Protein 4UAS (pdb70)

GO terms:
  GO:0000287 magnesium ion binding (F, IDA)
  GO:0005998 xylulose catabolic process (P, IDA)

Nearest PDB structures (foldseek):
  4uas-assembly2_B  TM=1.004E+00  e=1.289E-45  Cereibacter sphaeroides
  4uau-assembly2_B  TM=1.002E+00  e=6.628E-44  Cereibacter sphaeroides
  4uav-assembly1_A  TM=7.515E-01  e=1.542E-20  Arabidopsis thaliana
  6h8y-assembly1_A  TM=8.295E-01  e=5.981E-14  Lactococcus lactis subsp. lactis Il1403
  6h90-assembly1_A  TM=8.097E-01  e=6.728E-14  Lactococcus lactis subsp. lactis Il1403

Foldseek 3Di:
DFQEEEEEDDQFFWPCVVLLLVLLQVLCVVQVWPDHADLVNVLVLVVQFAQLRSVVVCQVDDDTDHDPDRSVVSVVSSLVSSLVVLVVQPIETFPQNVVQLVLCVVVNHAYEYQYQYDPSNQQSNCCRYVVDGNVVRHVYYQYHVNDPDHFVALVSVVVRCVSVVDQQVSYAYEEAAQSVLNSSVNSVHAYEYAHDDSHPPDDRPPRPHYDVGSNPCPYPVSRDD/DFQEEEEEDDQTFWPCVVLLLVLLQVLCVVVVWPDHADLVNVLVLVVQFAQLRSVVVCQVDDDTDHDPDPSVVSVVSSLVSSLVCLQVHDIETFPQNVVQLVLCVVVNHAYEYQYQYDPSNQQSNCCNYVVDGNVVRHVYYQYHVNDPDHFVALVSVLVRCVSSVDQQVRYAYEEAAQSVLNNQVNSVHAYEYAHDDSHPPDDRPPHPYYDVGSNPCPYPVSRVD

Organism: Cereibacter sphaeroides (NCBI:txid1063)

InterPro domains:
  IPR006439 HAD hydrolase, subfamily IA [PR00413] (2-13)
  IPR006439 HAD hydrolase, subfamily IA [PR00413] (104-117)
  IPR006439 HAD hydrolase, subfamily IA [PR00413] (138-154)
  IPR006439 HAD hydrolase, subfamily IA [PR00413] (156-176)
  IPR006439 HAD hydrolase, subfamily IA [TIGR01509] (72-193)
  IPR023198 Phosphoglycolate phosphatase-like, domain 2 [G3DSA:1.10.150.240] (15-91)
  IPR023214 HAD superfamily [G3DSA:3.40.50.1000] (3-213)
  IPR036412 HAD-like superfamily [SSF56784] (1-218)
  IPR044999 Protein CbbY-like [PTHR42896] (3-215)

Sequence (450 aa):
MIEAILFDVDGTLAETEELHRRAFNETFAALGVDWFWDREEEYRELLTTTGGKERIARFLRHQKGDPAPLPIADIHRRAKTERRFVALMAEGEIALRPGIADLIAEAKRAGIRRLAVATTTSSSLPNVEALCRACFGHPAREIFDVIAAGDMVAEKKPSPDIYRLALRELDVPPEERRAVALEDSLNGLRAAKGAGLRCIIVSPGFYTRHEEFAGADRLLDSFAELGGLAGLDLMIEAILFDVDGTLAETEELHRRAFNETFAALGVDWFWDREEEYRELLTTTGGKKERIARFLRHQKGDPAPLPIADIHRRAKTERFVALMAEGEIALRPGIADLIAEAKRAGIRRLAVVATTTSSSLPNVEALLCRACFGHPAREIFDVIAAGDMMVAEKKPSPDIYRRLALRELDVPPEERRAVALEDSLNGLRAAKGAGLRCIIVSPGFYTRHEEFAGADRLLDSFAELGGLAGLDL

Solvent-accessible surface area: 19878 Å² total; per-residue (Å²): 189,12,76,0,0,0,0,10,2,24,3,0,0,0,78,1,21,59,25,6,41,102,0,0,16,61,1,0,75,66,52,62,17,92,12,130,0,75,116,144,67,0,57,101,9,29,71,34,22,4,14,55,63,16,0,28,58,18,43,163,129,39,191,34,51,111,44,72,70,90,51,47,48,0,21,126,28,6,12,108,92,2,37,63,15,0,80,73,42,143,31,74,34,26,88,18,0,52,107,6,7,43,52,0,93,185,62,62,18,92,0,0,0,0,2,21,11,21,57,66,6,0,36,4,2,0,104,20,16,30,12,29,62,0,146,87,12,3,76,12,8,0,1,7,92,89,22,100,105,27,9,48,25,23,50,2,0,113,26,0,14,169,93,5,128,15,65,35,131,99,0,0,0,0,1,13,23,62,22,1,3,130,0,0,80,39,10,47,2,57,0,1,0,0,12,4,86,11,15,143,113,38,146,19,95,55,23,60,77,102,16,119,24,3,63,90,8,68,24,28,81,16,0,43,214,180,13,71,0,0,0,0,10,2,23,4,0,0,0,77,0,22,60,23,6,41,113,0,0,16,55,3,0,74,74,50,64,16,94,13,129,0,74,118,144,65,0,56,101,9,29,66,33,21,4,14,56,62,16,0,30,58,19,41,141,111,39,190,36,51,111,45,73,70,89,52,48,53,0,20,131,31,6,13,110,83,2,36,58,10,2,85,130,41,167,41,71,35,26,89,18,0,54,108,6,7,43,52,0,94,186,60,63,18,92,0,0,0,0,1,22,12,21,68,66,6,0,35,4,2,0,125,49,25,36,56,78,62,0,150,105,15,2,82,10,5,0,2,6,93,98,22,95,85,27,9,41,9,2,42,2,0,101,20,0,15,168,85,1,126,15,60,42,138,87,1,0,0,0,1,13,24,61,23,1,4,93,0,0,78,39,13,52,1,60,0,0,0,0,13,4,85,10,15,141,110,38,146,19,96,56,23,51,57,102,16,118,24,2,64,88,8,65,24,30,76,14,0,74,144

Radius of gyration: 24.63 Å; Cα contacts (8 Å, |Δi|>4): 843; chains: 2; bounding box: 54×68×37 Å

CATH classification: 3.40.50.1000 (+1 more: 1.10.150.240)

B-factor: mean 18.82, std 12.89, range [6.19, 125.32]

Secondary structure (DSSP, 8-state):
---EEEE--BTTTB--HHHHHHHHHHHHHHHT------HHHHHHHTTS-SHHHHHHHHHHH--SPPPSS-HHHHHHHHHHHHHHHHHTS---BPTTHHHHHHHHHHHT-EEEEE-SS-HHHHHHHHHHHTSS-GGGT-SEEE-GGGSSS-TTSTHHHHHHHHHHT--GGGEEEEESSHHHHHHHHHTT-EEEE---TTTTTS--TT-SEE-S-GGGS-SGGGG--/--SEEEE--BTTTB--HHHHHHHHHHHHHHTT------HHHHHHHTTS-SHHHHHHHHHHH--SPPPSS-HHHHHHHHHHHHHHHHHHS---BPTTHHHHHHHHHHTT-EEEEE-SS-HHHHHHHHHHHTSS-GGGT-SEEE-GGGSSS-TTSTHHHHHHHHHHT--GGGEEEEESSHHHHHHHHHTT-EEEE---TTTTTS--TT-SEE-S-GGGS-SGGGG--

Structure (mmCIF, N/CA/C/O backbone):
data_4UAS
#
_entry.id   4UAS
#
_cell.length_a   51.805
_cell.length_b   70.885
_cell.length_c   125.433
_cell.angle_alpha   90.000
_cell.angle_beta   90.000
_cell.angle_gamma   90.000
#
_symmetry.space_group_name_H-M   'P 21 21 21'
#
loop_
_entity.id
_entity.type
_entity.pdbx_description
1 polymer 'Protein CbbY'
2 non-polymer 'PHOSPHATE ION'
3 non-polymer 'MAGNESIUM ION'
4 non-polymer 'CHLORIDE ION'
5 non-polymer '2-(N-MORPHOLINO)-ETHANESULFONIC ACID'
6 water water
#
loop_
_atom_site.group_PDB
_atom_site.id
_atom_site.type_symbol
_atom_site.label_atom_id
_atom_site.label_alt_id
_atom_site.label_comp_id
_atom_site.label_asym_id
_atom_site.label_entity_id
_atom_site.label_seq_id
_atom_site.pdbx_PDB_ins_code
_atom_site.Cartn_x
_atom_site.Cartn_y
_atom_site.Cartn_z
_atom_site.occupancy
_atom_site.B_iso_or_equiv
_atom_site.auth_seq_id
_atom_site.auth_comp_id
_atom_site.auth_asym_id
_atom_site.auth_atom_id
_atom_site.pdbx_PDB_model_num
ATOM 1 N N . MET A 1 1 ? 25.813 15.999 35.665 1.00 43.61 1 MET A N 1
ATOM 2 C CA . MET A 1 1 ? 25.700 14.640 35.125 1.00 39.98 1 MET A CA 1
ATOM 3 C C . MET A 1 1 ? 24.234 14.073 35.228 1.00 28.94 1 MET A C 1
ATOM 4 O O . MET A 1 1 ? 23.919 13.142 34.547 1.00 34.19 1 MET A O 1
ATOM 9 N N . ILE A 1 2 ? 23.359 14.623 36.098 1.00 28.84 2 ILE A N 1
ATOM 10 C CA . ILE A 1 2 ? 21.893 14.421 36.034 1.00 23.41 2 ILE A CA 1
ATOM 11 C C . ILE A 1 2 ? 21.335 15.174 34.900 1.00 18.87 2 ILE A C 1
ATOM 12 O O . ILE A 1 2 ? 21.701 16.299 34.687 1.00 25.39 2 ILE A O 1
ATOM 17 N N . GLU A 1 3 ? 20.398 14.555 34.190 1.00 15.91 3 GLU A N 1
ATOM 18 C CA . GLU A 1 3 ? 19.696 15.227 33.082 1.00 16.72 3 GLU A CA 1
ATOM 19 C C . GLU A 1 3 ? 18.291 15.688 33.420 1.00 15.83 3 GLU A C 1
ATOM 20 O O . GLU A 1 3 ? 17.765 16.557 32.788 1.00 18.12 3 GLU A O 1
ATOM 26 N N . ALA A 1 4 ? 17.713 15.170 34.508 1.00 13.39 4 ALA A N 1
ATOM 27 C CA . ALA A 1 4 ? 16.368 15.590 34.929 1.00 12.22 4 ALA A CA 1
ATOM 28 C C . ALA A 1 4 ? 16.250 15.366 36.434 1.00 10.92 4 ALA A C 1
ATOM 29 O O . ALA A 1 4 ? 16.767 14.414 36.956 1.00 11.69 4 ALA A O 1
ATOM 31 N N . ILE A 1 5 ? 15.439 16.234 37.061 1.00 9.94 5 ILE A N 1
ATOM 32 C CA . ILE A 1 5 ? 15.005 16.068 38.442 1.00 8.72 5 ILE A CA 1
ATOM 33 C C . ILE A 1 5 ? 13.512 16.048 38.459 1.00 9.31 5 ILE A C 1
ATOM 34 O O . ILE A 1 5 ? 12.857 16.928 37.887 1.00 10.02 5 ILE A O 1
ATOM 39 N N . LEU A 1 6 ? 13.002 15.053 39.183 1.00 7.72 6 LEU A N 1
ATOM 40 C CA . LEU A 1 6 ? 11.552 14.832 39.326 1.00 8.30 6 LEU A CA 1
ATOM 41 C C . LEU A 1 6 ? 11.175 15.108 40.783 1.00 8.31 6 LEU A C 1
ATOM 42 O O . LEU A 1 6 ? 11.722 14.483 41.691 1.00 9.83 6 LEU A O 1
ATOM 47 N N . PHE A 1 7 ? 10.288 16.039 40.995 1.00 8.19 7 PHE A N 1
ATOM 48 C CA . PHE A 1 7 ? 9.841 16.462 42.313 1.00 7.39 7 PHE A CA 1
ATOM 49 C C . PHE A 1 7 ? 8.459 15.977 42.663 1.00 7.34 7 PHE A C 1
ATOM 50 O O . PHE A 1 7 ? 7.502 16.212 41.961 1.00 8.34 7 PHE A O 1
ATOM 58 N N . ASP A 1 8 ? 8.351 15.314 43.834 1.00 7.28 8 ASP A N 1
ATOM 59 C CA . ASP A 1 8 ? 7.125 15.209 44.536 1.00 7.37 8 ASP A CA 1
ATOM 60 C C . ASP A 1 8 ? 6.632 16.622 44.903 1.00 7.23 8 ASP A C 1
ATOM 61 O O . ASP A 1 8 ? 7.423 17.547 44.962 1.00 8.06 8 ASP A O 1
ATOM 66 N N . VAL A 1 9 ? 5.350 16.750 45.213 1.00 7.03 9 VAL A N 1
ATOM 67 C CA . VAL A 1 9 ? 4.792 18.028 45.627 1.00 7.19 9 VAL A CA 1
ATOM 68 C C . VAL A 1 9 ? 4.547 18.124 47.135 1.00 7.42 9 VAL A C 1
ATOM 69 O O . VAL A 1 9 ? 5.245 18.829 47.851 1.00 8.06 9 VAL A O 1
ATOM 73 N N . ASP A 1 10 ? 3.556 17.388 47.617 1.00 7.24 10 ASP A N 1
ATOM 74 C CA . ASP A 1 10 ? 3.138 17.509 49.016 1.00 7.37 10 ASP A CA 1
ATOM 75 C C . ASP A 1 10 ? 4.201 16.973 49.958 1.00 7.58 10 ASP A C 1
ATOM 76 O O . ASP A 1 10 ? 4.533 15.807 49.943 1.00 8.49 10 ASP A O 1
ATOM 81 N N . GLY A 1 11 ? 4.680 17.869 50.832 1.00 7.55 11 GLY A N 1
ATOM 82 C CA . GLY A 1 11 ? 5.717 17.524 51.774 1.00 7.88 11 GLY A CA 1
ATOM 83 C C . GLY A 1 11 ? 7.110 17.602 51.215 1.00 7.06 11 GLY A C 1
ATOM 84 O O . GLY A 1 11 ? 8.045 17.426 51.985 1.00 8.48 11 GLY A O 1
ATOM 85 N N . THR A 1 12 ? 7.274 17.904 49.932 1.00 7.41 12 THR A N 1
ATOM 86 C CA . THR A 1 12 ? 8.556 17.967 49.245 1.00 7.59 12 THR A CA 1
ATOM 87 C C . THR A 1 12 ? 8.826 19.394 48.809 1.00 7.24 12 THR A C 1
ATOM 88 O O . THR A 1 12 ? 9.805 20.031 49.284 1.00 8.39 12 THR A O 1
ATOM 92 N N . LEU A 1 13 ? 8.047 19.898 47.871 1.00 7.31 13 LEU A N 1
ATOM 93 C CA . LEU A 1 13 ? 8.190 21.303 47.523 1.00 7.59 13 LEU A CA 1
ATOM 94 C C . LEU A 1 13 ? 7.846 22.208 48.709 1.00 7.82 13 LEU A C 1
ATOM 95 O O . LEU A 1 13 ? 8.445 23.261 48.855 1.00 8.96 13 LEU A O 1
ATOM 100 N N . ALA A 1 14 ? 6.817 21.858 49.489 1.00 8.12 14 ALA A N 1
ATOM 101 C CA . ALA A 1 14 ? 6.274 22.666 50.544 1.00 8.58 14 ALA A CA 1
ATOM 102 C C . ALA A 1 14 ? 5.578 21.753 51.507 1.00 8.95 14 ALA A C 1
ATOM 103 O O . ALA A 1 14 ? 5.078 20.713 51.115 1.00 8.53 14 ALA A O 1
ATOM 105 N N . GLU A 1 15 ? 5.464 22.173 52.762 1.00 9.03 15 GLU A N 1
ATOM 106 C CA . GLU A 1 15 ? 4.627 21.500 53.764 1.00 9.63 15 GLU A CA 1
ATOM 107 C C . GLU A 1 15 ? 3.178 21.953 53.530 1.00 9.18 15 GLU A C 1
ATOM 108 O O . GLU A 1 15 ? 2.768 23.055 53.927 1.00 11.23 15 GLU A O 1
ATOM 114 N N . THR A 1 16 ? 2.401 21.102 52.876 1.00 8.72 16 THR A N 1
ATOM 115 C CA . THR A 1 16 ? 1.027 21.410 52.465 1.00 9.27 16 THR A CA 1
ATOM 116 C C . THR A 1 16 ? -0.011 20.648 53.218 1.00 9.30 16 THR A C 1
ATOM 117 O O . 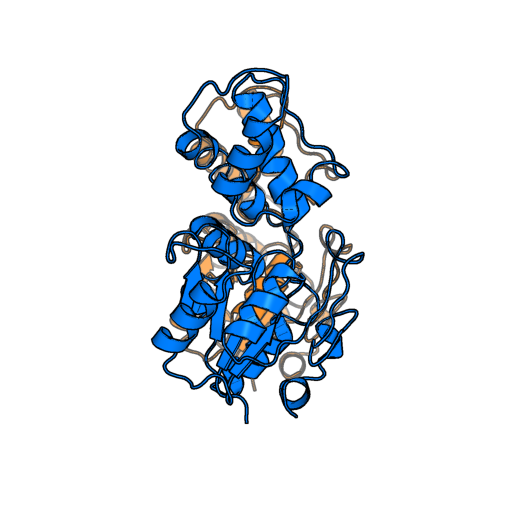THR A 1 16 ? -1.204 20.974 53.132 1.00 9.29 16 THR A O 1
ATOM 121 N N . GLU A 1 17 ? 0.324 19.525 53.902 1.00 9.06 17 GLU A N 1
ATOM 122 C CA . GLU A 1 17 ? -0.725 18.613 54.363 1.00 9.53 17 GLU A CA 1
ATOM 123 C C . GLU A 1 17 ? -1.563 19.188 55.437 1.00 8.95 17 GLU A C 1
ATOM 124 O O . GLU A 1 17 ? -2.779 18.845 55.478 1.00 9.57 17 GLU A O 1
ATOM 130 N N . GLU A 1 18 ? -1.086 20.063 56.334 1.00 9.23 18 GLU A N 1
ATOM 131 C CA . GLU A 1 18 ? -2.000 20.651 57.291 1.00 10.48 18 GLU A CA 1
ATOM 132 C C . GLU A 1 18 ? -2.978 21.548 56.584 1.00 9.48 18 GLU A C 1
ATOM 133 O O . GLU A 1 18 ? -4.122 21.685 57.027 1.00 11.01 18 GLU A O 1
ATOM 139 N N . LEU A 1 19 ? -2.577 22.228 55.503 1.00 9.51 19 LEU A N 1
ATOM 140 C CA . LEU A 1 19 ? -3.507 23.020 54.748 1.00 10.17 19 LEU A CA 1
ATOM 141 C C . LEU A 1 19 ? -4.536 22.143 54.038 1.00 8.14 19 LEU A C 1
ATOM 142 O O . LEU A 1 19 ? -5.720 22.521 53.952 1.00 9.44 19 LEU A O 1
ATOM 147 N N . HIS A 1 20 ? -4.119 21.029 53.458 1.00 7.69 20 HIS A N 1
ATOM 148 C CA . HIS A 1 20 ? -5.067 20.081 52.930 1.00 7.99 20 HIS A CA 1
ATOM 149 C C . HIS A 1 20 ? -6.051 19.638 53.989 1.00 8.04 20 HIS A C 1
ATOM 150 O O . HIS A 1 20 ? -7.251 19.566 53.728 1.00 8.34 20 HIS A O 1
ATOM 157 N N . ARG A 1 21 ? -5.588 19.292 55.195 1.00 7.78 21 ARG A N 1
ATOM 158 C CA . ARG A 1 21 ? -6.470 18.851 56.276 1.00 7.76 21 ARG A CA 1
ATOM 159 C C . ARG A 1 21 ? -7.487 19.906 56.615 1.00 7.63 21 ARG A C 1
ATOM 160 O O . ARG A 1 21 ? -8.698 19.611 56.747 1.00 9.10 21 ARG A O 1
ATOM 168 N N . ARG A 1 22 ? -7.071 21.162 56.686 1.00 8.25 22 ARG A N 1
ATOM 169 C CA . ARG A 1 22 ? -7.972 22.276 56.925 1.00 8.74 22 ARG A CA 1
ATOM 170 C C . ARG A 1 22 ? -9.002 22.335 55.802 1.00 8.88 22 ARG A C 1
ATOM 171 O O . ARG A 1 22 ? -10.194 22.541 56.052 1.00 9.37 22 ARG A O 1
ATOM 179 N N . ALA A 1 23 ? -8.569 22.265 54.542 1.00 8.85 23 ALA A N 1
ATOM 180 C CA . ALA A 1 23 ? -9.493 22.348 53.428 1.00 9.05 23 ALA A CA 1
ATOM 181 C C . ALA A 1 23 ? -10.523 21.215 53.503 1.00 8.13 23 ALA A C 1
ATOM 182 O O . ALA A 1 23 ? -11.710 21.411 53.223 1.00 9.58 23 ALA A O 1
ATOM 184 N N . PHE A 1 24 ? -10.092 19.971 53.834 1.00 8.06 24 PHE A N 1
ATOM 185 C CA . PHE A 1 24 ? -11.038 18.893 54.010 1.00 7.73 24 PHE A CA 1
ATOM 186 C C . PHE A 1 24 ? -12.055 19.234 55.090 1.00 8.17 24 PHE A C 1
ATOM 187 O O . PHE A 1 24 ? -13.268 19.144 54.892 1.00 9.05 24 PHE A O 1
ATOM 195 N N . ASN A 1 25 ? -11.570 19.596 56.292 1.00 8.63 25 ASN A N 1
ATOM 196 C CA . ASN A 1 25 ? -12.494 19.795 57.407 1.00 9.28 25 ASN A CA 1
ATOM 197 C C . ASN A 1 25 ? -13.442 20.940 57.170 1.00 9.09 25 ASN A C 1
ATOM 198 O O . ASN A 1 25 ? -14.634 20.863 57.510 1.00 10.28 25 ASN A O 1
ATOM 203 N N . GLU A 1 26 ? -12.957 22.050 56.586 1.00 10.13 26 GLU A N 1
ATOM 204 C CA . GLU A 1 26 ? -13.844 23.160 56.263 1.00 10.94 26 GLU A CA 1
ATOM 205 C C . GLU A 1 26 ? -14.892 22.784 55.235 1.00 10.84 26 GLU A C 1
ATOM 206 O O . GLU A 1 26 ? -16.004 23.276 55.269 1.00 12.84 26 GLU A O 1
ATOM 212 N N . THR A 1 27 ? -14.500 21.947 54.283 1.00 10.40 27 THR A N 1
ATOM 213 C CA . THR A 1 27 ? -15.433 21.465 53.260 1.00 11.51 27 THR A CA 1
ATOM 214 C C . THR A 1 27 ? -16.531 20.613 53.915 1.00 10.29 27 THR A C 1
ATOM 215 O O . THR A 1 27 ? -17.713 20.753 53.649 1.00 11.89 27 THR A O 1
ATOM 219 N N . PHE A 1 28 ? -16.117 19.749 54.793 1.00 9.74 28 PHE A N 1
ATOM 220 C CA . PHE A 1 28 ? -17.064 18.881 55.489 1.00 10.12 28 PHE A CA 1
ATOM 221 C C . PHE A 1 28 ? -18.068 19.750 56.277 1.00 10.91 28 PHE A C 1
ATOM 222 O O . PHE A 1 28 ? -19.266 19.509 56.236 1.00 12.23 28 PHE A O 1
ATOM 230 N N . ALA A 1 29 ? -17.571 20.771 56.993 1.00 11.01 29 ALA A N 1
ATOM 231 C CA . ALA A 1 29 ? -18.482 21.607 57.752 1.00 12.68 29 ALA A CA 1
ATOM 232 C C . ALA A 1 29 ? -19.446 22.315 56.813 1.00 12.73 29 ALA A C 1
ATOM 233 O O . ALA A 1 29 ? -20.650 22.409 57.127 1.00 14.40 29 ALA A O 1
ATOM 235 N N . ALA A 1 30 ? -18.952 22.843 55.694 1.00 12.77 30 ALA A N 1
ATOM 236 C CA . ALA A 1 30 ? -19.804 23.535 54.758 1.00 13.72 30 ALA A CA 1
ATOM 237 C C . ALA A 1 30 ? -20.855 22.663 54.134 1.00 13.63 30 ALA A C 1
ATOM 238 O O . ALA A 1 30 ? -21.966 23.131 53.805 1.00 15.97 30 ALA A O 1
ATOM 240 N N . LEU A 1 31 ? -20.556 21.389 53.967 1.00 14.57 31 LEU A N 1
ATOM 241 C CA . LEU A 1 31 ? -21.450 20.381 53.462 1.00 15.94 31 LEU A CA 1
ATOM 242 C C . LEU A 1 31 ? -22.497 19.881 54.468 1.00 15.96 31 LEU A C 1
ATOM 243 O O . LEU A 1 31 ? -23.431 19.186 54.089 1.00 19.58 31 LEU A O 1
ATOM 248 N N . GLY A 1 32 ? -22.341 20.304 55.716 1.00 14.35 32 GLY A N 1
ATOM 249 C CA . GLY A 1 32 ? -23.275 19.915 56.752 1.00 16.16 32 GLY A CA 1
ATOM 250 C C . GLY A 1 32 ? -23.124 18.552 57.316 1.00 16.80 32 GLY A C 1
ATOM 251 O O . GLY A 1 32 ? -24.054 18.060 57.971 1.00 17.86 32 GLY A O 1
ATOM 252 N N . VAL A 1 33 ? -21.994 17.914 57.078 1.00 14.57 33 VAL A N 1
ATOM 253 C CA . VAL A 1 33 ? -21.724 16.587 57.617 1.00 13.74 33 VAL A CA 1
ATOM 254 C C . VAL A 1 33 ? -20.938 16.716 58.902 1.00 12.96 33 VAL A C 1
ATOM 255 O O . VAL A 1 33 ? -20.281 17.748 59.145 1.00 15.75 33 VAL A O 1
ATOM 259 N N . ASP A 1 34 ? -20.965 15.688 59.739 1.00 12.20 34 ASP A N 1
ATOM 260 C CA . ASP A 1 34 ? -20.289 15.649 61.009 1.00 11.70 34 ASP A CA 1
ATOM 261 C C . ASP A 1 34 ? -18.840 15.193 60.943 1.00 12.80 34 ASP A C 1
ATOM 262 O O . ASP A 1 34 ? -18.127 15.193 61.974 1.00 14.32 34 ASP A O 1
ATOM 267 N N . TRP A 1 35 ? -18.335 14.912 59.774 1.00 10.99 35 TRP A N 1
ATOM 268 C CA . TRP A 1 35 ? -16.982 14.373 59.621 1.00 10.66 35 TRP A CA 1
ATOM 269 C C . TRP A 1 35 ? -15.952 15.414 60.014 1.00 9.40 35 TRP A C 1
ATOM 270 O O . TRP A 1 35 ? -16.074 16.599 59.717 1.00 11.25 35 TRP A O 1
ATOM 281 N N . PHE A 1 36 ? -14.880 14.947 60.684 1.00 9.38 36 PHE A N 1
ATOM 282 C CA . PHE A 1 36 ? -13.804 15.848 61.089 1.00 9.73 36 PHE A CA 1
ATOM 283 C C . PHE A 1 36 ? -12.549 14.984 61.260 1.00 10.06 36 PHE A C 1
ATOM 284 O O . PHE A 1 36 ? -12.594 13.976 61.969 1.00 11.05 36 PHE A O 1
ATOM 292 N N . TRP A 1 37 ? -11.493 15.353 60.561 1.00 8.88 37 TRP A N 1
ATOM 293 C CA . TRP A 1 37 ? -10.245 14.642 60.610 1.00 8.35 37 TRP A CA 1
ATOM 294 C C . TRP A 1 37 ? -9.193 15.357 61.461 1.00 8.41 37 TRP A C 1
ATOM 295 O O . TRP A 1 37 ? -8.697 16.422 61.108 1.00 9.58 37 TRP A O 1
ATOM 306 N N . ASP A 1 38 ? -8.940 14.787 62.643 1.00 8.45 38 ASP A N 1
ATOM 307 C CA . ASP A 1 38 ? -7.876 15.276 63.498 1.00 8.82 38 ASP A CA 1
ATOM 308 C C . ASP A 1 38 ? -6.525 14.800 62.976 1.00 9.07 38 ASP A C 1
ATOM 309 O O . ASP A 1 38 ? -6.454 13.983 62.061 1.00 9.66 38 ASP A O 1
ATOM 314 N N . ARG A 1 39 ? -5.439 15.303 63.543 1.00 9.06 39 ARG A N 1
ATOM 315 C CA . ARG A 1 39 ? -4.120 14.900 63.076 1.00 9.15 39 ARG A CA 1
ATOM 316 C C . ARG A 1 39 ? -3.827 13.418 63.170 1.00 9.30 39 ARG A C 1
ATOM 317 O O . ARG A 1 39 ? -3.198 12.828 62.310 1.00 10.12 39 ARG A O 1
ATOM 325 N N . GLU A 1 40 ? -4.300 12.805 64.266 1.00 10.67 40 GLU A N 1
ATOM 326 C CA . GLU A 1 40 ? -4.067 11.388 64.446 1.00 12.47 40 GLU A CA 1
ATOM 327 C C . GLU A 1 40 ? -4.724 10.593 63.306 1.00 11.31 40 GLU A C 1
ATOM 328 O O . GLU A 1 40 ? -4.109 9.688 62.710 1.00 12.98 40 GLU A O 1
ATOM 334 N N A GLU A 1 41 ? -5.989 10.912 63.011 0.50 10.82 41 GLU A N 1
ATOM 335 N N B GLU A 1 41 ? -5.998 10.930 63.027 0.50 11.94 41 GLU A N 1
ATOM 336 C CA A GLU A 1 41 ? -6.669 10.175 61.940 0.50 9.10 41 GLU A CA 1
ATOM 337 C CA B GLU A 1 41 ? -6.747 10.292 61.937 0.50 11.78 41 GLU A CA 1
ATOM 338 C C A GLU A 1 41 ? -6.057 10.559 60.576 0.50 8.92 41 GLU A C 1
ATOM 339 C C B GLU A 1 41 ? -6.054 10.570 60.611 0.50 10.05 41 GLU A C 1
ATOM 340 O O A GLU A 1 41 ? -5.908 9.703 59.696 0.50 10.00 41 GLU A O 1
ATOM 341 O O B GLU A 1 41 ? -5.871 9.666 59.784 0.50 11.14 41 GLU A O 1
ATOM 352 N N . TYR A 1 42 ? -5.721 11.821 60.372 1.00 9.02 42 TYR A N 1
ATOM 353 C CA . TYR A 1 42 ? -5.178 12.211 59.083 1.00 9.00 42 TYR A CA 1
ATOM 354 C C . TYR A 1 42 ? -3.855 11.541 58.803 1.00 9.09 42 TYR A C 1
ATOM 355 O O . TYR A 1 42 ? -3.564 11.133 57.642 1.00 9.30 42 TYR A O 1
ATOM 364 N N . ARG A 1 43 ? -3.011 11.349 59.790 1.00 9.55 43 ARG A N 1
ATOM 365 C CA . ARG A 1 43 ? -1.732 10.628 59.578 1.00 9.69 43 ARG A CA 1
ATOM 366 C C . ARG A 1 43 ? -1.939 9.248 59.035 1.00 10.87 43 ARG A C 1
ATOM 367 O O . ARG A 1 43 ? -1.190 8.816 58.177 1.00 12.23 43 ARG A O 1
ATOM 375 N N . GLU A 1 44 ? -3.022 8.566 59.475 1.00 10.13 44 GLU A N 1
ATOM 376 C CA . GLU A 1 44 ? -3.368 7.233 58.921 1.00 11.03 44 GLU A CA 1
ATOM 377 C C . GLU A 1 44 ? -3.921 7.341 57.513 1.00 9.93 44 GLU A C 1
ATOM 378 O O . GLU A 1 44 ? -3.483 6.616 56.599 1.00 10.87 44 GLU A O 1
ATOM 384 N N . LEU A 1 45 ? -4.851 8.248 57.319 1.00 9.29 45 LEU A N 1
ATOM 385 C CA . LEU A 1 45 ? -5.448 8.413 56.005 1.00 8.98 45 LEU A CA 1
ATOM 386 C C . LEU A 1 45 ? -4.466 8.824 54.914 1.00 8.91 45 LEU A C 1
ATOM 387 O O . LEU A 1 45 ? -4.715 8.547 53.716 1.00 8.84 45 LEU A O 1
ATOM 392 N N . LEU A 1 46 ? -3.380 9.479 55.292 1.00 9.09 46 LEU A N 1
ATOM 393 C CA . LEU A 1 46 ? -2.353 9.894 54.368 1.00 9.55 46 LEU A CA 1
ATOM 394 C C . LEU A 1 46 ? -1.643 8.749 53.708 1.00 9.17 46 LEU A C 1
ATOM 395 O O . LEU A 1 46 ? -0.982 8.976 52.674 1.00 10.74 46 LEU A O 1
ATOM 400 N N . THR A 1 47 ? -1.737 7.532 54.195 1.00 8.78 47 THR A N 1
ATOM 401 C CA . THR A 1 47 ? -1.122 6.377 53.541 1.00 9.76 47 THR A CA 1
ATOM 402 C C . THR A 1 47 ? -1.854 6.002 52.260 1.00 9.48 47 THR A C 1
ATOM 403 O O . THR A 1 47 ? -1.308 5.249 51.452 1.00 11.79 47 THR A O 1
ATOM 407 N N . THR A 1 48 ? -3.080 6.516 52.075 1.00 8.99 48 THR A N 1
ATOM 408 C CA . THR A 1 48 ? -3.808 6.455 50.782 1.00 8.47 48 THR A CA 1
ATOM 409 C C . THR A 1 48 ? -3.631 7.776 50.061 1.00 8.45 48 THR A C 1
ATOM 410 O O . THR A 1 48 ? -4.045 8.821 50.552 1.00 9.23 48 THR A O 1
ATOM 414 N N . THR A 1 49 ? -2.978 7.720 48.881 1.00 8.77 49 THR A N 1
ATOM 415 C CA . THR A 1 49 ? -2.703 8.931 48.162 1.00 8.33 49 THR A CA 1
ATOM 416 C C . THR A 1 49 ? -3.894 9.262 47.247 1.00 9.06 49 THR A C 1
ATOM 417 O O . THR A 1 49 ? -4.638 8.378 46.791 1.00 10.08 49 THR A O 1
ATOM 421 N N . GLY A 1 50 ? -4.055 10.548 46.989 1.00 10.41 50 GLY A N 1
ATOM 422 C CA . GLY A 1 50 ? -5.138 11.078 46.194 1.00 10.37 50 GLY A CA 1
ATOM 423 C C . GLY A 1 50 ? -6.317 11.449 47.073 1.00 10.03 50 GLY A C 1
ATOM 424 O O . GLY A 1 50 ? -6.752 10.637 47.888 1.00 10.39 50 GLY A O 1
ATOM 425 N N . GLY A 1 51 ? -6.824 12.655 46.906 1.00 10.75 51 GLY A N 1
ATOM 426 C CA . GLY A 1 51 ? -7.891 13.088 47.794 1.00 10.60 51 GLY A CA 1
ATOM 427 C C . GLY A 1 51 ? -9.177 12.281 47.648 1.00 10.86 51 GLY A C 1
ATOM 428 O O . GLY A 1 51 ? -9.878 12.015 48.618 1.00 10.78 51 GLY A O 1
ATOM 429 N N . LYS A 1 52 ? -9.536 11.932 46.425 1.00 11.33 52 LYS A N 1
ATOM 430 C CA . LYS A 1 52 ? -10.782 11.196 46.209 1.00 10.99 52 LYS A CA 1
ATOM 431 C C . LYS A 1 52 ? -10.653 9.809 46.840 1.00 9.86 52 LYS A C 1
ATOM 432 O O . LYS A 1 52 ? -11.610 9.308 47.495 1.00 11.64 52 LYS A O 1
ATOM 438 N N . GLU A 1 53 ? -9.490 9.171 46.634 1.00 10.32 53 GLU A N 1
ATOM 439 C CA . GLU A 1 53 ? -9.220 7.862 47.179 1.00 10.53 53 GLU A CA 1
ATOM 440 C C . GLU A 1 53 ? -9.253 7.881 48.703 1.00 9.58 53 GLU A C 1
ATOM 441 O O . GLU A 1 53 ? -9.695 6.941 49.360 1.00 10.73 53 GLU A O 1
ATOM 447 N N . ARG A 1 54 ? -8.726 8.943 49.292 1.00 9.73 54 ARG A N 1
ATOM 448 C CA . ARG A 1 54 ? -8.672 9.084 50.742 1.00 9.74 54 ARG A CA 1
ATOM 449 C C . ARG A 1 54 ? -10.110 9.258 51.289 1.00 10.00 54 ARG A C 1
ATOM 450 O O . ARG A 1 54 ? -10.452 8.647 52.288 1.00 10.25 54 ARG A O 1
ATOM 458 N N . ILE A 1 55 ? -10.940 10.069 50.632 1.00 10.64 55 ILE A N 1
ATOM 459 C CA . ILE A 1 55 ? -12.346 10.169 51.063 1.00 10.36 55 ILE A CA 1
ATOM 460 C C . ILE A 1 55 ? -13.009 8.820 50.995 1.00 10.51 55 ILE A C 1
ATOM 461 O O . ILE A 1 55 ? -13.732 8.416 51.906 1.00 11.44 55 ILE A O 1
ATOM 466 N N . ALA A 1 56 ? -12.815 8.087 49.877 1.00 11.49 56 ALA A N 1
ATOM 467 C CA . ALA A 1 56 ? -13.438 6.801 49.707 1.00 11.62 56 ALA A CA 1
ATOM 468 C C . ALA A 1 56 ? -13.045 5.840 50.810 1.00 12.22 56 ALA A C 1
ATOM 469 O O . ALA A 1 56 ? -13.891 5.096 51.362 1.00 12.74 56 ALA A O 1
ATOM 471 N N . ARG A 1 57 ? -11.767 5.841 51.179 1.00 11.60 57 ARG A N 1
ATOM 472 C CA . ARG A 1 57 ? -11.293 4.973 52.252 1.00 11.74 57 ARG A CA 1
ATOM 473 C C . ARG A 1 57 ? -11.981 5.311 53.584 1.00 12.56 57 ARG A C 1
ATOM 474 O O . ARG A 1 57 ? -12.480 4.445 54.314 1.00 14.04 57 ARG A O 1
ATOM 482 N N . PHE A 1 58 ? -12.021 6.595 53.897 1.00 11.62 58 PHE A N 1
ATOM 483 C CA . PHE A 1 58 ? -12.694 7.056 55.119 1.00 11.06 58 PHE A CA 1
ATOM 484 C C . PHE A 1 58 ? -14.147 6.604 55.108 1.00 12.27 58 PHE A C 1
ATOM 485 O O . PHE A 1 58 ? -14.651 6.112 56.137 1.00 14.00 58 PHE A O 1
ATOM 493 N N . LEU A 1 59 ? -14.850 6.755 53.990 1.00 12.73 59 LEU A N 1
ATOM 494 C CA . LEU A 1 59 ? -16.271 6.404 53.913 1.00 13.64 59 LEU A CA 1
ATOM 495 C C . LEU A 1 59 ? -16.558 4.923 54.055 1.00 14.53 59 LEU A C 1
ATOM 496 O O . LEU A 1 59 ? -17.659 4.529 54.426 1.00 16.19 59 LEU A O 1
ATOM 501 N N . ARG A 1 60 ? -15.567 4.080 53.805 1.00 15.66 60 ARG A N 1
ATOM 502 C CA . ARG A 1 60 ? -15.775 2.633 53.925 1.00 18.51 60 ARG A CA 1
ATOM 503 C C . ARG A 1 60 ? -16.025 2.167 55.321 1.00 20.12 60 ARG A C 1
ATOM 504 O O . ARG A 1 60 ? -16.699 1.167 55.508 1.00 26.74 60 ARG A O 1
ATOM 512 N N . HIS A 1 61 ? -15.500 2.878 56.312 1.00 20.86 61 HIS A N 1
ATOM 513 C CA . HIS A 1 61 ? -15.519 2.447 57.708 1.00 25.81 61 HIS A CA 1
ATOM 514 C C . HIS A 1 61 ? -16.173 3.419 58.669 1.00 20.88 61 HIS A C 1
ATOM 515 O O . HIS A 1 61 ? -16.612 3.005 59.738 1.00 24.76 61 HIS A O 1
ATOM 522 N N . GLN A 1 62 ? -16.308 4.691 58.342 1.00 16.24 62 GLN A N 1
ATOM 523 C CA . GLN A 1 62 ? -16.771 5.650 59.279 1.00 14.86 62 GLN A CA 1
ATOM 524 C C . GLN A 1 62 ? -18.259 5.467 59.621 1.00 15.31 62 GLN A C 1
ATOM 525 O O . GLN A 1 62 ? -19.029 5.090 58.801 1.00 17.77 62 GLN A O 1
ATOM 531 N N . LYS A 1 63 ? -18.655 5.876 60.827 1.00 15.82 63 LYS A N 1
ATOM 532 C CA . LYS A 1 63 ? -20.001 5.667 61.369 1.00 15.62 63 LYS A CA 1
ATOM 533 C C . LYS A 1 63 ? -20.798 6.942 61.550 1.00 15.00 63 LYS A C 1
ATOM 534 O O . LYS A 1 63 ? -21.853 6.942 62.189 1.00 18.47 63 LYS A O 1
ATOM 540 N N . GLY A 1 64 ? -20.344 8.034 60.984 1.00 13.54 64 GLY A N 1
ATOM 541 C CA . GLY A 1 64 ? -21.055 9.283 61.011 1.00 12.39 64 GLY A CA 1
ATOM 542 C C . GLY A 1 64 ? -21.986 9.427 59.800 1.00 12.73 64 GLY A C 1
ATOM 543 O O . GLY A 1 64 ? -22.479 8.416 59.303 1.00 13.45 64 GLY A O 1
ATOM 544 N N . ASP A 1 65 ? -22.233 10.655 59.375 1.00 12.37 65 ASP A N 1
ATOM 545 C CA . ASP A 1 65 ? -23.226 10.904 58.379 1.00 11.90 65 ASP A CA 1
ATOM 546 C C . ASP A 1 65 ? -22.885 10.207 57.068 1.00 12.29 65 ASP A C 1
ATOM 547 O O . ASP A 1 65 ? -21.711 10.124 56.705 1.00 12.44 65 ASP A O 1
ATOM 552 N N . PRO A 1 66 ? -23.904 9.757 56.330 1.00 13.98 66 PRO A N 1
ATOM 553 C CA . PRO A 1 66 ? -23.618 9.247 54.958 1.00 14.80 66 PRO A CA 1
ATOM 554 C C . PRO A 1 66 ? -23.198 10.391 54.058 1.00 14.47 66 PRO A C 1
ATOM 555 O O . PRO A 1 66 ? -23.536 11.537 54.284 1.00 15.54 66 PRO A O 1
ATOM 559 N N . ALA A 1 67 ? -22.442 10.089 53.012 1.00 14.91 67 ALA A N 1
ATOM 560 C CA . ALA A 1 67 ? -22.062 11.142 52.072 1.00 14.03 67 ALA A CA 1
ATOM 561 C C . ALA A 1 67 ? -23.296 11.770 51.419 1.00 15.35 67 ALA A C 1
ATOM 562 O O . ALA A 1 67 ? -24.133 11.047 50.888 1.00 18.32 67 ALA A O 1
ATOM 564 N N . PRO A 1 68 ? -23.390 13.100 51.421 1.00 16.19 68 PRO A N 1
ATOM 565 C CA . PRO A 1 68 ? -24.570 13.740 50.814 1.00 18.77 68 PRO A CA 1
ATOM 566 C C . PRO A 1 68 ? -24.375 14.155 49.347 1.00 19.56 68 PRO A C 1
ATOM 567 O O . PRO A 1 68 ? -25.324 14.516 48.704 1.00 24.91 68 PRO A O 1
ATOM 571 N N . LEU A 1 69 ? -23.178 13.945 48.782 1.00 16.26 69 LEU A N 1
ATOM 572 C CA . LEU A 1 69 ? -22.839 14.208 47.412 1.00 16.36 69 LEU A CA 1
ATOM 573 C C . LEU A 1 69 ? -21.919 13.090 46.950 1.00 13.92 69 LEU A C 1
ATOM 574 O O . LEU A 1 69 ? -21.239 12.437 47.759 1.00 14.40 69 LEU A O 1
ATOM 579 N N . PRO A 1 70 ? -21.761 12.926 45.613 1.00 13.56 70 PRO A N 1
ATOM 580 C CA . PRO A 1 70 ? -20.740 12.011 45.121 1.00 14.04 70 PRO A CA 1
ATOM 581 C C . PRO A 1 70 ? -19.356 12.461 45.589 1.00 12.50 70 PRO A C 1
ATOM 582 O O . PRO A 1 70 ? -19.107 13.644 45.749 1.00 12.43 70 PRO A O 1
ATOM 586 N N . ILE A 1 71 ? -18.450 11.486 45.769 1.00 12.65 71 ILE A N 1
ATOM 587 C CA . ILE A 1 71 ? -17.085 11.785 46.200 1.00 13.71 71 ILE A CA 1
ATOM 588 C C . ILE A 1 71 ? -16.437 12.787 45.300 1.00 12.68 71 ILE A C 1
ATOM 589 O O . ILE A 1 71 ? -15.719 13.672 45.734 1.00 13.09 71 ILE A O 1
ATOM 594 N N . ALA A 1 72 ? -16.607 12.655 44.011 1.00 14.28 72 ALA A N 1
ATOM 595 C CA . ALA A 1 72 ? -15.944 13.580 43.125 1.00 15.72 72 ALA A CA 1
ATOM 596 C C . ALA A 1 72 ? -16.345 15.061 43.373 1.00 14.07 72 ALA A C 1
ATOM 597 O O . ALA A 1 72 ? -15.512 15.970 43.269 1.00 14.71 72 ALA A O 1
ATOM 599 N N . ASP A 1 73 ? -17.630 15.289 43.750 1.00 14.87 73 ASP A N 1
ATOM 600 C CA . ASP A 1 73 ? -18.117 16.607 44.039 1.00 13.95 73 ASP A CA 1
ATOM 601 C C . ASP A 1 73 ? -17.588 17.123 45.398 1.00 12.24 73 ASP A C 1
ATOM 602 O O . ASP A 1 73 ? -17.300 18.312 45.534 1.00 13.71 73 ASP A O 1
ATOM 607 N N . ILE A 1 74 ? -17.502 16.231 46.352 1.00 11.66 74 ILE A N 1
ATOM 608 C CA . ILE A 1 74 ? -16.865 16.583 47.651 1.00 11.54 74 ILE A CA 1
ATOM 609 C C . ILE A 1 74 ? -15.414 17.030 47.421 1.00 11.08 74 ILE A C 1
ATOM 610 O O . ILE A 1 74 ? -14.938 18.054 47.931 1.00 11.81 74 ILE A O 1
ATOM 615 N N . HIS A 1 75 ? -14.707 16.221 46.632 1.00 11.40 75 HIS A N 1
ATOM 616 C CA . HIS A 1 75 ? -13.310 16.504 46.301 1.00 11.25 75 HIS A CA 1
ATOM 617 C C . HIS A 1 75 ? -13.148 17.792 45.535 1.00 11.31 75 HIS A C 1
ATOM 618 O O . HIS A 1 75 ? -12.201 18.566 45.817 1.00 12.42 75 HIS A O 1
ATOM 625 N N A ARG A 1 76 ? -14.036 18.059 44.570 0.50 12.75 76 ARG A N 1
ATOM 626 N N B ARG A 1 76 ? -14.035 18.066 44.574 0.50 12.39 76 ARG A N 1
ATOM 627 C CA A ARG A 1 76 ? -13.965 19.332 43.840 0.50 14.52 76 ARG A CA 1
ATOM 628 C CA B ARG A 1 76 ? -13.945 19.338 43.853 0.50 13.87 76 ARG A CA 1
ATOM 629 C C A ARG A 1 76 ? -14.107 20.517 44.787 0.50 13.85 76 ARG A C 1
ATOM 630 C C B ARG A 1 76 ? -14.093 20.522 44.799 0.50 13.26 76 ARG A C 1
ATOM 631 O O A ARG A 1 76 ? -13.363 21.495 44.701 0.50 14.62 76 ARG A O 1
ATOM 632 O O B ARG A 1 76 ? -13.350 21.503 44.718 0.50 13.47 76 ARG A O 1
ATOM 647 N N . ALA A 1 77 ? -15.078 20.448 45.700 1.00 12.84 77 ALA A N 1
ATOM 648 C CA . ALA A 1 77 ? -15.281 21.526 46.643 1.00 13.10 77 ALA A CA 1
ATOM 649 C C . ALA A 1 77 ? -14.030 21.722 47.547 1.00 11.68 77 ALA A C 1
ATOM 650 O O . ALA A 1 77 ? -13.614 22.831 47.819 1.00 13.21 77 ALA A O 1
ATOM 652 N N . LYS A 1 78 ? -13.461 20.618 47.969 1.00 11.95 78 LYS A N 1
ATOM 653 C CA . LYS A 1 78 ? -12.271 20.688 48.816 1.00 10.36 78 LYS A CA 1
ATOM 654 C C . LYS A 1 78 ? -11.071 21.238 48.044 1.00 11.18 78 LYS A C 1
ATOM 655 O O . LYS A 1 78 ? -10.288 22.008 48.611 1.00 11.46 78 LYS A O 1
ATOM 661 N N . THR A 1 79 ? -10.955 20.908 46.744 1.00 11.16 79 THR A N 1
ATOM 662 C CA . THR A 1 79 ? -9.903 21.452 45.919 1.00 12.31 79 THR A CA 1
ATOM 663 C C . THR A 1 79 ? -10.020 22.935 45.775 1.00 12.39 79 THR A C 1
ATOM 664 O O . THR A 1 79 ? -9.041 23.663 45.923 1.00 12.81 79 THR A O 1
ATOM 668 N N . GLU A 1 80 ? -11.235 23.402 45.484 1.00 12.63 80 GLU A N 1
ATOM 669 C CA . GLU A 1 80 ? -11.483 24.837 45.395 1.00 14.62 80 GLU A CA 1
ATOM 670 C C . GLU A 1 80 ? -11.068 25.531 46.693 1.00 14.02 80 GLU A C 1
ATOM 671 O O . GLU A 1 80 ? -10.454 26.613 46.680 1.00 14.42 80 GLU A O 1
ATOM 677 N N A ARG A 1 81 ? -11.394 24.930 47.847 0.50 13.92 81 ARG A N 1
ATOM 678 N N B ARG A 1 81 ? -11.383 24.924 47.834 0.50 13.47 81 ARG A N 1
ATOM 679 C CA A ARG A 1 81 ? -11.028 25.534 49.129 0.50 14.40 81 ARG A CA 1
ATOM 680 C CA B ARG A 1 81 ? -11.021 25.528 49.092 0.50 13.16 81 ARG A CA 1
ATOM 681 C C A ARG A 1 81 ? -9.508 25.556 49.315 0.50 11.91 81 ARG A C 1
ATOM 682 C C B ARG A 1 81 ? -9.507 25.560 49.293 0.50 11.33 81 ARG A C 1
ATOM 683 O O A ARG A 1 81 ? -8.979 26.570 49.770 0.50 13.45 81 ARG A O 1
ATOM 684 O O B ARG A 1 81 ? -8.980 26.582 49.733 0.50 12.71 81 ARG A O 1
ATOM 699 N N . PHE A 1 82 ? -8.839 24.462 48.984 1.00 11.23 82 PHE A N 1
ATOM 700 C CA . PHE A 1 82 ? -7.378 24.443 49.079 1.00 10.58 82 PHE A CA 1
ATOM 701 C C . PHE A 1 82 ? -6.733 25.515 48.198 1.00 10.45 82 PHE A C 1
ATOM 702 O O . PHE A 1 82 ? -5.806 26.200 48.624 1.00 10.72 82 PHE A O 1
ATOM 710 N N . VAL A 1 83 ? -7.206 25.628 46.953 1.00 10.91 83 VAL A N 1
ATOM 711 C CA . VAL A 1 83 ? -6.678 26.630 46.057 1.00 11.04 83 VAL A CA 1
ATOM 712 C C . VAL A 1 83 ? -6.807 28.046 46.659 1.00 11.07 83 VAL A C 1
ATOM 713 O O . VAL A 1 83 ? -5.899 28.860 46.582 1.00 11.49 83 VAL A O 1
ATOM 717 N N . ALA A 1 84 ? -7.974 28.336 47.253 1.00 12.17 84 ALA A N 1
ATOM 718 C CA . ALA A 1 84 ? -8.199 29.642 47.867 1.00 13.77 84 ALA A CA 1
ATOM 719 C C . ALA A 1 84 ? -7.271 29.839 49.072 1.00 13.28 84 ALA A C 1
ATOM 720 O O . ALA A 1 84 ? -6.660 30.904 49.242 1.00 15.00 84 ALA A O 1
ATOM 722 N N . LEU A 1 85 ? -7.116 28.789 49.889 1.00 12.83 85 LEU A N 1
ATOM 723 C CA . LEU A 1 85 ? -6.239 28.898 51.064 1.00 13.08 85 LEU A CA 1
ATOM 724 C C . LEU A 1 85 ? -4.791 29.113 50.667 1.00 11.73 85 LEU A C 1
ATOM 725 O O . LEU A 1 85 ? -4.082 29.905 51.296 1.00 14.74 85 LEU A O 1
ATOM 730 N N . MET A 1 86 ? -4.348 28.425 49.617 1.00 11.24 86 MET A N 1
ATOM 731 C CA . MET A 1 86 ? -3.032 28.598 49.107 1.00 10.85 86 MET A CA 1
ATOM 732 C C . MET A 1 86 ? -2.766 30.026 48.680 1.00 12.06 86 MET A C 1
ATOM 733 O O . MET A 1 86 ? -1.652 30.540 48.909 1.00 13.76 86 MET A O 1
ATOM 738 N N . ALA A 1 87 ? -3.740 30.692 48.044 1.00 13.02 87 ALA A N 1
ATOM 739 C CA . ALA A 1 87 ? -3.567 32.062 47.574 1.00 13.63 87 ALA A CA 1
ATOM 740 C C . ALA A 1 87 ? -3.430 33.037 48.690 1.00 14.37 87 ALA A C 1
ATOM 741 O O . ALA A 1 87 ? -3.003 34.174 48.466 1.00 16.35 87 ALA A O 1
ATOM 743 N N . GLU A 1 88 ? -3.787 32.702 49.904 1.00 15.91 88 GLU A N 1
ATOM 744 C CA . GLU A 1 88 ? -3.496 33.618 51.034 1.00 18.33 88 GLU A CA 1
ATOM 745 C C . GLU A 1 88 ? -1.938 33.893 51.238 1.00 18.33 88 GLU A C 1
ATOM 746 O O . GLU A 1 88 ? -1.562 34.811 51.933 1.00 21.66 88 GLU A O 1
ATOM 752 N N . GLY A 1 89 ? -1.076 33.031 50.690 1.00 18.08 89 GLY A N 1
ATOM 753 C CA . GLY A 1 89 ? 0.368 33.348 50.675 1.00 19.68 89 GLY A CA 1
ATOM 754 C C . GLY A 1 89 ? 1.171 32.888 51.865 1.00 19.71 89 GLY A C 1
ATOM 755 O O . GLY A 1 89 ? 2.325 33.298 52.070 1.00 21.99 89 GLY A O 1
ATOM 756 N N . GLU A 1 90 ? 0.557 32.103 52.753 1.00 19.08 90 GLU A N 1
ATOM 757 C CA . GLU A 1 90 ? 1.221 31.675 53.991 1.00 16.59 90 GLU A CA 1
ATOM 758 C C . GLU A 1 90 ? 2.143 30.480 53.866 1.00 16.51 90 GLU A C 1
ATOM 759 O O . GLU A 1 90 ? 2.958 30.192 54.720 1.00 22.20 90 GLU A O 1
ATOM 765 N N . ILE A 1 91 ? 2.007 29.712 52.807 1.00 13.26 91 ILE A N 1
ATOM 766 C CA . ILE A 1 91 ? 2.866 28.545 52.556 1.00 12.20 91 ILE A CA 1
ATOM 767 C C . ILE A 1 91 ? 4.163 28.988 51.868 1.00 12.29 91 ILE A C 1
ATOM 768 O O . ILE A 1 91 ? 4.181 29.763 50.919 1.00 16.71 91 ILE A O 1
ATOM 773 N N . ALA A 1 92 ? 5.281 28.455 52.351 1.00 12.65 92 ALA A N 1
ATOM 774 C CA . ALA A 1 92 ? 6.630 28.686 51.773 1.00 14.23 92 ALA A CA 1
ATOM 775 C C . ALA A 1 92 ? 7.173 27.406 51.200 1.00 11.38 92 ALA A C 1
ATOM 776 O O . ALA A 1 92 ? 6.831 26.310 51.636 1.00 12.23 92 ALA A O 1
ATOM 778 N N . LEU A 1 93 ? 8.104 27.537 50.254 1.00 11.19 93 LEU A N 1
ATOM 779 C CA . LEU A 1 93 ? 8.870 26.339 49.850 1.00 10.42 93 LEU A CA 1
ATOM 780 C C . LEU A 1 93 ? 9.703 25.791 50.978 1.00 9.88 93 LEU A C 1
ATOM 781 O O . LEU A 1 93 ? 10.204 26.539 51.835 1.00 11.53 93 LEU A O 1
ATOM 786 N N . ARG A 1 94 ? 9.922 24.479 51.015 1.00 8.94 94 ARG A N 1
ATOM 787 C CA . ARG A 1 94 ? 10.835 23.885 51.960 1.00 8.93 94 ARG A CA 1
ATOM 788 C C . ARG A 1 94 ? 12.260 24.420 51.724 1.00 9.02 94 ARG A C 1
ATOM 789 O O . ARG A 1 94 ? 12.656 24.710 50.589 1.00 9.83 94 ARG A O 1
ATOM 797 N N . PRO A 1 95 ? 13.056 24.501 52.786 1.00 9.51 95 PRO A N 1
ATOM 798 C CA . PRO A 1 95 ? 14.432 24.908 52.619 1.00 11.19 95 PRO A CA 1
ATOM 799 C C . PRO A 1 95 ? 15.172 24.100 51.567 1.00 10.88 95 PRO A C 1
ATOM 800 O O . PRO A 1 95 ? 15.047 22.866 51.490 1.00 10.62 95 PRO A O 1
ATOM 804 N N . GLY A 1 96 ? 15.963 24.792 50.749 1.00 11.38 96 GLY A N 1
ATOM 805 C CA . GLY A 1 96 ? 16.780 24.171 49.742 1.00 11.33 96 GLY A CA 1
ATOM 806 C C . GLY A 1 96 ? 16.133 24.013 48.355 1.00 10.90 96 GLY A C 1
ATOM 807 O O . GLY A 1 96 ? 16.811 23.765 47.381 1.00 11.97 96 GLY A O 1
ATOM 808 N N . ILE A 1 97 ? 14.804 24.023 48.307 1.00 10.22 97 ILE A N 1
ATOM 809 C CA . ILE A 1 97 ? 14.105 23.713 47.069 1.00 10.15 97 ILE A CA 1
ATOM 810 C C . ILE A 1 97 ? 14.263 24.805 45.990 1.00 10.61 97 ILE A C 1
ATOM 811 O O . ILE A 1 97 ? 14.648 24.518 44.844 1.00 11.14 97 ILE A O 1
ATOM 816 N N . ALA A 1 98 ? 14.061 26.036 46.377 1.00 11.64 98 ALA A N 1
ATOM 817 C CA . ALA A 1 98 ? 14.261 27.132 45.445 1.00 13.74 98 ALA A CA 1
ATOM 818 C C . ALA A 1 98 ? 15.700 27.176 44.924 1.00 14.26 98 ALA A C 1
ATOM 819 O O . ALA A 1 98 ? 15.924 27.367 43.707 1.00 14.87 98 ALA A O 1
ATOM 821 N N . ASP A 1 99 ? 16.686 27.006 45.802 1.00 13.79 99 ASP A N 1
ATOM 822 C CA . ASP A 1 99 ? 18.118 27.028 45.373 1.00 14.74 99 ASP A CA 1
ATOM 823 C C . ASP A 1 99 ? 18.416 25.894 44.394 1.00 14.28 99 ASP A C 1
ATOM 824 O O . ASP A 1 99 ? 19.135 26.111 43.417 1.00 15.44 99 ASP A O 1
ATOM 829 N N . LEU A 1 100 ? 17.927 24.681 44.641 1.00 12.34 100 LEU A N 1
ATOM 830 C CA . LEU A 1 100 ? 18.176 23.565 43.753 1.00 12.45 100 LEU A CA 1
ATOM 831 C C . LEU A 1 100 ? 17.552 23.849 42.361 1.00 11.41 100 LEU A C 1
ATOM 832 O O . LEU A 1 100 ? 18.185 23.572 41.341 1.00 13.63 100 LEU A O 1
ATOM 837 N N . ILE A 1 101 ? 16.315 24.356 42.348 1.00 12.13 101 ILE A N 1
ATOM 838 C CA . ILE A 1 101 ? 15.661 24.577 41.065 1.00 13.10 101 ILE A CA 1
ATOM 839 C C . ILE A 1 101 ? 16.410 25.631 40.290 1.00 13.95 101 ILE A C 1
ATOM 840 O O . ILE A 1 101 ? 16.590 25.510 39.072 1.00 14.78 101 ILE A O 1
ATOM 845 N N . ALA A 1 102 ? 16.879 26.661 40.960 1.00 14.99 102 ALA A N 1
ATOM 846 C CA . ALA A 1 102 ? 17.625 27.722 40.228 1.00 17.51 102 ALA A CA 1
ATOM 847 C C . ALA A 1 102 ? 18.910 27.201 39.697 1.00 17.15 102 ALA A C 1
ATOM 848 O O . ALA A 1 102 ? 19.266 27.533 38.555 1.00 19.07 102 ALA A O 1
ATOM 850 N N . GLU A 1 103 ? 19.652 26.409 40.453 1.00 16.28 103 GLU A N 1
ATOM 851 C CA . GLU A 1 103 ? 20.878 25.808 40.001 1.00 15.56 103 GLU A CA 1
ATOM 852 C C . GLU A 1 103 ? 20.631 24.874 38.808 1.00 15.30 103 GLU A C 1
ATOM 853 O O . GLU A 1 103 ? 21.408 24.861 37.852 1.00 17.16 103 GLU A O 1
ATOM 859 N N . ALA A 1 104 ? 19.574 24.080 38.888 1.00 14.20 104 ALA A N 1
ATOM 860 C CA . ALA A 1 104 ? 19.213 23.183 37.818 1.00 15.14 104 ALA A CA 1
ATOM 861 C C . ALA A 1 104 ? 18.913 23.933 36.525 1.00 16.85 104 ALA A C 1
ATOM 862 O O . ALA A 1 104 ? 19.389 23.558 35.447 1.00 16.71 104 ALA A O 1
ATOM 864 N N . LYS A 1 105 ? 18.189 25.020 36.628 1.00 16.06 105 LYS A N 1
ATOM 865 C CA . LYS A 1 105 ? 17.873 25.793 35.454 1.00 19.35 105 LYS A CA 1
ATOM 866 C C . LYS A 1 105 ? 19.141 26.406 34.851 1.00 18.14 105 LYS A C 1
ATOM 867 O O . LYS A 1 105 ? 19.339 26.388 33.625 1.00 19.97 105 LYS A O 1
ATOM 873 N N . ARG A 1 106 ? 20.055 26.860 35.683 1.00 18.62 106 ARG A N 1
ATOM 874 C CA . ARG A 1 106 ? 21.338 27.373 35.138 1.00 20.52 106 ARG A CA 1
ATOM 875 C C . ARG A 1 106 ? 22.138 26.290 34.400 1.00 21.62 106 ARG A C 1
ATOM 876 O O . ARG A 1 106 ? 22.844 26.618 33.399 1.00 23.39 106 ARG A O 1
ATOM 884 N N . ALA A 1 107 ? 22.039 25.054 34.841 1.00 19.16 107 ALA A N 1
ATOM 885 C CA . ALA A 1 107 ? 22.698 23.926 34.230 1.00 18.91 107 ALA A CA 1
ATOM 886 C C . ALA A 1 107 ? 21.952 23.298 33.078 1.00 18.55 107 ALA A C 1
ATOM 887 O O . ALA A 1 107 ? 22.480 22.367 32.461 1.00 22.05 107 ALA A O 1
ATOM 889 N N . GLY A 1 108 ? 20.772 23.795 32.764 1.00 19.69 108 GLY A N 1
ATOM 890 C CA . GLY A 1 108 ? 20.004 23.232 31.658 1.00 19.48 108 GLY A CA 1
ATOM 891 C C . GLY A 1 108 ? 19.360 21.904 31.948 1.00 21.00 108 GLY A C 1
ATOM 892 O O . GLY A 1 108 ? 18.958 21.176 31.037 1.00 24.46 108 GLY A O 1
ATOM 893 N N . ILE A 1 109 ? 19.158 21.587 33.223 1.00 18.31 109 ILE A N 1
ATOM 894 C CA . ILE A 1 109 ? 18.576 20.335 33.641 1.00 17.67 109 ILE A CA 1
ATOM 895 C C . ILE A 1 109 ? 17.035 20.448 33.566 1.00 17.10 109 ILE A C 1
ATOM 896 O O . ILE A 1 109 ? 16.435 21.400 34.032 1.00 20.54 109 ILE A O 1
ATOM 901 N N A ARG A 1 110 ? 16.387 19.471 32.959 0.50 15.79 110 ARG A N 1
ATOM 902 N N B ARG A 1 110 ? 16.417 19.433 32.956 0.50 16.18 110 ARG A N 1
ATOM 903 C CA A ARG A 1 110 ? 14.934 19.557 32.842 0.50 14.98 110 ARG A CA 1
ATOM 904 C CA B ARG A 1 110 ? 14.962 19.369 32.827 0.50 15.64 110 ARG A CA 1
ATOM 905 C C A ARG A 1 110 ? 14.293 19.071 34.154 0.50 12.59 110 ARG A C 1
ATOM 906 C C B ARG A 1 110 ? 14.354 19.129 34.217 0.50 13.21 110 ARG A C 1
ATOM 907 O O A ARG A 1 110 ? 14.767 18.181 34.833 0.50 13.81 110 ARG A O 1
ATOM 908 O O B ARG A 1 110 ? 14.948 18.470 35.057 0.50 15.06 110 ARG A O 1
ATOM 923 N N . LEU A 1 111 ? 13.140 19.639 34.443 1.00 12.95 111 LEU A N 1
ATOM 924 C CA . LEU A 1 111 ? 12.429 19.472 35.721 1.00 10.72 111 LEU A CA 1
ATOM 925 C C . LEU A 1 111 ? 11.009 18.966 35.490 1.00 10.59 111 LEU A C 1
ATOM 926 O O . LEU A 1 111 ? 10.295 19.447 34.621 1.00 11.75 111 LEU A O 1
ATOM 931 N N . ALA A 1 112 ? 10.581 18.046 36.358 1.00 9.30 112 ALA A N 1
ATOM 932 C CA . ALA A 1 112 ? 9.232 17.526 36.342 1.00 8.97 112 ALA A CA 1
ATOM 933 C C . ALA A 1 112 ? 8.624 17.578 37.745 1.00 7.77 112 ALA A C 1
ATOM 934 O O . ALA A 1 112 ? 9.362 17.415 38.751 1.00 9.54 112 ALA A O 1
ATOM 936 N N . VAL A 1 113 ? 7.327 17.652 37.812 1.00 8.35 113 VAL A N 1
ATOM 937 C CA . VAL A 1 113 ? 6.533 17.259 38.965 1.00 8.79 113 VAL A CA 1
ATOM 938 C C . VAL A 1 113 ? 5.952 15.878 38.692 1.00 7.94 113 VAL A C 1
ATOM 939 O O . VAL A 1 113 ? 5.507 15.599 37.596 1.00 8.70 113 VAL A O 1
ATOM 943 N N . ALA A 1 114 ? 5.975 15.034 39.729 1.00 7.88 114 ALA A N 1
ATOM 944 C CA . ALA A 1 114 ? 5.358 13.722 39.706 1.00 7.85 114 ALA A CA 1
ATOM 945 C C . ALA A 1 114 ? 4.594 13.578 41.023 1.00 7.60 114 ALA A C 1
ATOM 946 O O . ALA A 1 114 ? 5.237 13.389 42.067 1.00 8.22 114 ALA A O 1
ATOM 948 N N . THR A 1 115 ? 3.270 13.743 40.990 1.00 7.03 115 THR A N 1
ATOM 949 C CA . THR A 1 115 ? 2.455 13.916 42.172 1.00 7.30 115 THR A CA 1
ATOM 950 C C . THR A 1 115 ? 1.147 13.189 42.072 1.00 7.62 115 THR A C 1
ATOM 951 O O . THR A 1 115 ? 0.587 13.045 40.993 1.00 8.04 115 THR A O 1
ATOM 955 N N . THR A 1 116 ? 0.621 12.831 43.234 1.00 7.72 116 THR A N 1
ATOM 956 C CA . THR A 1 116 ? -0.731 12.338 43.400 1.00 8.49 116 THR A CA 1
ATOM 957 C C . THR A 1 116 ? -1.751 13.415 43.580 1.00 8.46 116 THR A C 1
ATOM 958 O O . THR A 1 116 ? -2.970 13.088 43.510 1.00 10.84 116 THR A O 1
ATOM 962 N N . THR A 1 117 ? -1.349 14.657 43.767 1.00 9.17 117 THR A N 1
ATOM 963 C CA . THR A 1 117 ? -2.300 15.737 43.986 1.00 9.48 117 THR A CA 1
ATOM 964 C C . THR A 1 117 ? -2.906 16.177 42.707 1.00 11.69 117 THR A C 1
ATOM 965 O O . THR A 1 117 ? -2.379 15.971 41.624 1.00 11.24 117 THR A O 1
ATOM 969 N N A SER A 1 118 ? -4.078 16.818 42.794 0.35 11.51 118 SER A N 1
ATOM 970 N N B SER A 1 118 ? -4.083 16.822 42.834 0.35 11.16 118 SER A N 1
ATOM 971 N N C SER A 1 118 ? -4.083 16.825 42.829 0.30 11.38 118 SER A N 1
ATOM 972 C CA A SER A 1 118 ? -4.758 17.246 41.592 0.35 13.05 118 SER A CA 1
ATOM 973 C CA B SER A 1 118 ? -4.818 17.324 41.694 0.35 12.71 118 SER A CA 1
ATOM 974 C CA C SER A 1 118 ? -4.853 17.325 41.702 0.30 12.82 118 SER A CA 1
ATOM 975 C C A SER A 1 118 ? -4.005 18.440 41.023 0.35 12.05 118 SER A C 1
ATOM 976 C C B SER A 1 118 ? -4.038 18.479 41.047 0.35 12.21 118 SER A C 1
ATOM 977 C C C SER A 1 118 ? -4.070 18.490 41.052 0.30 12.96 118 SER A C 1
ATOM 978 O O A SER A 1 118 ? -3.472 19.296 41.739 0.35 14.21 118 SER A O 1
ATOM 979 O O B SER A 1 118 ? -3.442 19.310 41.730 0.35 13.76 118 SER A O 1
ATOM 980 O O C SER A 1 118 ? -3.470 19.315 41.738 0.30 14.34 118 SER A O 1
ATOM 987 N N . LEU A 1 119 ? -4.153 18.598 39.726 1.00 12.57 119 LEU A N 1
ATOM 988 C CA . LEU A 1 119 ? -3.517 19.602 38.973 1.00 11.97 119 LEU A CA 1
ATOM 989 C C . LEU A 1 119 ? -3.737 21.101 39.468 1.00 11.75 119 LEU A C 1
ATOM 990 O O . LEU A 1 119 ? -2.790 21.880 39.572 1.00 12.61 119 LEU A O 1
ATOM 995 N N . PRO A 1 120 ? -4.991 21.482 39.797 1.00 11.96 120 PRO A N 1
ATOM 996 C CA . PRO A 1 120 ? -5.178 22.823 40.301 1.00 10.97 120 PRO A CA 1
ATOM 997 C C . PRO A 1 120 ? -4.345 23.129 41.548 1.00 11.43 120 PRO A C 1
ATOM 998 O O . PRO A 1 120 ? -4.001 24.286 41.808 1.00 11.23 120 PRO A O 1
ATOM 1002 N N . ASN A 1 121 ? -4.077 22.122 42.344 1.00 10.09 121 ASN A N 1
ATOM 1003 C CA . ASN A 1 121 ? -3.257 22.319 43.515 1.00 9.85 121 ASN A CA 1
ATOM 1004 C C . ASN A 1 121 ? -1.801 22.635 43.198 1.00 9.37 121 ASN A C 1
ATOM 1005 O O . ASN A 1 121 ? -1.181 23.452 43.828 1.00 9.86 121 ASN A O 1
ATOM 1010 N N . VAL A 1 122 ? -1.271 21.974 42.156 1.00 9.87 122 VAL A N 1
ATOM 1011 C CA . VAL A 1 122 ? 0.068 22.265 41.693 1.00 9.43 122 VAL A CA 1
ATOM 1012 C C . VAL A 1 122 ? 0.153 23.733 41.245 1.00 9.76 122 VAL A C 1
ATOM 1013 O O . VAL A 1 122 ? 1.100 24.441 41.505 1.00 10.20 122 VAL A O 1
ATOM 1017 N N . GLU A 1 123 ? -0.842 24.113 40.411 1.00 9.99 123 GLU A N 1
ATOM 1018 C CA . GLU A 1 123 ? -0.862 25.473 39.890 1.00 11.19 123 GLU A CA 1
ATOM 1019 C C . GLU A 1 123 ? -0.945 26.495 41.007 1.00 9.21 123 GLU A C 1
ATOM 1020 O O . GLU A 1 123 ? -0.230 27.481 41.000 1.00 11.34 123 GLU A O 1
ATOM 1026 N N . ALA A 1 124 ? -1.785 26.228 41.999 1.00 10.32 124 ALA A N 1
ATOM 1027 C CA . ALA A 1 124 ? -1.929 27.174 43.117 1.00 9.82 124 ALA A CA 1
ATOM 1028 C C . ALA A 1 124 ? -0.622 27.300 43.893 1.00 9.45 124 ALA A C 1
ATOM 1029 O O . ALA A 1 124 ? -0.196 28.393 44.268 1.00 9.83 124 ALA A O 1
ATOM 1031 N N . LEU A 1 125 ? 0.055 26.172 44.150 1.00 10.01 125 LEU A N 1
ATOM 1032 C CA . LEU A 1 125 ? 1.322 26.211 44.814 1.00 10.13 125 LEU A CA 1
ATOM 1033 C C . LEU A 1 125 ? 2.394 26.964 44.063 1.00 10.18 125 LEU A C 1
ATOM 1034 O O . LEU A 1 125 ? 3.119 27.760 44.626 1.00 11.33 125 LEU A O 1
ATOM 1039 N N . CYS A 1 126 ? 2.471 26.768 42.767 1.00 9.81 126 CYS A N 1
ATOM 1040 C CA . CYS A 1 126 ? 3.456 27.475 41.983 1.00 10.07 126 CYS A CA 1
ATOM 1041 C C . CYS A 1 126 ? 3.186 28.973 41.910 1.00 11.01 126 CYS A C 1
ATOM 1042 O O . CYS A 1 126 ? 4.118 29.765 42.100 1.00 12.47 126 CYS A O 1
ATOM 1045 N N . ARG A 1 127 ? 1.892 29.387 41.795 1.00 11.04 127 ARG A N 1
ATOM 1046 C CA . ARG A 1 127 ? 1.588 30.806 41.801 1.00 12.38 127 ARG A CA 1
ATOM 1047 C C . ARG A 1 127 ? 2.063 31.418 43.132 1.00 13.34 127 ARG A C 1
ATOM 1048 O O . ARG A 1 127 ? 2.660 32.518 43.144 1.00 16.46 127 ARG A O 1
ATOM 1056 N N . ALA A 1 128 ? 1.738 30.791 44.249 1.00 12.47 128 ALA A N 1
ATOM 1057 C CA . ALA A 1 128 ? 1.985 31.360 45.581 1.00 12.58 128 ALA A CA 1
ATOM 1058 C C . ALA A 1 128 ? 3.459 31.312 45.937 1.00 12.11 128 ALA A C 1
ATOM 1059 O O . ALA A 1 128 ? 3.999 32.267 46.526 1.00 16.45 128 ALA A O 1
ATOM 1061 N N . CYS A 1 129 ? 4.116 30.211 45.611 1.00 12.52 129 CYS A N 1
ATOM 1062 C CA . CYS A 1 129 ? 5.452 29.925 46.171 1.00 16.21 129 CYS A CA 1
ATOM 1063 C C . CYS A 1 129 ? 6.580 30.232 45.216 1.00 16.00 129 CYS A C 1
ATOM 1064 O O . CYS A 1 129 ? 7.688 30.543 45.709 1.00 18.09 129 CYS A O 1
ATOM 1067 N N . PHE A 1 130 ? 6.361 30.097 43.914 1.00 14.90 130 PHE A N 1
ATOM 1068 C CA . PHE A 1 130 ? 7.351 30.366 42.922 1.00 16.97 130 PHE A CA 1
ATOM 1069 C C . PHE A 1 130 ? 7.090 31.707 42.231 1.00 16.11 130 PHE A C 1
ATOM 1070 O O . PHE A 1 130 ? 7.997 32.235 41.590 1.00 19.61 130 PHE A O 1
ATOM 1078 N N . GLY A 1 131 ? 5.845 32.235 42.270 1.00 15.94 131 GLY A N 1
ATOM 1079 C CA . GLY A 1 131 ? 5.401 33.432 41.620 1.00 17.14 131 GLY A CA 1
ATOM 1080 C C . GLY A 1 131 ? 5.238 33.308 40.111 1.00 16.02 131 GLY A C 1
ATOM 1081 O O . GLY A 1 131 ? 5.384 34.280 39.386 1.00 20.75 131 GLY A O 1
ATOM 1082 N N . HIS A 1 132 ? 5.032 32.064 39.650 1.00 15.86 132 HIS A N 1
ATOM 1083 C CA . HIS A 1 132 ? 4.816 31.759 38.203 1.00 16.74 132 HIS A CA 1
ATOM 1084 C C . HIS A 1 132 ? 3.774 30.676 38.038 1.00 16.48 132 HIS A C 1
ATOM 1085 O O . HIS A 1 132 ? 3.592 29.838 38.922 1.00 16.14 132 HIS A O 1
ATOM 1092 N N . PRO A 1 133 ? 3.110 30.602 36.854 1.00 18.65 133 PRO A N 1
ATOM 1093 C CA . PRO A 1 133 ? 2.362 29.376 36.522 1.00 17.83 133 PRO A CA 1
ATOM 1094 C C . PRO A 1 133 ? 3.275 28.151 36.524 1.00 15.65 133 PRO A C 1
ATOM 1095 O O . PRO A 1 133 ? 4.494 28.321 36.299 1.00 15.22 133 PRO A O 1
ATOM 1099 N N . ALA A 1 134 ? 2.730 27.007 36.835 1.00 14.63 134 ALA A N 1
ATOM 1100 C CA . ALA A 1 134 ? 3.560 25.835 37.007 1.00 13.86 134 ALA A CA 1
ATOM 1101 C C . ALA A 1 134 ? 4.413 25.516 35.810 1.00 13.20 134 ALA A C 1
ATOM 1102 O O . ALA A 1 134 ? 5.548 25.001 35.936 1.00 13.73 134 ALA A O 1
ATOM 1104 N N . ARG A 1 135 ? 3.863 25.769 34.609 1.00 14.36 135 ARG A N 1
ATOM 1105 C CA . ARG A 1 135 ? 4.510 25.379 33.377 1.00 17.50 135 ARG A CA 1
ATOM 1106 C C . ARG A 1 135 ? 5.702 26.292 33.052 1.00 18.36 135 ARG A C 1
ATOM 1107 O O . ARG A 1 135 ? 6.480 25.954 32.164 1.00 23.06 135 ARG A O 1
ATOM 1115 N N . GLU A 1 136 ? 5.878 27.411 33.773 1.00 18.14 136 GLU A N 1
ATOM 1116 C CA . GLU A 1 136 ? 7.108 28.134 33.688 1.00 17.68 136 GLU A CA 1
ATOM 1117 C C . GLU A 1 136 ? 8.246 27.680 34.585 1.00 20.83 136 GLU A C 1
ATOM 1118 O O . GLU A 1 136 ? 9.374 28.170 34.480 1.00 25.97 136 GLU A O 1
ATOM 1124 N N . ILE A 1 137 ? 7.912 26.818 35.552 1.00 16.40 137 ILE A N 1
ATOM 1125 C CA . ILE A 1 137 ? 8.895 26.225 36.462 1.00 15.71 137 ILE A CA 1
ATOM 1126 C C . ILE A 1 137 ? 9.279 24.837 36.004 1.00 13.97 137 ILE A C 1
ATOM 1127 O O . ILE A 1 137 ? 10.455 24.532 35.934 1.00 16.47 137 ILE A O 1
ATOM 1132 N N . PHE A 1 138 ? 8.251 24.006 35.705 1.00 12.49 138 PHE A N 1
ATOM 1133 C CA . PHE A 1 138 ? 8.461 22.580 35.398 1.00 11.57 138 PHE A CA 1
ATOM 1134 C C . PHE A 1 138 ? 8.218 22.352 33.908 1.00 12.07 138 PHE A C 1
ATOM 1135 O O . PHE A 1 138 ? 7.189 22.766 33.346 1.00 14.61 138 PHE A O 1
ATOM 1143 N N . ASP A 1 139 ? 9.118 21.604 33.314 1.00 11.01 139 ASP A N 1
ATOM 1144 C CA . ASP A 1 139 ? 9.018 21.223 31.894 1.00 12.00 139 ASP A CA 1
ATOM 1145 C C . ASP A 1 139 ? 7.905 20.192 31.688 1.00 11.33 139 ASP A C 1
ATOM 1146 O O . ASP A 1 139 ? 7.286 20.148 30.611 1.00 12.71 139 ASP A O 1
ATOM 1151 N N . VAL A 1 140 ? 7.655 19.365 32.694 1.00 10.15 140 VAL A N 1
ATOM 1152 C CA . VAL A 1 140 ? 6.698 18.275 32.645 1.00 10.48 140 VAL A CA 1
ATOM 1153 C C . VAL A 1 140 ? 5.933 18.258 33.946 1.00 9.62 140 VAL A C 1
ATOM 1154 O O . VAL A 1 140 ? 6.533 18.375 35.027 1.00 10.25 140 VAL A O 1
ATOM 1158 N N . ILE A 1 141 ? 4.601 18.130 33.883 1.00 10.54 141 ILE A N 1
ATOM 1159 C CA . ILE A 1 141 ? 3.765 18.019 35.059 1.00 10.22 141 ILE A CA 1
ATOM 1160 C C . ILE A 1 141 ? 2.960 16.751 34.939 1.00 10.51 141 ILE A C 1
ATOM 1161 O O . ILE A 1 141 ? 2.080 16.620 34.077 1.00 12.16 141 ILE A O 1
ATOM 1166 N N . ALA A 1 142 ? 3.220 15.774 35.791 1.00 9.29 142 ALA A N 1
ATOM 1167 C CA . ALA A 1 142 ? 2.524 14.523 35.882 1.00 9.19 142 ALA A CA 1
ATOM 1168 C C . ALA A 1 142 ? 1.767 14.547 37.233 1.00 8.86 142 ALA A C 1
ATOM 1169 O O . ALA A 1 142 ? 2.419 14.491 38.290 1.00 9.67 142 ALA A O 1
ATOM 1171 N N . ALA A 1 143 ? 0.440 14.613 37.183 1.00 8.83 143 ALA A N 1
ATOM 1172 C CA . ALA A 1 143 ? -0.373 14.872 38.386 1.00 9.00 143 ALA A CA 1
ATOM 1173 C C . ALA A 1 143 ? -1.671 14.083 38.368 1.00 9.21 143 ALA A C 1
ATOM 1174 O O . ALA A 1 143 ? -2.154 13.680 37.311 1.00 10.59 143 ALA A O 1
ATOM 1176 N N . GLY A 1 144 ? -2.258 13.897 39.533 1.00 10.50 144 GLY A N 1
ATOM 1177 C CA . GLY A 1 144 ? -3.680 13.589 39.662 1.00 11.04 144 GLY A CA 1
ATOM 1178 C C . GLY A 1 144 ? -4.044 12.272 38.975 1.00 9.55 144 GLY A C 1
ATOM 1179 O O . GLY A 1 144 ? -3.424 11.265 39.137 1.00 11.47 144 GLY A O 1
ATOM 1180 N N . ASP A 1 145 ? -5.102 12.355 38.177 1.00 9.85 145 ASP A N 1
ATOM 1181 C CA . ASP A 1 145 ? -5.671 11.216 37.509 1.00 8.96 145 ASP A CA 1
ATOM 1182 C C . ASP A 1 145 ? -5.077 10.986 36.142 1.00 9.44 145 ASP A C 1
ATOM 1183 O O . ASP A 1 145 ? -5.641 10.272 35.300 1.00 10.08 145 ASP A O 1
ATOM 1188 N N . MET A 1 146 ? -3.887 11.482 35.888 1.00 8.72 146 MET A N 1
ATOM 1189 C CA . MET A 1 146 ? -3.158 11.198 34.653 1.00 8.19 146 MET A CA 1
ATOM 1190 C C . MET A 1 146 ? -2.742 9.742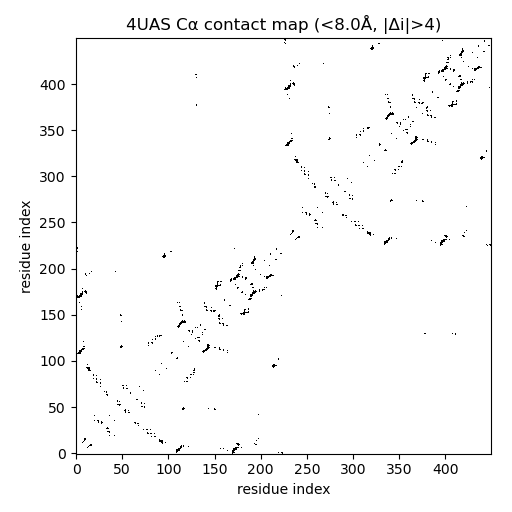 34.519 1.00 8.54 146 MET A C 1
ATOM 1191 O O . MET A 1 146 ? -2.422 9.305 33.426 1.00 10.56 146 MET A O 1
ATOM 1196 N N . VAL A 1 147 ? -2.691 9.040 35.638 1.00 8.47 147 VAL A N 1
ATOM 1197 C CA . VAL A 1 147 ? -2.519 7.615 35.633 1.00 8.32 147 VAL A CA 1
ATOM 1198 C C . VAL A 1 147 ? -3.646 6.985 36.439 1.00 9.21 147 VAL A C 1
ATOM 1199 O O . VAL A 1 147 ? -4.224 7.606 37.316 1.00 10.63 147 VAL A O 1
ATOM 1203 N N . ALA A 1 148 ? -3.932 5.703 36.220 1.00 10.09 148 ALA A N 1
ATOM 1204 C CA . ALA A 1 148 ? -4.986 4.978 36.926 1.00 11.61 148 ALA A CA 1
ATOM 1205 C C . ALA A 1 148 ? -4.604 4.583 38.358 1.00 11.79 148 ALA A C 1
ATOM 1206 O O . ALA A 1 148 ? -5.465 4.520 39.229 1.00 14.32 148 ALA A O 1
ATOM 1208 N N . GLU A 1 149 ? -3.325 4.278 38.567 1.00 10.14 149 GLU A N 1
ATOM 1209 C CA . GLU A 1 149 ? -2.851 3.796 39.867 1.00 10.21 149 GLU A CA 1
ATOM 1210 C C . GLU A 1 149 ? -1.860 4.805 40.447 1.00 8.59 149 GLU A C 1
ATOM 1211 O O . GLU A 1 149 ? -0.848 5.085 39.826 1.00 8.85 149 GLU A O 1
ATOM 1217 N N . LYS A 1 150 ? -2.196 5.332 41.615 1.00 9.37 150 LYS A N 1
ATOM 1218 C CA . LYS A 1 150 ? -1.401 6.357 42.266 1.00 8.75 150 LYS A CA 1
ATOM 1219 C C . LYS A 1 150 ? -0.294 5.724 43.132 1.00 7.42 150 LYS A C 1
ATOM 1220 O O . LYS A 1 150 ? -0.250 4.512 43.382 1.00 8.40 150 LYS A O 1
ATOM 1226 N N . LYS A 1 151 ? 0.654 6.569 43.521 1.00 7.78 151 LYS A N 1
ATOM 1227 C CA . LYS A 1 151 ? 1.749 6.146 44.412 1.00 7.36 151 LYS A CA 1
ATOM 1228 C C . LYS A 1 151 ? 1.145 5.321 45.553 1.00 7.54 151 LYS A C 1
ATOM 1229 O O . LYS A 1 151 ? 0.124 5.709 46.127 1.00 8.29 151 LYS A O 1
ATOM 1235 N N . PRO A 1 152 ? 1.702 4.162 45.894 1.00 7.68 152 PRO A N 1
ATOM 1236 C CA . PRO A 1 152 ? 3.059 3.696 45.598 1.00 7.73 152 PRO A CA 1
ATOM 1237 C C . PRO A 1 152 ? 3.294 3.088 44.223 1.00 7.37 152 PRO A C 1
ATOM 1238 O O . PRO A 1 152 ? 4.423 2.732 43.901 1.00 8.23 152 PRO A O 1
ATOM 1242 N N . SER A 1 153 ? 2.275 3.003 43.369 1.00 7.72 153 SER A N 1
ATOM 1243 C CA . SER A 1 153 ? 2.545 2.602 41.985 1.00 8.12 153 SER A CA 1
ATOM 1244 C C . SER A 1 153 ? 3.520 3.572 41.367 1.00 7.28 153 SER A C 1
ATOM 1245 O O . SER A 1 153 ? 3.370 4.788 41.489 1.00 7.30 153 SER A O 1
ATOM 1248 N N . PRO A 1 154 ? 4.515 3.059 40.592 1.00 7.28 154 PRO A N 1
ATOM 1249 C CA . PRO A 1 154 ? 5.455 3.945 39.853 1.00 7.56 154 PRO A CA 1
ATOM 1250 C C . PRO A 1 154 ? 4.844 4.646 38.640 1.00 7.52 154 PRO A C 1
ATOM 1251 O O . PRO A 1 154 ? 5.576 5.405 38.005 1.00 8.04 154 PRO A O 1
ATOM 1255 N N . ASP A 1 155 ? 3.590 4.354 38.293 1.00 7.84 155 ASP A N 1
ATOM 1256 C CA . ASP A 1 155 ? 3.093 4.826 37.001 1.00 8.19 155 ASP A CA 1
ATOM 1257 C C . ASP A 1 155 ? 3.231 6.331 36.786 1.00 7.02 155 ASP A C 1
ATOM 1258 O O . ASP A 1 155 ? 3.511 6.732 35.661 1.00 7.82 155 ASP A O 1
ATOM 1263 N N . ILE A 1 156 ? 3.031 7.174 37.791 1.00 7.24 156 ILE A N 1
ATOM 1264 C CA . ILE A 1 156 ? 3.121 8.596 37.582 1.00 7.27 156 ILE A CA 1
ATOM 1265 C C . ILE A 1 156 ? 4.573 8.998 37.229 1.00 7.23 156 ILE A C 1
ATOM 1266 O O . ILE A 1 156 ? 4.797 9.924 36.438 1.00 7.73 156 ILE A O 1
ATOM 1271 N N . TYR A 1 157 ? 5.572 8.345 37.830 1.00 7.38 157 TYR A N 1
ATOM 1272 C CA . TYR A 1 157 ? 6.955 8.565 37.474 1.00 6.94 157 TYR A CA 1
ATOM 1273 C C . TYR A 1 157 ? 7.290 8.075 36.095 1.00 7.38 157 TYR A C 1
ATOM 1274 O O . TYR A 1 157 ? 8.036 8.705 35.347 1.00 8.31 157 TYR A O 1
ATOM 1283 N N . ARG A 1 158 ? 6.752 6.907 35.720 1.00 7.81 158 ARG A N 1
ATOM 1284 C CA . ARG A 1 158 ? 6.921 6.414 34.342 1.00 7.90 158 ARG A CA 1
ATOM 1285 C C . ARG A 1 158 ? 6.346 7.370 33.323 1.00 7.52 158 ARG A C 1
ATOM 1286 O O . ARG A 1 158 ? 6.966 7.588 32.266 1.00 9.01 158 ARG A O 1
ATOM 1294 N N . LEU A 1 159 ? 5.205 7.960 33.623 1.00 7.84 159 LEU A N 1
ATOM 1295 C CA . LEU A 1 159 ? 4.609 8.974 32.728 1.00 8.39 159 LEU A CA 1
ATOM 1296 C C . LEU A 1 159 ? 5.557 10.151 32.594 1.00 8.14 159 LEU A C 1
ATOM 1297 O O . LEU A 1 159 ? 5.879 10.603 31.494 1.00 9.65 159 LEU A O 1
ATOM 1302 N N . ALA A 1 160 ? 6.018 10.705 33.735 1.00 8.33 160 ALA A N 1
ATOM 1303 C CA . ALA A 1 160 ? 6.877 11.853 33.710 1.00 9.09 160 ALA A CA 1
ATOM 1304 C C . ALA A 1 160 ? 8.139 11.575 32.918 1.00 9.11 160 ALA A C 1
ATOM 1305 O O . ALA A 1 160 ? 8.609 12.441 32.149 1.00 10.19 160 ALA A O 1
ATOM 1307 N N . LEU A 1 161 ? 8.741 10.432 33.154 1.00 8.84 161 LEU A N 1
ATOM 1308 C CA . LEU A 1 161 ? 9.983 10.077 32.429 1.00 9.04 161 LEU A CA 1
ATOM 1309 C C . LEU A 1 161 ? 9.752 9.936 30.927 1.00 10.50 161 LEU A C 1
ATOM 1310 O O . LEU A 1 161 ? 10.630 10.321 30.122 1.00 11.55 161 LEU A O 1
ATOM 1315 N N . ARG A 1 162 ? 8.632 9.375 30.496 1.00 10.07 162 ARG A N 1
ATOM 1316 C CA . ARG A 1 162 ? 8.317 9.278 29.089 1.00 10.63 162 ARG A CA 1
ATOM 1317 C C . ARG A 1 162 ? 8.219 10.670 28.484 1.00 11.03 162 ARG A C 1
ATOM 1318 O O . ARG A 1 162 ? 8.715 10.949 27.379 1.00 13.12 162 ARG A O 1
ATOM 1326 N N . GLU A 1 163 ? 7.529 11.576 29.156 1.00 10.74 163 GLU A N 1
ATOM 1327 C CA . GLU A 1 163 ? 7.370 12.941 28.665 1.00 11.20 163 GLU A CA 1
ATOM 1328 C C . GLU A 1 163 ? 8.678 13.697 28.657 1.00 12.11 163 GLU A C 1
ATOM 1329 O O . GLU A 1 163 ? 8.926 14.466 27.737 1.00 16.18 163 GLU A O 1
ATOM 1335 N N . LEU A 1 164 ? 9.535 13.491 29.658 1.00 12.63 164 LEU A N 1
ATOM 1336 C CA . LEU A 1 164 ? 10.847 14.098 29.691 1.00 13.23 164 LEU A CA 1
ATOM 1337 C C . LEU A 1 164 ? 11.755 13.561 28.628 1.00 15.40 164 LEU A C 1
ATOM 1338 O O . LEU A 1 164 ? 12.677 14.296 28.183 1.00 16.35 164 LEU A O 1
ATOM 1343 N N . ASP A 1 165 ? 11.538 12.300 28.259 1.00 14.57 165 ASP A N 1
ATOM 1344 C CA . ASP A 1 165 ? 12.384 11.563 27.360 1.00 15.94 165 ASP A CA 1
ATOM 1345 C C . ASP A 1 165 ? 13.801 11.512 27.934 1.00 16.44 165 ASP A C 1
ATOM 1346 O O . ASP A 1 165 ? 14.795 11.769 27.208 1.00 17.66 165 ASP A O 1
ATOM 1351 N N . VAL A 1 166 ? 13.926 11.122 29.200 1.00 14.85 166 VAL A N 1
ATOM 1352 C CA . VAL A 1 166 ? 15.240 10.951 29.895 1.00 15.73 166 VAL A CA 1
ATOM 1353 C C . VAL A 1 166 ? 15.147 9.553 30.480 1.00 14.65 166 VAL A C 1
ATOM 1354 O O . VAL A 1 166 ? 14.135 9.220 31.128 1.00 16.63 166 VAL A O 1
ATOM 1358 N N . PRO A 1 167 ? 16.221 8.740 30.319 1.00 16.67 167 PRO A N 1
ATOM 1359 C CA . PRO A 1 167 ? 16.216 7.389 30.922 1.00 18.08 167 PRO A CA 1
ATOM 1360 C C . PRO A 1 167 ? 16.307 7.578 32.450 1.00 16.22 167 PRO A C 1
ATOM 1361 O O . PRO A 1 167 ? 16.993 8.487 32.940 1.00 14.14 167 PRO A O 1
ATOM 1365 N N . PRO A 1 168 ? 15.760 6.630 33.215 1.00 15.51 168 PRO A N 1
ATOM 1366 C CA . PRO A 1 168 ? 15.781 6.809 34.664 1.00 14.04 168 PRO A CA 1
ATOM 1367 C C . PRO A 1 168 ? 17.175 6.854 35.276 1.00 14.35 168 PRO A C 1
ATOM 1368 O O . PRO A 1 168 ? 17.369 7.494 36.269 1.00 14.07 168 PRO A O 1
ATOM 1372 N N A GLU A 1 169 ? 18.131 6.139 34.683 0.50 15.33 169 GLU A N 1
ATOM 1373 N N B GLU A 1 169 ? 18.155 6.201 34.654 0.50 15.22 169 GLU A N 1
ATOM 1374 C CA A GLU A 1 169 ? 19.474 6.083 35.213 0.50 17.60 169 GLU A CA 1
ATOM 1375 C CA B GLU A 1 169 ? 19.528 6.243 35.137 0.50 16.68 169 GLU A CA 1
ATOM 1376 C C A GLU A 1 169 ? 20.157 7.448 35.219 0.50 14.69 169 GLU A C 1
ATOM 1377 C C B GLU A 1 169 ? 20.193 7.616 35.050 0.50 16.45 169 GLU A C 1
ATOM 1378 O O A GLU A 1 169 ? 21.122 7.651 35.946 0.50 22.01 169 GLU A O 1
ATOM 1379 O O B GLU A 1 169 ? 21.208 7.838 35.686 0.50 22.03 169 GLU A O 1
ATOM 1390 N N A ARG A 1 170 ? 19.638 8.391 34.436 0.50 14.49 170 ARG A N 1
ATOM 1391 N N B ARG A 1 170 ? 19.627 8.548 34.290 0.50 15.30 170 ARG A N 1
ATOM 1392 C CA A ARG A 1 170 ? 20.126 9.746 34.292 0.50 16.38 170 ARG A CA 1
ATOM 1393 C CA B ARG A 1 170 ? 20.089 9.922 34.198 0.50 17.40 170 ARG A CA 1
ATOM 1394 C C A ARG A 1 170 ? 19.248 10.824 34.973 0.50 14.16 170 ARG A C 1
ATOM 1395 C C B ARG A 1 170 ? 19.204 10.903 34.968 0.50 14.62 170 ARG A C 1
ATOM 1396 O O A ARG A 1 170 ? 19.385 12.014 34.686 0.50 17.34 170 ARG A O 1
ATOM 1397 O O B ARG A 1 170 ? 19.290 12.112 34.743 0.50 17.03 170 ARG A O 1
ATOM 1412 N N . ALA A 1 171 ? 18.352 10.378 35.846 1.00 12.28 171 ALA A N 1
ATOM 1413 C CA . ALA A 1 171 ? 17.418 11.249 36.559 1.00 11.14 171 ALA A CA 1
ATOM 1414 C C . ALA A 1 171 ? 17.453 10.919 38.024 1.00 11.67 171 ALA A C 1
ATOM 1415 O O . ALA A 1 171 ? 18.082 9.961 38.456 1.00 14.39 171 ALA A O 1
ATOM 1417 N N . VAL A 1 172 ? 16.739 11.726 38.810 1.00 10.27 172 VAL A N 1
ATOM 1418 C CA . VAL A 1 172 ? 16.692 11.543 40.265 1.00 9.15 172 VAL A CA 1
ATOM 1419 C C . VAL A 1 172 ? 15.338 12.123 40.687 1.00 8.82 172 VAL A C 1
ATOM 1420 O O . VAL A 1 172 ? 14.858 13.086 40.127 1.00 9.54 172 VAL A O 1
ATOM 1424 N N . ALA A 1 173 ? 14.767 11.535 41.763 1.00 8.47 173 ALA A N 1
ATOM 1425 C CA . ALA A 1 173 ? 13.546 11.995 42.390 1.00 8.28 173 ALA A CA 1
ATOM 1426 C C . ALA A 1 173 ? 13.803 12.523 43.791 1.00 7.43 173 ALA A C 1
ATOM 1427 O O . ALA A 1 173 ? 14.641 11.980 44.516 1.00 9.04 173 ALA A O 1
ATOM 1429 N N . LEU A 1 174 ? 13.045 13.550 44.156 1.00 7.42 174 LEU A N 1
ATOM 1430 C CA . LEU A 1 174 ? 12.984 14.066 45.548 1.00 6.71 174 LEU A CA 1
ATOM 1431 C C . LEU A 1 174 ? 11.608 13.773 46.092 1.00 7.12 174 LEU A C 1
ATOM 1432 O O . LEU A 1 174 ? 10.577 14.054 45.474 1.00 7.39 174 LEU A O 1
ATOM 1437 N N . GLU A 1 175 ? 11.580 13.143 47.276 1.00 6.68 175 GLU A N 1
ATOM 1438 C CA . GLU A 1 175 ? 10.363 12.641 47.915 1.00 6.19 175 GLU A CA 1
ATOM 1439 C C . GLU A 1 175 ? 10.415 12.884 49.414 1.00 6.62 175 GLU A C 1
ATOM 1440 O O . GLU A 1 175 ? 11.443 13.175 50.003 1.00 7.18 175 GLU A O 1
ATOM 1446 N N . ASP A 1 176 ? 9.230 12.731 50.073 1.00 6.91 176 ASP A N 1
ATOM 1447 C CA . ASP A 1 176 ? 9.085 12.885 51.478 1.00 6.59 176 ASP A CA 1
ATOM 1448 C C . ASP A 1 176 ? 8.446 11.709 52.169 1.00 6.92 176 ASP A C 1
ATOM 1449 O O . ASP A 1 176 ? 8.369 11.720 53.410 1.00 8.22 176 ASP A O 1
ATOM 1454 N N . SER A 1 177 ? 7.909 10.717 51.466 1.00 7.21 177 SER A N 1
ATOM 1455 C CA . SER A 1 177 ? 7.111 9.666 52.029 1.00 7.17 177 SER A CA 1
ATOM 1456 C C . SER A 1 177 ? 7.509 8.338 51.500 1.00 7.10 177 SER A C 1
ATOM 1457 O O . SER A 1 177 ? 8.120 8.213 50.415 1.00 8.19 177 SER A O 1
ATOM 1460 N N . LEU A 1 178 ? 7.142 7.278 52.203 1.00 7.55 178 LEU A N 1
ATOM 1461 C CA . LEU A 1 178 ? 7.426 5.917 51.801 1.00 7.47 178 LEU A CA 1
ATOM 1462 C C . LEU A 1 178 ? 6.679 5.542 50.520 1.00 7.17 178 LEU A C 1
ATOM 1463 O O . LEU A 1 178 ? 7.276 4.928 49.639 1.00 7.73 178 LEU A O 1
ATOM 1468 N N . ASN A 1 179 ? 5.429 5.911 50.397 1.00 7.54 179 ASN A N 1
ATOM 1469 C CA . ASN A 1 179 ? 4.737 5.656 49.160 1.00 7.71 179 ASN A CA 1
ATOM 1470 C C . ASN A 1 179 ? 5.459 6.288 47.979 1.00 7.67 179 ASN A C 1
ATOM 1471 O O . ASN A 1 179 ? 5.515 5.716 46.878 1.00 8.03 179 ASN A O 1
ATOM 1476 N N . GLY A 1 180 ? 5.962 7.485 48.197 1.00 7.47 180 GLY A N 1
ATOM 1477 C CA . GLY A 1 180 ? 6.699 8.196 47.142 1.00 7.86 180 GLY A CA 1
ATOM 1478 C C . GLY A 1 180 ? 8.035 7.532 46.771 1.00 6.41 180 GLY A C 1
ATOM 1479 O O . GLY A 1 180 ? 8.352 7.367 45.603 1.00 7.52 180 GLY A O 1
ATOM 1480 N N . LEU A 1 181 ? 8.780 7.148 47.805 1.00 7.11 181 LEU A N 1
ATOM 1481 C CA . LEU A 1 181 ? 10.030 6.423 47.612 1.00 7.21 181 LEU A CA 1
ATOM 1482 C C . LEU A 1 181 ? 9.801 5.185 46.810 1.00 6.47 181 LEU A C 1
ATOM 1483 O O . LEU A 1 181 ? 10.521 4.849 45.869 1.00 8.20 181 LEU A O 1
ATOM 1488 N N . ARG A 1 182 ? 8.788 4.390 47.203 1.00 7.51 182 ARG A N 1
ATOM 1489 C CA . ARG A 1 182 ? 8.496 3.145 46.488 1.00 7.70 182 ARG A CA 1
ATOM 1490 C C . ARG A 1 182 ? 8.166 3.393 45.021 1.00 7.49 182 ARG A C 1
ATOM 1491 O O . ARG A 1 182 ? 8.592 2.637 44.129 1.00 7.74 182 ARG A O 1
ATOM 1499 N N . ALA A 1 183 ? 7.381 4.426 44.751 1.00 7.25 183 ALA A N 1
ATOM 1500 C CA . ALA A 1 183 ? 6.985 4.774 43.395 1.00 6.71 183 ALA A CA 1
ATOM 1501 C C . ALA A 1 183 ? 8.207 5.153 42.599 1.00 7.17 183 ALA A C 1
ATOM 1502 O O . ALA A 1 183 ? 8.345 4.702 41.437 1.00 7.83 183 ALA A O 1
ATOM 1504 N N . ALA A 1 184 ? 9.096 5.999 43.144 1.00 7.20 184 ALA A N 1
ATOM 1505 C CA . ALA A 1 184 ? 10.286 6.378 42.423 1.00 7.76 184 ALA A CA 1
ATOM 1506 C C . ALA A 1 184 ? 11.177 5.204 42.128 1.00 8.19 184 ALA A C 1
ATOM 1507 O O . ALA A 1 184 ? 11.681 5.034 41.010 1.00 8.45 184 ALA A O 1
ATOM 1509 N N . LYS A 1 185 ? 11.412 4.391 43.138 1.00 7.70 185 LYS A N 1
ATOM 1510 C CA . LYS A 1 185 ? 12.292 3.235 42.961 1.00 8.26 185 LYS A CA 1
ATOM 1511 C C . LYS A 1 185 ? 11.763 2.252 41.937 1.00 9.11 185 LYS A C 1
ATOM 1512 O O . LYS A 1 185 ? 12.519 1.674 41.139 1.00 10.18 185 LYS A O 1
ATOM 1518 N N . GLY A 1 186 ? 10.444 2.053 41.907 1.00 8.85 186 GLY A N 1
ATOM 1519 C CA . GLY A 1 186 ? 9.802 1.187 40.896 1.00 8.89 186 GLY A CA 1
ATOM 1520 C C . GLY A 1 186 ? 9.961 1.687 39.487 1.00 10.44 186 GLY A C 1
ATOM 1521 O O . GLY A 1 186 ? 9.885 0.917 38.549 1.00 13.13 186 GLY A O 1
ATOM 1522 N N . ALA A 1 187 ? 10.160 3.001 39.321 1.00 9.37 187 ALA A N 1
ATOM 1523 C CA . ALA A 1 187 ? 10.416 3.616 38.031 1.00 9.20 187 ALA A CA 1
ATOM 1524 C C . ALA A 1 187 ? 11.903 3.642 37.687 1.00 9.78 187 ALA A C 1
ATO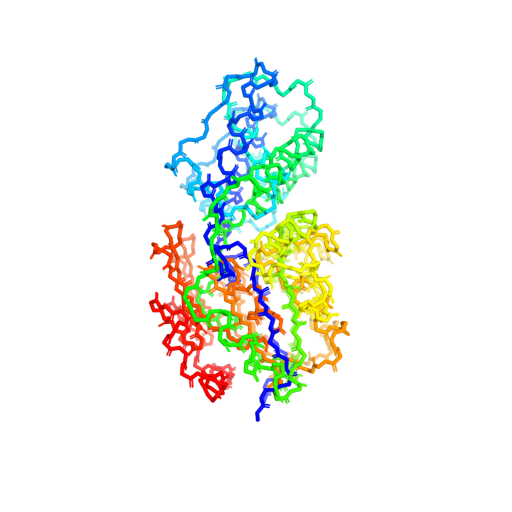M 1525 O O . ALA A 1 187 ? 12.292 4.193 36.689 1.00 11.44 187 ALA A O 1
ATOM 1527 N N . GLY A 1 188 ? 12.735 3.013 38.518 1.00 10.00 188 GLY A N 1
ATOM 1528 C CA . GLY A 1 188 ? 14.166 2.916 38.266 1.00 10.68 188 GLY A CA 1
ATOM 1529 C C . GLY A 1 188 ? 14.965 4.122 38.693 1.00 11.10 188 GLY A C 1
ATOM 1530 O O . GLY A 1 188 ? 16.119 4.282 38.275 1.00 12.28 188 GLY A O 1
ATOM 1531 N N . LEU A 1 189 ? 14.382 4.995 39.518 1.00 9.99 189 LEU A N 1
ATOM 1532 C CA . LEU A 1 189 ? 15.027 6.254 39.886 1.00 9.45 189 LEU A CA 1
ATOM 1533 C C . LEU A 1 189 ? 15.728 6.148 41.224 1.00 11.22 189 LEU A C 1
ATOM 1534 O O . LEU A 1 189 ? 15.195 5.633 42.201 1.00 12.55 189 LEU A O 1
ATOM 1539 N N . ARG A 1 190 ? 16.896 6.737 41.261 1.00 10.24 190 ARG A N 1
ATOM 1540 C CA . ARG A 1 190 ? 17.466 7.137 42.532 1.00 9.89 190 ARG A CA 1
ATOM 1541 C C . ARG A 1 190 ? 16.570 8.165 43.195 1.00 8.99 190 ARG A C 1
ATOM 1542 O O . ARG A 1 190 ? 15.925 8.980 42.533 1.00 9.67 190 ARG A O 1
ATOM 1550 N N . CYS A 1 191 ? 16.523 8.126 44.521 1.00 8.74 191 CYS A N 1
ATOM 1551 C CA . CYS A 1 191 ? 15.534 8.931 45.236 1.00 8.45 191 CYS A CA 1
ATOM 1552 C C . CYS A 1 191 ? 16.161 9.463 46.551 1.00 8.84 191 CYS A C 1
ATOM 1553 O O . CYS A 1 191 ? 16.720 8.712 47.329 1.00 10.65 191 CYS A O 1
ATOM 1556 N N A ILE A 1 192 ? 16.092 10.785 46.664 0.50 7.97 192 ILE A N 1
ATOM 1557 N N B ILE A 1 192 ? 16.092 10.772 46.675 0.50 8.00 192 ILE A N 1
ATOM 1558 C CA A ILE A 1 192 ? 16.499 11.534 47.872 0.50 8.95 192 ILE A CA 1
ATOM 1559 C CA B ILE A 1 192 ? 16.526 11.457 47.905 0.50 9.03 192 ILE A CA 1
ATOM 1560 C C A ILE A 1 192 ? 15.249 11.831 48.677 0.50 8.31 192 ILE A C 1
ATOM 1561 C C B ILE A 1 192 ? 15.274 11.847 48.685 0.50 8.29 192 ILE A C 1
ATOM 1562 O O A ILE A 1 192 ? 14.341 12.459 48.155 0.50 8.77 192 ILE A O 1
ATOM 1563 O O B ILE A 1 192 ? 14.380 12.482 48.150 0.50 8.86 192 ILE A O 1
ATOM 1572 N N . VAL A 1 193 ? 15.231 11.385 49.941 1.00 7.50 193 VAL A N 1
ATOM 1573 C CA . VAL A 1 193 ? 14.115 11.583 50.813 1.00 6.90 193 VAL A CA 1
ATOM 1574 C C . VAL A 1 193 ? 14.453 12.615 51.890 1.00 7.19 193 VAL A C 1
ATOM 1575 O O . VAL A 1 193 ? 15.481 12.479 52.557 1.00 8.05 193 VAL A O 1
ATOM 1579 N N . SER A 1 194 ? 13.532 13.532 52.152 1.00 7.33 194 SER A N 1
ATOM 1580 C CA . SER A 1 194 ? 13.559 14.353 53.381 1.00 7.33 194 SER A CA 1
ATOM 1581 C C . SER A 1 194 ? 12.167 14.348 53.952 1.00 7.34 194 SER A C 1
ATOM 1582 O O . SER A 1 194 ? 11.245 14.894 53.346 1.00 7.55 194 SER A O 1
ATOM 1585 N N . PRO A 1 195 ? 11.940 13.667 55.101 1.00 7.83 195 PRO A N 1
ATOM 1586 C CA . PRO A 1 195 ? 10.572 13.582 55.643 1.00 8.21 195 PRO A CA 1
ATOM 1587 C C . PRO A 1 195 ? 10.093 14.849 56.263 1.00 8.35 195 PRO A C 1
ATOM 1588 O O . PRO A 1 195 ? 10.837 15.806 56.437 1.00 9.80 195 PRO A O 1
ATOM 1592 N N . GLY A 1 196 ? 8.849 14.849 56.618 1.00 11.97 196 GLY A N 1
ATOM 1593 C CA . GLY A 1 196 ? 8.253 15.966 57.309 1.00 14.98 196 GLY A CA 1
ATOM 1594 C C . GLY A 1 196 ? 7.342 15.460 58.349 1.00 13.48 196 GLY A C 1
ATOM 1595 O O . GLY A 1 196 ? 7.394 14.292 58.740 1.00 12.56 196 GLY A O 1
ATOM 1596 N N . PHE A 1 197 ? 6.498 16.365 58.842 1.00 16.02 197 PHE A N 1
ATOM 1597 C CA . PHE A 1 197 ? 5.725 16.091 59.992 1.00 17.11 197 PHE A CA 1
ATOM 1598 C C . PHE A 1 197 ? 4.968 14.736 59.959 1.00 16.06 197 PHE A C 1
ATOM 1599 O O . PHE A 1 197 ? 4.979 13.938 60.909 1.00 15.85 197 PHE A O 1
ATOM 1607 N N . TYR A 1 198 ? 4.251 14.534 58.868 1.00 13.64 198 TYR A N 1
ATOM 1608 C CA . TYR A 1 198 ? 3.370 13.396 58.778 1.00 12.34 198 TYR A CA 1
ATOM 1609 C C . TYR A 1 198 ? 4.070 12.119 58.335 1.00 12.04 198 TYR A C 1
ATOM 1610 O O . TYR A 1 198 ? 3.456 11.069 58.314 1.00 13.95 198 TYR A O 1
ATOM 1619 N N . THR A 1 199 ? 5.355 12.169 57.979 1.00 9.82 199 THR A N 1
ATOM 1620 C CA . THR A 1 199 ? 6.099 11.014 57.474 1.00 9.83 199 THR A CA 1
ATOM 1621 C C . THR A 1 199 ? 7.336 10.644 58.260 1.00 10.57 199 THR A C 1
ATOM 1622 O O . THR A 1 199 ? 7.982 9.679 57.927 1.00 12.18 199 THR A O 1
ATOM 1626 N N . ARG A 1 200 ? 7.648 11.414 59.276 1.00 13.53 200 ARG A N 1
ATOM 1627 C CA . ARG A 1 200 ? 8.872 11.197 60.000 1.00 17.42 200 ARG A CA 1
ATOM 1628 C C . ARG A 1 200 ? 8.997 9.818 60.672 1.00 14.62 200 ARG A C 1
ATOM 1629 O O . ARG A 1 200 ? 10.112 9.309 60.859 1.00 17.96 200 ARG A O 1
ATOM 1637 N N . HIS A 1 201 ? 7.838 9.226 60.983 1.00 14.39 201 HIS A N 1
ATOM 1638 C CA . HIS A 1 201 ? 7.766 7.920 61.626 1.00 15.59 201 HIS A CA 1
ATOM 1639 C C . HIS A 1 201 ? 8.082 6.797 60.638 1.00 14.23 201 HIS A C 1
ATOM 1640 O O . HIS A 1 201 ? 8.197 5.612 61.053 1.00 17.55 201 HIS A O 1
ATOM 1647 N N . GLU A 1 202 ? 8.057 7.072 59.334 1.00 11.90 202 GLU A N 1
ATOM 1648 C CA . GLU A 1 202 ? 8.227 6.030 58.325 1.00 12.00 202 GLU A CA 1
ATOM 1649 C C . GLU A 1 202 ? 9.675 5.576 58.224 1.00 14.08 202 GLU A C 1
ATOM 1650 O O . GLU A 1 202 ? 10.605 6.246 58.669 1.00 16.57 202 GLU A O 1
ATOM 1656 N N . GLU A 1 203 ? 9.868 4.383 57.664 1.00 15.88 203 GLU A N 1
ATOM 1657 C CA . GLU A 1 203 ? 11.199 3.874 57.376 1.00 16.40 203 GLU A CA 1
ATOM 1658 C C . GLU A 1 203 ? 11.463 3.976 55.895 1.00 13.32 203 GLU A C 1
ATOM 1659 O O . GLU A 1 203 ? 10.576 3.787 55.101 1.00 17.71 203 GLU A O 1
ATOM 1665 N N . PHE A 1 204 ? 12.661 4.375 55.560 1.00 12.69 204 PHE A N 1
ATOM 1666 C CA . PHE A 1 204 ? 13.010 4.699 54.199 1.00 12.35 204 PHE A CA 1
ATOM 1667 C C . PHE A 1 204 ? 14.135 3.858 53.626 1.00 15.65 204 PHE A C 1
ATOM 1668 O O . PHE A 1 204 ? 15.088 4.337 53.064 1.00 15.59 204 PHE A O 1
ATOM 1676 N N . ALA A 1 205 ? 13.984 2.551 53.759 1.00 19.27 205 ALA A N 1
ATOM 1677 C CA . ALA A 1 205 ? 14.944 1.624 53.235 1.00 21.50 205 ALA A CA 1
ATOM 1678 C C . ALA A 1 205 ? 15.130 1.807 51.743 1.00 19.21 205 ALA A C 1
ATOM 1679 O O . ALA A 1 205 ? 14.174 1.880 50.969 1.00 22.87 205 ALA A O 1
ATOM 1681 N N . GLY A 1 206 ? 16.390 1.849 51.372 1.00 20.18 206 GLY A N 1
ATOM 1682 C CA . GLY A 1 206 ? 16.748 2.032 49.967 1.00 20.87 206 GLY A CA 1
ATOM 1683 C C . GLY A 1 206 ? 16.735 3.458 49.455 1.00 18.00 206 GLY A C 1
ATOM 1684 O O . GLY A 1 206 ? 17.098 3.633 48.299 1.00 19.43 206 GLY A O 1
ATOM 1685 N N . ALA A 1 207 ? 16.381 4.456 50.268 1.00 12.84 207 ALA A N 1
ATOM 1686 C CA . ALA A 1 207 ? 16.596 5.789 49.822 1.00 11.96 207 ALA A CA 1
ATOM 1687 C C . ALA A 1 207 ? 18.065 5.971 49.549 1.00 11.59 207 ALA A C 1
ATOM 1688 O O . ALA A 1 207 ? 18.936 5.501 50.288 1.00 14.15 207 ALA A O 1
ATOM 1690 N N . ASP A 1 208 ? 18.387 6.674 48.490 1.00 11.22 208 ASP A N 1
ATOM 1691 C CA . ASP A 1 208 ? 19.821 6.907 48.140 1.00 12.46 208 ASP A CA 1
ATOM 1692 C C . ASP A 1 208 ? 20.474 7.900 49.126 1.00 11.13 208 ASP A C 1
ATOM 1693 O O . ASP A 1 208 ? 21.634 7.756 49.439 1.00 12.81 208 ASP A O 1
ATOM 1698 N N . ARG A 1 209 ? 19.710 8.916 49.556 1.00 10.32 209 ARG A N 1
ATOM 1699 C CA . ARG A 1 209 ? 20.089 9.758 50.694 1.00 9.94 209 ARG A CA 1
ATOM 1700 C C . ARG A 1 209 ? 18.800 9.990 51.485 1.00 9.05 209 ARG A C 1
ATOM 1701 O O . ARG A 1 209 ? 17.726 10.087 50.946 1.00 10.06 209 ARG A O 1
ATOM 1709 N N . LEU A 1 210 ? 18.992 10.153 52.812 1.00 9.76 210 LEU A N 1
ATOM 1710 C CA . LEU A 1 210 ? 17.909 10.462 53.741 1.00 9.20 210 LEU A CA 1
ATOM 1711 C C . LEU A 1 210 ? 18.372 11.694 54.496 1.00 9.50 210 LEU A C 1
ATOM 1712 O O . LEU A 1 210 ? 19.354 11.612 55.255 1.00 10.57 210 LEU A O 1
ATOM 1717 N N . LEU A 1 211 ? 17.704 12.821 54.309 1.00 8.33 211 LEU A N 1
ATOM 1718 C CA . LEU A 1 211 ? 18.165 14.118 54.781 1.00 9.09 211 LEU A CA 1
ATOM 1719 C C . LEU A 1 211 ? 17.165 14.739 55.722 1.00 8.23 211 LEU A C 1
ATOM 1720 O O . LEU A 1 211 ? 15.941 14.671 55.487 1.00 8.91 211 LEU A O 1
ATOM 1725 N N . ASP A 1 212 ? 17.656 15.445 56.730 1.00 8.54 212 ASP A N 1
ATOM 1726 C CA . ASP A 1 212 ? 16.782 16.238 57.539 1.00 8.39 212 ASP A CA 1
ATOM 1727 C C . ASP A 1 212 ? 16.200 17.440 56.845 1.00 8.86 212 ASP A C 1
ATOM 1728 O O . ASP A 1 212 ? 15.126 17.939 57.207 1.00 10.38 212 ASP A O 1
ATOM 1733 N N . SER A 1 213 ? 16.895 17.944 55.820 1.00 8.93 213 SER A N 1
ATOM 1734 C CA . SER A 1 213 ? 16.465 19.079 55.050 1.00 9.02 213 SER A CA 1
ATOM 1735 C C . SER A 1 213 ? 17.022 18.979 53.644 1.00 8.68 213 SER A C 1
ATOM 1736 O O . SER A 1 213 ? 18.164 18.582 53.488 1.00 9.92 213 SER A O 1
ATOM 1739 N N . PHE A 1 214 ? 16.235 19.378 52.632 1.00 9.49 214 PHE A N 1
ATOM 1740 C CA . PHE A 1 214 ? 16.781 19.497 51.280 1.00 9.70 214 PHE A CA 1
ATOM 1741 C C . PHE A 1 214 ? 17.904 20.560 51.167 1.00 10.94 214 PHE A C 1
ATOM 1742 O O . PHE A 1 214 ? 18.658 20.539 50.203 1.00 12.40 214 PHE A O 1
ATOM 1750 N N . ALA A 1 215 ? 18.032 21.450 52.144 1.00 11.79 215 ALA A N 1
ATOM 1751 C CA . ALA A 1 215 ? 19.136 22.436 52.171 1.00 13.27 215 ALA A CA 1
ATOM 1752 C C . ALA A 1 215 ? 20.422 21.696 52.404 1.00 14.57 215 ALA A C 1
ATOM 1753 O O . ALA A 1 215 ? 21.453 22.335 52.180 1.00 19.35 215 ALA A O 1
ATOM 1755 N N . GLU A 1 216 ? 20.422 20.421 52.816 1.00 12.08 216 GLU A N 1
ATOM 1756 C CA . GLU A 1 216 ? 21.633 19.629 53.031 1.00 12.64 216 GLU A CA 1
ATOM 1757 C C . GLU A 1 216 ? 22.082 18.945 51.768 1.00 13.38 216 GLU A C 1
ATOM 1758 O O . GLU A 1 216 ? 23.051 18.192 51.779 1.00 15.99 216 GLU A O 1
ATOM 1764 N N . LEU A 1 217 ? 21.368 19.127 50.655 1.00 12.94 217 LEU A N 1
ATOM 1765 C CA . LEU A 1 217 ? 21.764 18.448 49.410 1.00 14.63 217 LEU A CA 1
ATOM 1766 C C . LEU A 1 217 ? 23.172 18.803 48.986 1.00 14.98 217 LEU A C 1
ATOM 1767 O O . LEU A 1 217 ? 23.871 17.932 48.480 1.00 18.55 217 LEU A O 1
ATOM 1772 N N . GLY A 1 218 ? 23.515 20.108 49.130 1.00 15.46 218 GLY A N 1
ATOM 1773 C CA . GLY A 1 218 ? 24.836 20.531 48.716 1.00 22.44 218 GLY A CA 1
ATOM 1774 C C . GLY A 1 218 ? 24.969 20.716 47.217 1.00 21.47 218 GLY A C 1
ATOM 1775 O O . GLY A 1 218 ? 26.070 20.576 46.626 1.00 29.76 218 GLY A O 1
ATOM 1776 N N . GLY A 1 219 ? 23.871 21.094 46.602 1.00 21.64 219 GLY A N 1
ATOM 1777 C CA . GLY A 1 219 ? 23.929 21.414 45.166 1.00 24.47 219 GLY A CA 1
ATOM 1778 C C . GLY A 1 219 ? 23.689 20.202 44.280 1.00 23.48 219 GLY A C 1
ATOM 1779 O O . GLY A 1 219 ? 23.385 19.060 44.717 1.00 20.95 219 GLY A O 1
ATOM 1780 N N . LEU A 1 220 ? 23.839 20.428 42.975 1.00 22.32 220 LEU A N 1
ATOM 1781 C CA . LEU A 1 220 ? 23.559 19.375 42.007 1.00 18.31 220 LEU A CA 1
ATOM 1782 C C . LEU A 1 220 ? 24.447 18.173 42.214 1.00 16.7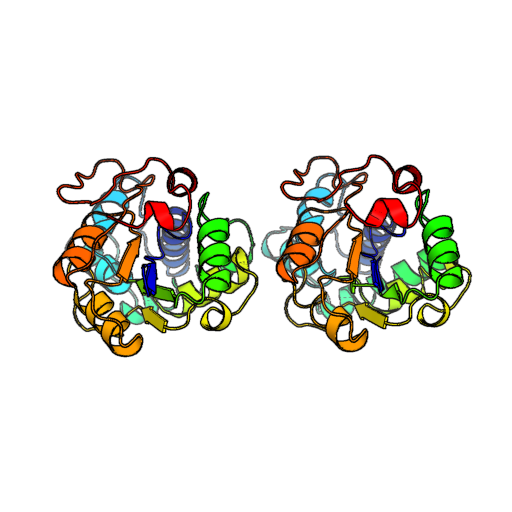1 220 LEU A C 1
ATOM 1783 O O . LEU A 1 220 ? 24.027 17.049 42.002 1.00 18.22 220 LEU A O 1
ATOM 1788 N N . ALA A 1 221 ? 25.719 18.387 42.668 1.00 19.78 221 ALA A N 1
ATOM 1789 C CA . ALA A 1 221 ? 26.602 17.225 42.900 1.00 20.03 221 ALA A CA 1
ATOM 1790 C C . ALA A 1 221 ? 26.069 16.299 43.959 1.00 15.39 221 ALA A C 1
ATOM 1791 O O . ALA A 1 221 ? 26.355 15.106 43.966 1.00 18.35 221 ALA A O 1
ATOM 1793 N N . GLY A 1 222 ? 25.251 16.868 44.882 1.00 15.72 222 GLY A N 1
ATOM 1794 C CA . GLY A 1 222 ? 24.586 16.073 45.900 1.00 14.89 222 GLY A CA 1
ATOM 1795 C C . GLY A 1 222 ? 23.552 15.131 45.382 1.00 14.23 222 GLY A C 1
ATOM 1796 O O . GLY A 1 222 ? 23.099 14.252 46.115 1.00 15.78 222 GLY A O 1
ATOM 1797 N N . LEU A 1 223 ? 23.171 15.289 44.121 1.00 13.97 223 LEU A N 1
ATOM 1798 C CA . LEU A 1 223 ? 22.269 14.383 43.426 1.00 13.80 223 LEU A CA 1
ATOM 1799 C C . LEU A 1 223 ? 22.942 13.249 42.723 1.00 17.56 223 LEU A C 1
ATOM 1800 O O . LEU A 1 223 ? 22.253 12.355 42.220 1.00 20.91 223 LEU A O 1
ATOM 1805 N N . ASP A 1 224 ? 24.258 13.264 42.665 1.00 19.20 224 ASP A N 1
ATOM 1806 C CA . ASP A 1 224 ? 25.036 12.250 41.885 1.00 21.03 224 ASP A CA 1
ATOM 1807 C C . ASP A 1 224 ? 25.410 11.013 42.741 1.00 24.04 224 ASP A C 1
ATOM 1808 O O . ASP A 1 224 ? 25.203 11.001 43.922 1.00 28.82 224 ASP A O 1
ATOM 1813 N N . LEU A 1 225 ? 25.981 9.988 42.126 1.00 38.55 225 LEU A N 1
ATOM 1814 C CA . LEU A 1 225 ? 26.606 8.832 42.841 1.00 46.08 225 LEU A CA 1
ATOM 1815 C C . LEU A 1 225 ? 25.788 7.558 42.670 1.00 61.61 225 LEU A C 1
ATOM 1816 O O . LEU A 1 225 ? 25.579 7.091 41.538 1.00 67.09 225 LEU A O 1
ATOM 1821 N N . MET B 1 1 ? 28.877 48.607 35.456 1.00 40.09 1 MET B N 1
ATOM 1822 C CA . MET B 1 1 ? 27.963 49.637 35.974 1.00 31.91 1 MET B CA 1
ATOM 1823 C C . MET B 1 1 ? 26.528 49.344 35.569 1.00 31.92 1 MET B C 1
ATOM 1824 O O . MET B 1 1 ? 26.261 48.631 34.658 1.00 26.85 1 MET B O 1
ATOM 1829 N N . ILE B 1 2 ? 25.618 49.955 36.312 1.00 28.83 2 ILE B N 1
ATOM 1830 C CA . ILE B 1 2 ? 24.218 49.800 36.171 1.00 24.48 2 ILE B CA 1
ATOM 1831 C C . ILE B 1 2 ? 23.698 50.571 35.025 1.00 21.00 2 ILE B C 1
ATOM 1832 O O . ILE B 1 2 ? 24.036 51.721 34.819 1.00 24.44 2 ILE B O 1
ATOM 1837 N N . GLU B 1 3 ? 22.747 49.963 34.318 1.00 16.26 3 GLU B N 1
ATOM 1838 C CA . GLU B 1 3 ? 22.029 50.660 33.232 1.00 16.42 3 GLU B CA 1
ATOM 1839 C C . GLU B 1 3 ? 20.625 51.135 33.570 1.00 14.80 3 GLU B C 1
ATOM 1840 O O . GLU B 1 3 ? 20.085 51.962 32.891 1.00 17.96 3 GLU B O 1
ATOM 1846 N N . ALA B 1 4 ? 20.033 50.580 34.633 1.00 13.92 4 ALA B N 1
ATOM 1847 C CA . ALA B 1 4 ? 18.694 50.963 35.037 1.00 11.41 4 ALA B CA 1
ATOM 1848 C C . ALA B 1 4 ? 18.559 50.727 36.525 1.00 11.10 4 ALA B C 1
ATOM 1849 O O . ALA B 1 4 ? 19.086 49.803 37.069 1.00 11.82 4 ALA B O 1
ATOM 1851 N N . ILE B 1 5 ? 17.752 51.594 37.149 1.00 10.01 5 ILE B N 1
ATOM 1852 C CA . ILE B 1 5 ? 17.349 51.462 38.540 1.00 8.91 5 ILE B CA 1
ATOM 1853 C C . ILE B 1 5 ? 15.818 51.399 38.582 1.00 8.37 5 ILE B C 1
ATOM 1854 O O . ILE B 1 5 ? 15.166 52.240 37.975 1.00 9.39 5 ILE B O 1
ATOM 1859 N N . LEU B 1 6 ? 15.299 50.404 39.289 1.00 8.66 6 LEU B N 1
ATOM 1860 C CA . LEU B 1 6 ? 13.884 50.207 39.455 1.00 8.74 6 LEU B CA 1
ATOM 1861 C C . LEU B 1 6 ? 13.493 50.462 40.897 1.00 7.42 6 LEU B C 1
ATOM 1862 O O . LEU B 1 6 ? 14.039 49.830 41.786 1.00 10.49 6 LEU B O 1
ATOM 1867 N N . PHE B 1 7 ? 12.593 51.401 41.115 1.00 8.14 7 PHE B N 1
ATOM 1868 C CA . PHE B 1 7 ? 12.160 51.827 42.430 1.00 8.01 7 PHE B CA 1
ATOM 1869 C C . PHE B 1 7 ? 10.764 51.317 42.753 1.00 6.90 7 PHE B C 1
ATOM 1870 O O . PHE B 1 7 ? 9.815 51.563 42.045 1.00 7.88 7 PHE B O 1
ATOM 1878 N N . ASP B 1 8 ? 10.658 50.667 43.903 1.00 7.68 8 ASP B N 1
ATOM 1879 C CA . ASP B 1 8 ? 9.419 50.538 44.586 1.00 7.10 8 ASP B CA 1
ATOM 1880 C C . ASP B 1 8 ? 8.914 51.950 44.961 1.00 7.18 8 ASP B C 1
ATOM 1881 O O . ASP B 1 8 ? 9.699 52.887 45.034 1.00 8.00 8 ASP B O 1
ATOM 1886 N N . VAL B 1 9 ? 7.625 52.074 45.260 1.00 7.41 9 VAL B N 1
ATOM 1887 C CA . VAL B 1 9 ? 7.054 53.352 45.659 1.00 8.01 9 VAL B CA 1
ATOM 1888 C C . VAL B 1 9 ? 6.810 53.446 47.176 1.00 7.37 9 VAL B C 1
ATOM 1889 O O . VAL B 1 9 ? 7.513 54.157 47.884 1.00 7.90 9 VAL B O 1
ATOM 1893 N N . ASP B 1 10 ? 5.820 52.712 47.689 1.00 8.07 10 ASP B N 1
ATOM 1894 C CA . ASP B 1 10 ? 5.404 52.867 49.065 1.00 8.29 10 ASP B CA 1
ATOM 1895 C C . ASP B 1 10 ? 6.451 52.329 50.000 1.00 8.12 10 ASP B C 1
ATOM 1896 O O . ASP B 1 10 ? 6.819 51.174 49.991 1.00 9.84 10 ASP B O 1
ATOM 1901 N N . GLY B 1 11 ? 6.936 53.221 50.878 1.00 8.08 11 GLY B N 1
ATOM 1902 C CA . GLY B 1 11 ? 7.970 52.868 51.820 1.00 8.12 11 GLY B CA 1
ATOM 1903 C C . GLY B 1 11 ? 9.361 53.024 51.294 1.00 8.02 11 GLY B C 1
ATOM 1904 O O . GLY B 1 11 ? 10.297 52.823 52.045 1.00 8.51 11 GLY B O 1
ATOM 1905 N N . THR B 1 12 ? 9.533 53.265 49.992 1.00 7.68 12 THR B N 1
ATOM 1906 C CA . THR B 1 12 ? 10.823 53.322 49.321 1.00 7.51 12 THR B CA 1
ATOM 1907 C C . THR B 1 12 ? 11.128 54.733 48.844 1.00 7.68 12 THR B C 1
ATOM 1908 O O . THR B 1 12 ? 12.054 55.398 49.328 1.00 8.54 12 THR B O 1
ATOM 1912 N N . LEU B 1 13 ? 10.321 55.266 47.913 1.00 7.55 13 LEU B N 1
ATOM 1913 C CA . LEU B 1 13 ? 10.453 56.658 47.541 1.00 7.75 13 LEU B CA 1
ATOM 1914 C C . LEU B 1 13 ? 10.109 57.588 48.706 1.00 8.22 13 LEU B C 1
ATOM 1915 O O . LEU B 1 13 ? 10.714 58.637 48.897 1.00 9.24 13 LEU B O 1
ATOM 1920 N N . ALA B 1 14 ? 9.077 57.221 49.489 1.00 8.86 14 ALA B N 1
ATOM 1921 C CA . ALA B 1 14 ? 8.566 58.032 50.589 1.00 9.36 14 ALA B CA 1
ATOM 1922 C C . ALA B 1 14 ? 7.800 57.115 51.522 1.00 9.36 14 ALA B C 1
ATOM 1923 O O . ALA B 1 14 ? 7.322 56.054 51.125 1.00 9.52 14 ALA B O 1
ATOM 1925 N N . GLU B 1 15 ? 7.684 57.543 52.774 1.00 9.38 15 GLU B N 1
ATOM 1926 C CA . GLU B 1 15 ? 6.803 56.912 53.757 1.00 9.95 15 GLU B CA 1
ATOM 1927 C C . GLU B 1 15 ? 5.380 57.326 53.555 1.00 10.16 15 GLU B C 1
ATOM 1928 O O . GLU B 1 15 ? 5.006 58.430 53.920 1.00 12.98 15 GLU B O 1
ATOM 1934 N N . THR B 1 16 ? 4.612 56.484 52.873 1.00 9.50 16 THR B N 1
ATOM 1935 C CA . THR B 1 16 ? 3.243 56.790 52.462 1.00 9.90 16 THR B CA 1
ATOM 1936 C C . THR B 1 16 ? 2.153 56.030 53.207 1.00 9.78 16 THR B C 1
ATOM 1937 O O . THR B 1 16 ? 0.998 56.387 53.115 1.00 10.70 16 THR B O 1
ATOM 1941 N N . GLU B 1 17 ? 2.531 54.959 53.916 1.00 9.44 17 GLU B N 1
ATOM 1942 C CA . GLU B 1 17 ? 1.477 54.010 54.365 1.00 10.75 17 GLU B CA 1
ATOM 1943 C C . GLU B 1 17 ? 0.583 54.571 55.459 1.00 10.17 17 GLU B C 1
ATOM 1944 O O . GLU B 1 17 ? -0.584 54.210 55.508 1.00 10.74 17 GLU B O 1
ATOM 1950 N N . GLU B 1 18 ? 1.083 55.462 56.331 1.00 10.36 18 GLU B N 1
ATOM 1951 C CA . GLU B 1 18 ? 0.157 56.085 57.255 1.00 10.79 18 GLU B CA 1
ATOM 1952 C C . GLU B 1 18 ? -0.821 56.996 56.543 1.00 10.83 18 GLU B C 1
ATOM 1953 O O . GLU B 1 18 ? -1.958 57.080 56.981 1.00 11.47 18 GLU B O 1
ATOM 1959 N N . LEU B 1 19 ? -0.450 57.629 55.461 1.00 10.56 19 LEU B N 1
ATOM 1960 C CA . LEU B 1 19 ? -1.361 58.427 54.698 1.00 11.26 19 LEU B CA 1
ATOM 1961 C C . LEU B 1 19 ? -2.379 57.486 53.996 1.00 10.45 19 LEU B C 1
ATOM 1962 O O . LEU B 1 19 ? -3.568 57.847 53.926 1.00 11.32 19 LEU B O 1
ATOM 1967 N N . HIS B 1 20 ? -1.918 56.361 53.432 1.00 8.75 20 HIS B N 1
ATOM 1968 C CA . HIS B 1 20 ? -2.845 55.397 52.913 1.00 9.49 20 HIS B CA 1
ATOM 1969 C C . HIS B 1 20 ? -3.840 54.930 53.989 1.00 9.48 20 HIS B C 1
ATOM 1970 O O . HIS B 1 20 ? -5.042 54.864 53.724 1.00 9.22 20 HIS B O 1
ATOM 1977 N N . ARG B 1 21 ? -3.383 54.624 55.192 1.00 8.73 21 ARG B N 1
ATOM 1978 C CA . ARG B 1 21 ? -4.264 54.188 56.248 1.00 8.90 21 ARG B CA 1
ATOM 1979 C C . ARG B 1 21 ? -5.327 55.273 56.557 1.00 9.44 21 ARG B C 1
ATOM 1980 O O . ARG B 1 21 ? -6.506 54.956 56.730 1.00 10.05 21 ARG B O 1
ATOM 1988 N N . ARG B 1 22 ? -4.860 56.511 56.666 1.00 9.80 22 ARG B N 1
ATOM 1989 C CA . ARG B 1 22 ? -5.802 57.601 56.865 1.00 11.14 22 ARG B CA 1
ATOM 1990 C C . ARG B 1 22 ? -6.838 57.676 55.724 1.00 11.37 22 ARG B C 1
ATOM 1991 O O . ARG B 1 22 ? -8.030 57.846 55.979 1.00 11.19 22 ARG B O 1
ATOM 1999 N N . ALA B 1 23 ? -6.398 57.556 54.476 1.00 10.11 23 ALA B N 1
ATOM 2000 C CA . ALA B 1 23 ? -7.326 57.591 53.385 1.00 10.97 23 ALA B CA 1
ATOM 2001 C C . ALA B 1 23 ? -8.347 56.451 53.468 1.00 10.63 23 ALA B C 1
ATOM 2002 O O . ALA B 1 23 ? -9.520 56.681 53.186 1.00 11.69 23 ALA B O 1
ATOM 2004 N N . PHE B 1 24 ? -7.891 55.226 53.816 1.00 9.61 24 PHE B N 1
ATOM 2005 C CA . PHE B 1 24 ? -8.821 54.159 54.012 1.00 10.39 24 PHE B CA 1
ATOM 2006 C C . PHE B 1 24 ? -9.839 54.493 55.083 1.00 10.40 24 PHE B C 1
ATOM 2007 O O . PHE B 1 24 ? -11.050 54.406 54.864 1.00 10.80 24 PHE B O 1
ATOM 2015 N N . ASN B 1 25 ? -9.353 54.850 56.282 1.00 10.25 25 ASN B N 1
ATOM 2016 C CA . ASN B 1 25 ? -10.292 55.062 57.376 1.00 10.59 25 ASN B CA 1
ATOM 2017 C C . ASN B 1 25 ? -11.259 56.211 57.128 1.00 11.46 25 ASN B C 1
ATOM 2018 O O . ASN B 1 25 ? -12.447 56.119 57.457 1.00 12.45 25 ASN B O 1
ATOM 2023 N N . GLU B 1 26 ? -10.774 57.307 56.518 1.00 12.17 26 GLU B N 1
ATOM 2024 C CA . GLU B 1 26 ? -11.683 58.374 56.205 1.00 13.28 26 GLU B CA 1
ATOM 2025 C C . GLU B 1 26 ? -12.724 58.044 55.162 1.00 12.63 26 GLU B C 1
ATOM 2026 O O . GLU B 1 26 ? -13.854 58.512 55.195 1.00 14.42 26 GLU B O 1
ATOM 2032 N N . THR B 1 27 ? -12.324 57.228 54.175 1.00 12.53 27 THR B N 1
ATOM 2033 C CA . THR B 1 27 ? -13.260 56.726 53.202 1.00 11.96 27 THR B CA 1
ATOM 2034 C C . THR B 1 27 ? -14.325 55.834 53.862 1.00 11.44 27 THR B C 1
ATOM 2035 O O . THR B 1 27 ? -15.504 55.958 53.571 1.00 12.99 27 THR B O 1
ATOM 2039 N N . PHE B 1 28 ? -13.882 54.971 54.747 1.00 11.59 28 PHE B N 1
ATOM 2040 C CA . PHE B 1 28 ? -14.835 54.119 55.430 1.00 12.28 28 PHE B CA 1
ATOM 2041 C C . PHE B 1 28 ? -15.869 54.947 56.226 1.00 12.39 28 PHE B C 1
ATOM 2042 O O . PHE B 1 28 ? -17.088 54.724 56.155 1.00 13.44 28 PHE B O 1
ATOM 2050 N N . ALA B 1 29 ? -15.407 55.970 56.922 1.00 12.11 29 ALA B N 1
ATOM 2051 C CA . ALA B 1 29 ? -16.315 56.804 57.649 1.00 13.35 29 ALA B CA 1
ATOM 2052 C C . ALA B 1 29 ? -17.283 57.534 56.726 1.00 13.15 29 ALA B C 1
ATOM 2053 O O . ALA B 1 29 ? -18.486 57.627 57.011 1.00 15.61 29 ALA B O 1
ATOM 2055 N N . ALA B 1 30 ? -16.777 58.071 55.585 1.00 14.28 30 ALA B N 1
ATOM 2056 C CA . ALA B 1 30 ? -17.641 58.746 54.641 1.00 14.28 30 ALA B CA 1
ATOM 2057 C C . ALA B 1 30 ? -18.668 57.856 54.027 1.00 14.32 30 ALA B C 1
ATOM 2058 O O . ALA B 1 30 ? -19.775 58.334 53.663 1.00 17.90 30 ALA B O 1
ATOM 2060 N N . LEU B 1 31 ? -18.332 56.588 53.900 1.00 15.45 31 LEU B N 1
ATOM 2061 C CA . LEU B 1 31 ? -19.214 55.641 53.367 1.00 16.96 31 LEU B CA 1
ATOM 2062 C C . LEU B 1 31 ? -20.265 55.129 54.398 1.00 18.44 31 LEU B C 1
ATOM 2063 O O . LEU B 1 31 ? -21.157 54.367 54.039 1.00 22.53 31 LEU B O 1
ATOM 2068 N N . GLY B 1 32 ? -20.135 55.515 55.665 1.00 17.91 32 GLY B N 1
ATOM 2069 C CA . GLY B 1 32 ? -21.149 55.130 56.628 1.00 18.51 32 GLY B CA 1
ATOM 2070 C C . GLY B 1 32 ? -20.979 53.777 57.278 1.00 17.07 32 GLY B C 1
ATOM 2071 O O . GLY B 1 32 ? -21.873 53.281 57.945 1.00 20.83 32 GLY B O 1
ATOM 2072 N N . VAL B 1 33 ? -19.804 53.132 57.050 1.00 16.12 33 VAL B N 1
ATOM 2073 C CA . VAL B 1 33 ? -19.499 51.835 57.638 1.00 15.40 33 VAL B CA 1
ATOM 2074 C C . VAL B 1 33 ? -18.692 52.021 58.909 1.00 14.24 33 VAL B C 1
ATOM 2075 O O . VAL B 1 33 ? -18.092 53.057 59.109 1.00 16.22 33 VAL B O 1
ATOM 2079 N N . ASP B 1 34 ? -18.672 50.992 59.718 1.00 13.82 34 ASP B N 1
ATOM 2080 C CA . ASP B 1 34 ? -18.044 51.008 61.018 1.00 12.80 34 ASP B CA 1
ATOM 2081 C C . ASP B 1 34 ? -16.595 50.519 60.943 1.00 12.45 34 ASP B C 1
ATOM 2082 O O . ASP B 1 34 ? -15.871 50.544 61.963 1.00 15.26 34 ASP B O 1
ATOM 2087 N N . TRP B 1 35 ? -16.067 50.241 59.784 1.00 11.83 35 TRP B N 1
ATOM 2088 C CA . TRP B 1 35 ? -14.726 49.652 59.647 1.00 11.05 35 TRP B CA 1
ATOM 2089 C C . TRP B 1 35 ? -13.689 50.709 60.072 1.00 10.84 35 TRP B C 1
ATOM 2090 O O . TRP B 1 35 ? -13.827 51.880 59.738 1.00 12.49 35 TRP B O 1
ATOM 2101 N N . PHE B 1 36 ? -12.621 50.235 60.682 1.00 10.53 36 PHE B N 1
ATOM 2102 C CA . PHE B 1 36 ? -11.568 51.160 61.096 1.00 10.36 36 PHE B CA 1
ATOM 2103 C C . PHE B 1 36 ? -10.293 50.333 61.321 1.00 10.76 36 PHE B C 1
ATOM 2104 O O . PHE B 1 36 ? -10.334 49.321 62.011 1.00 11.88 36 PHE B O 1
ATOM 2112 N N . TRP B 1 37 ? -9.223 50.717 60.607 1.00 9.88 37 TRP B N 1
ATOM 2113 C CA . TRP B 1 37 ? -7.983 49.974 60.626 1.00 10.15 37 TRP B CA 1
ATOM 2114 C C . TRP B 1 37 ? -6.937 50.700 61.514 1.00 10.21 37 TRP B C 1
ATOM 2115 O O . TRP B 1 37 ? -6.439 51.793 61.131 1.00 9.95 37 TRP B O 1
ATOM 2126 N N . ASP B 1 38 ? -6.639 50.157 62.695 1.00 10.33 38 ASP B N 1
ATOM 2127 C CA . ASP B 1 38 ? -5.598 50.708 63.524 1.00 9.96 38 ASP B CA 1
ATOM 2128 C C . ASP B 1 38 ? -4.244 50.232 62.988 1.00 9.81 38 ASP B C 1
ATOM 2129 O O . ASP B 1 38 ? -4.161 49.410 62.093 1.00 9.89 38 ASP B O 1
ATOM 2134 N N . ARG B 1 39 ? -3.159 50.750 63.574 1.00 10.09 39 ARG B N 1
ATOM 2135 C CA . ARG B 1 39 ? -1.822 50.386 63.086 1.00 10.72 39 ARG B CA 1
ATOM 2136 C C . ARG B 1 39 ? -1.557 48.903 63.196 1.00 11.35 39 ARG B C 1
ATOM 2137 O O . ARG B 1 39 ? -0.893 48.303 62.344 1.00 11.95 39 ARG B O 1
ATOM 2145 N N . GLU B 1 40 ? -2.029 48.299 64.286 1.00 11.54 40 GLU B N 1
ATOM 2146 C CA . GLU B 1 40 ? -1.775 46.904 64.497 1.00 12.35 40 GLU B CA 1
ATOM 2147 C C . GLU B 1 40 ? -2.400 46.069 63.383 1.00 12.02 40 GLU B C 1
ATOM 2148 O O . GLU B 1 40 ? -1.780 45.117 62.815 1.00 13.95 40 GLU B O 1
ATOM 2154 N N A GLU B 1 41 ? -3.668 46.361 63.086 0.70 12.15 41 GLU B N 1
ATOM 2155 N N B GLU B 1 41 ? -3.660 46.380 63.069 0.30 12.19 41 GLU B N 1
ATOM 2156 C CA A GLU B 1 41 ? -4.337 45.617 62.020 0.70 12.87 41 GLU B CA 1
ATOM 2157 C CA B GLU B 1 41 ? -4.394 45.652 62.022 0.30 13.06 41 GLU B CA 1
ATOM 2158 C C A GLU B 1 41 ? -3.690 45.929 60.673 0.70 10.05 41 GLU B C 1
ATOM 2159 C C B GLU B 1 41 ? -3.866 45.968 60.628 0.30 12.67 41 GLU B C 1
ATOM 2160 O O A GLU B 1 41 ? -3.506 45.038 59.831 0.70 10.48 41 GLU B O 1
ATOM 2161 O O B GLU B 1 41 ? -3.907 45.126 59.718 0.30 13.54 41 GLU B O 1
ATOM 2172 N N . TYR B 1 42 ? -3.428 47.203 60.439 1.00 10.46 42 TYR B N 1
ATOM 2173 C CA . TYR B 1 42 ? -2.899 47.599 59.142 1.00 9.11 42 TYR B CA 1
ATOM 2174 C C . TYR B 1 42 ? -1.563 46.929 58.863 1.00 9.58 42 TYR B C 1
ATOM 2175 O O . TYR B 1 42 ? -1.272 46.546 57.712 1.00 10.22 42 TYR B O 1
ATOM 2184 N N . ARG B 1 43 ? -0.699 46.804 59.848 1.00 10.29 43 ARG B N 1
ATOM 2185 C CA . A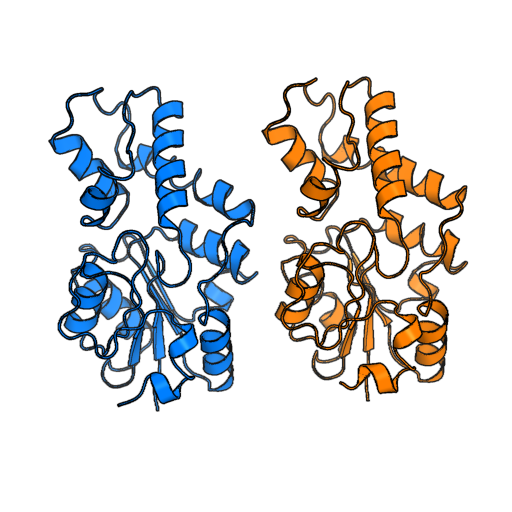RG B 1 43 ? 0.557 46.099 59.653 1.00 10.78 43 ARG B CA 1
ATOM 2186 C C . ARG B 1 43 ? 0.339 44.693 59.107 1.00 10.87 43 ARG B C 1
ATOM 2187 O O . ARG B 1 43 ? 1.127 44.251 58.255 1.00 12.22 43 ARG B O 1
ATOM 2195 N N . GLU B 1 44 ? -0.683 43.994 59.576 1.00 11.30 44 GLU B N 1
ATOM 2196 C CA . GLU B 1 44 ? -1.006 42.678 59.051 1.00 11.76 44 GLU B CA 1
ATOM 2197 C C . GLU B 1 44 ? -1.544 42.751 57.633 1.00 11.16 44 GLU B C 1
ATOM 2198 O O . GLU B 1 44 ? -1.131 42.012 56.727 1.00 12.30 44 GLU B O 1
ATOM 2204 N N . LEU B 1 45 ? -2.510 43.619 57.393 1.00 9.90 45 LEU B N 1
ATOM 2205 C CA . LEU B 1 45 ? -3.125 43.776 56.085 1.00 10.11 45 LEU B CA 1
ATOM 2206 C C . LEU B 1 45 ? -2.140 44.166 55.015 1.00 8.92 45 LEU B C 1
ATOM 2207 O O . LEU B 1 45 ? -2.363 43.880 53.850 1.00 9.83 45 LEU B O 1
ATOM 2212 N N . LEU B 1 46 ? -1.085 44.872 55.388 1.00 9.90 46 LEU B N 1
ATOM 2213 C CA . LEU B 1 46 ? -0.059 45.277 54.455 1.00 9.99 46 LEU B CA 1
ATOM 2214 C C . LEU B 1 46 ? 0.693 44.116 53.803 1.00 9.59 46 LEU B C 1
ATOM 2215 O O . LEU B 1 46 ? 1.343 44.317 52.771 1.00 11.54 46 LEU B O 1
ATOM 2220 N N . THR B 1 47 ? 0.602 42.901 54.321 1.00 10.16 47 THR B N 1
ATOM 2221 C CA . THR B 1 47 ? 1.224 41.788 53.646 1.00 11.79 47 THR B CA 1
ATOM 2222 C C . THR B 1 47 ? 0.468 41.368 52.392 1.00 11.10 47 THR B C 1
ATOM 2223 O O . THR B 1 47 ? 0.998 40.597 51.586 1.00 12.32 47 THR B O 1
ATOM 2227 N N . THR B 1 48 ? -0.749 41.850 52.201 1.00 9.94 48 THR B N 1
ATOM 2228 C CA . THR B 1 48 ? -1.438 41.729 50.923 1.00 9.64 48 THR B CA 1
ATOM 2229 C C . THR B 1 48 ? -1.279 43.040 50.193 1.00 9.55 48 THR B C 1
ATOM 2230 O O . THR B 1 48 ? -1.747 44.115 50.628 1.00 11.04 48 THR B O 1
ATOM 2234 N N . THR B 1 49 ? -0.623 42.976 49.022 1.00 9.65 49 THR B N 1
ATOM 2235 C CA . THR B 1 49 ? -0.332 44.158 48.271 1.00 9.50 49 THR B CA 1
ATOM 2236 C C . THR B 1 49 ? -1.564 44.482 47.315 1.00 9.68 49 THR B C 1
ATOM 2237 O O . THR B 1 49 ? -2.282 43.600 46.872 1.00 12.11 49 THR B O 1
ATOM 2241 N N . GLY B 1 50 ? -1.743 45.763 47.052 1.00 10.64 50 GLY B N 1
ATOM 2242 C CA . GLY B 1 50 ? -2.842 46.248 46.257 1.00 11.68 50 GLY B CA 1
ATOM 2243 C C . GLY B 1 50 ? -4.009 46.621 47.131 1.00 11.12 50 GLY B C 1
ATOM 2244 O O . GLY B 1 50 ? -4.456 45.849 47.961 1.00 10.75 50 GLY B O 1
ATOM 2245 N N . GLY B 1 51 ? -4.545 47.830 46.973 1.00 12.19 51 GLY B N 1
ATOM 2246 C CA . GLY B 1 51 ? -5.607 48.298 47.829 1.00 12.38 51 GLY B CA 1
ATOM 2247 C C . GLY B 1 51 ? -6.891 47.494 47.726 1.00 11.49 51 GLY B C 1
ATOM 2248 O O . GLY B 1 51 ? -7.562 47.242 48.705 1.00 12.30 51 GLY B O 1
ATOM 2249 N N A LYS B 1 52 ? -7.270 47.115 46.487 0.50 11.92 52 LYS B N 1
ATOM 2250 N N B LYS B 1 52 ? -7.271 47.122 46.488 0.50 12.36 52 LYS B N 1
ATOM 2251 C CA A LYS B 1 52 ? -8.490 46.336 46.293 0.50 11.94 52 LYS B CA 1
ATOM 2252 C CA B LYS B 1 52 ? -8.480 46.344 46.288 0.50 13.26 52 LYS B CA 1
ATOM 2253 C C A LYS B 1 52 ? -8.340 44.948 46.918 0.50 11.22 52 LYS B C 1
ATOM 2254 C C B LYS B 1 52 ? -8.337 44.954 46.912 0.50 11.64 52 LYS B C 1
ATOM 2255 O O A LYS B 1 52 ? -9.277 44.479 47.590 0.50 13.05 52 LYS B O 1
ATOM 2256 O O B LYS B 1 52 ? -9.272 44.489 47.576 0.50 13.49 52 LYS B O 1
ATOM 2267 N N . GLU B 1 53 ? -7.180 44.321 46.727 1.00 11.05 53 GLU B N 1
ATOM 2268 C CA . GLU B 1 53 ? -6.892 43.062 47.297 1.00 12.04 53 GLU B CA 1
ATOM 2269 C C . GLU B 1 53 ? -6.927 43.106 48.809 1.00 10.90 53 GLU B C 1
ATOM 2270 O O . GLU B 1 53 ? -7.368 42.174 49.476 1.00 11.72 53 GLU B O 1
ATOM 2276 N N . ARG B 1 54 ? -6.395 44.187 49.370 1.00 10.14 54 ARG B N 1
ATOM 2277 C CA . ARG B 1 54 ? -6.374 44.346 50.798 1.00 9.76 54 ARG B CA 1
ATOM 2278 C C . ARG B 1 54 ? -7.791 44.489 51.376 1.00 10.69 54 ARG B C 1
ATOM 2279 O O . ARG B 1 54 ? -8.122 43.886 52.396 1.00 11.07 54 ARG B O 1
ATOM 2287 N N . ILE B 1 55 ? -8.624 45.305 50.748 1.00 10.11 55 ILE B N 1
ATOM 2288 C CA . ILE B 1 55 ? -10.041 45.432 51.122 1.00 10.36 55 ILE B CA 1
ATOM 2289 C C . ILE B 1 55 ? -10.741 44.074 51.038 1.00 11.65 55 ILE B C 1
ATOM 2290 O O . ILE B 1 55 ? -11.405 43.618 51.997 1.00 12.80 55 ILE B O 1
ATOM 2295 N N . ALA B 1 56 ? -10.497 43.304 49.971 1.00 13.00 56 ALA B N 1
ATOM 2296 C CA . ALA B 1 56 ? -11.153 42.018 49.804 1.00 13.63 56 ALA B CA 1
ATOM 2297 C C . ALA B 1 56 ? -10.748 41.038 50.941 1.00 13.75 56 ALA B C 1
ATOM 2298 O O . ALA B 1 56 ? -11.556 40.299 51.509 1.00 15.01 56 ALA B O 1
ATOM 2300 N N . ARG B 1 57 ? -9.462 41.085 51.333 1.00 12.79 57 ARG B N 1
ATOM 2301 C CA . ARG B 1 57 ? -8.977 40.219 52.394 1.00 12.54 57 ARG B CA 1
ATOM 2302 C C . ARG B 1 57 ? -9.666 40.573 53.704 1.00 12.39 57 ARG B C 1
ATOM 2303 O O . ARG B 1 57 ? -10.127 39.733 54.447 1.00 15.65 57 ARG B O 1
ATOM 2311 N N . PHE B 1 58 ? -9.710 41.876 54.028 1.00 11.94 58 PHE B N 1
ATOM 2312 C CA . PHE B 1 58 ? -10.393 42.349 55.236 1.00 12.67 58 PHE B CA 1
ATOM 2313 C C . PHE B 1 58 ? -11.851 41.864 55.260 1.00 13.60 58 PHE B C 1
ATOM 2314 O O . PHE B 1 58 ? -12.339 41.413 56.271 1.00 14.38 58 PHE B O 1
ATOM 2322 N N . LEU B 1 59 ? -12.524 41.994 54.128 1.00 13.68 59 LEU B N 1
ATOM 2323 C CA . LEU B 1 59 ? -13.946 41.668 54.069 1.00 14.52 59 LEU B CA 1
ATOM 2324 C C . LEU B 1 59 ? -14.209 40.163 54.221 1.00 15.27 59 LEU B C 1
ATOM 2325 O O . LEU B 1 59 ? -15.333 39.797 54.576 1.00 17.24 59 LEU B O 1
ATOM 2330 N N . ARG B 1 60 ? -13.229 39.312 53.953 1.00 16.98 60 ARG B N 1
ATOM 2331 C CA . ARG B 1 60 ? -13.459 37.864 54.116 1.00 19.89 60 ARG B CA 1
ATOM 2332 C C . ARG B 1 60 ? -13.794 37.425 55.520 1.00 19.63 60 ARG B C 1
ATOM 2333 O O . ARG B 1 60 ? -14.543 36.458 55.671 1.00 26.79 60 ARG B O 1
ATOM 2341 N N . HIS B 1 61 ? -13.261 38.103 56.523 1.00 21.91 61 HIS B N 1
ATOM 2342 C CA . HIS B 1 61 ? -13.381 37.671 57.890 1.00 29.50 61 HIS B CA 1
ATOM 2343 C C . HIS B 1 61 ? -13.984 38.715 58.834 1.00 20.50 61 HIS B C 1
ATOM 2344 O O . HIS B 1 61 ? -14.408 38.362 59.917 1.00 26.93 61 HIS B O 1
ATOM 2351 N N . GLN B 1 62 ? -14.100 39.978 58.450 1.00 17.50 62 GLN B N 1
ATOM 2352 C CA . GLN B 1 62 ? -14.495 41.031 59.409 1.00 17.08 62 GLN B CA 1
ATOM 2353 C C . GLN B 1 62 ? -15.971 40.860 59.761 1.00 18.03 62 GLN B C 1
ATOM 2354 O O . GLN B 1 62 ? -16.778 40.472 58.942 1.00 18.35 62 GLN B O 1
ATOM 2360 N N . LYS B 1 63 ? -16.305 41.234 60.991 1.00 17.83 63 LYS B N 1
ATOM 2361 C CA . LYS B 1 63 ? -17.652 41.013 61.535 1.00 17.83 63 LYS B CA 1
ATOM 2362 C C . LYS B 1 63 ? -18.484 42.295 61.699 1.00 16.24 63 LYS B C 1
ATOM 2363 O O . LYS B 1 63 ? -19.557 42.294 62.331 1.00 18.86 63 LYS B O 1
ATOM 2369 N N . GLY B 1 64 ? -18.044 43.378 61.105 1.00 14.21 64 GLY B N 1
ATOM 2370 C CA . GLY B 1 64 ? -18.787 44.660 61.087 1.00 14.09 64 GLY B CA 1
ATOM 2371 C C . GLY B 1 64 ? -19.734 44.744 59.915 1.00 13.26 64 GLY B C 1
ATOM 2372 O O . GLY B 1 64 ? -20.223 43.743 59.399 1.00 15.16 64 GLY B O 1
ATOM 2373 N N . ASP B 1 65 ? -19.972 45.970 59.455 1.00 11.84 65 ASP B N 1
ATOM 2374 C CA . ASP B 1 65 ? -20.993 46.234 58.440 1.00 12.65 65 ASP B CA 1
ATOM 2375 C C . ASP B 1 65 ? -20.643 45.484 57.132 1.00 12.37 65 ASP B C 1
ATOM 2376 O O . ASP B 1 65 ? -19.487 45.390 56.774 1.00 13.17 65 ASP B O 1
ATOM 2381 N N . PRO B 1 66 ? -21.658 45.051 56.391 1.00 15.09 66 PRO B N 1
ATOM 2382 C CA . PRO B 1 66 ? -21.362 44.499 55.045 1.00 15.57 66 PRO B CA 1
ATOM 2383 C C . PRO B 1 66 ? -20.962 45.629 54.105 1.00 15.65 66 PRO B C 1
ATOM 2384 O O . PRO B 1 66 ? -21.307 46.771 54.312 1.00 16.44 66 PRO B O 1
ATOM 2388 N N . ALA B 1 67 ? -20.185 45.300 53.083 1.00 16.10 67 ALA B N 1
ATOM 2389 C CA . ALA B 1 67 ? -19.793 46.320 52.133 1.00 14.48 67 ALA B CA 1
ATOM 2390 C C . ALA B 1 67 ? -21.019 46.935 51.450 1.00 15.03 67 ALA B C 1
ATOM 2391 O O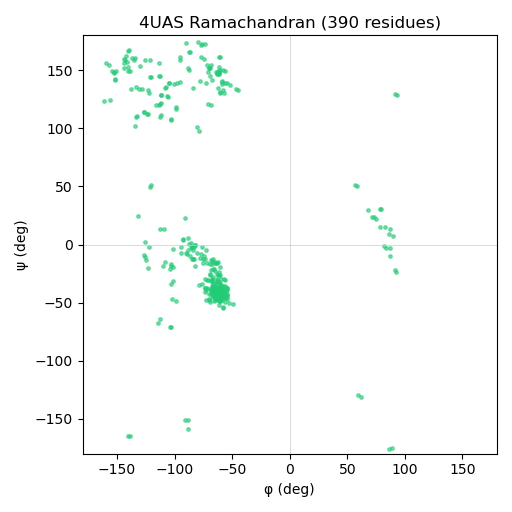 . ALA B 1 67 ? -21.846 46.190 50.922 1.00 19.85 67 ALA B O 1
ATOM 2393 N N . PRO B 1 68 ? -21.104 48.275 51.400 1.00 16.68 68 PRO B N 1
ATOM 2394 C CA . PRO B 1 68 ? -22.293 48.908 50.798 1.00 19.58 68 PRO B CA 1
ATOM 2395 C C . PRO B 1 68 ? -22.113 49.268 49.337 1.00 21.52 68 PRO B C 1
ATOM 2396 O O . PRO B 1 68 ? -23.050 49.710 48.694 1.00 26.90 68 PRO B O 1
ATOM 2400 N N . LEU B 1 69 ? -20.896 49.119 48.804 1.00 17.05 69 LEU B N 1
ATOM 2401 C CA . LEU B 1 69 ? -20.543 49.373 47.383 1.00 17.84 69 LEU B CA 1
ATOM 2402 C C . LEU B 1 69 ? -19.651 48.227 46.951 1.00 16.08 69 LEU B C 1
ATOM 2403 O O . LEU B 1 69 ? -18.983 47.599 47.802 1.00 14.80 69 LEU B O 1
ATOM 2408 N N . PRO B 1 70 ? -19.527 48.003 45.641 1.00 15.04 70 PRO B N 1
ATOM 2409 C CA . PRO B 1 70 ? -18.486 47.104 45.165 1.00 16.08 70 PRO B CA 1
ATOM 2410 C C . PRO B 1 70 ? -17.081 47.533 45.644 1.00 14.55 70 PRO B C 1
ATOM 2411 O O . PRO B 1 70 ? -16.833 48.740 45.754 1.00 14.08 70 PRO B O 1
ATOM 2415 N N . ILE B 1 71 ? -16.207 46.555 45.829 1.00 14.77 71 ILE B N 1
ATOM 2416 C CA . ILE B 1 71 ? -14.829 46.843 46.295 1.00 15.91 71 ILE B CA 1
ATOM 2417 C C . ILE B 1 71 ? -14.142 47.856 45.380 1.00 15.45 71 ILE B C 1
ATOM 2418 O O . ILE B 1 71 ? -13.453 48.745 45.846 1.00 16.40 71 ILE B O 1
ATOM 2423 N N . ALA B 1 72 ? -14.285 47.707 44.079 1.00 16.43 72 ALA B N 1
ATOM 2424 C CA . ALA B 1 72 ? -13.632 48.623 43.184 1.00 17.65 72 ALA B CA 1
ATOM 2425 C C . ALA B 1 72 ? -14.011 50.084 43.426 1.00 16.57 72 ALA B C 1
ATOM 2426 O O . ALA B 1 72 ? -13.214 51.005 43.287 1.00 18.33 72 ALA B O 1
ATOM 2428 N N . ASP B 1 73 ? -15.292 50.315 43.777 1.00 15.07 73 ASP B N 1
ATOM 2429 C CA . ASP B 1 73 ? -15.792 51.632 44.038 1.00 14.88 73 ASP B CA 1
ATOM 2430 C C . ASP B 1 73 ? -15.285 52.163 45.391 1.00 15.13 73 ASP B C 1
ATOM 2431 O O . ASP B 1 73 ? -15.030 53.367 45.526 1.00 15.83 73 ASP B O 1
ATOM 2436 N N . ILE B 1 74 ? -15.195 51.299 46.361 1.00 14.14 74 ILE B N 1
ATOM 2437 C CA . ILE B 1 74 ? -14.615 51.647 47.665 1.00 13.07 74 ILE B CA 1
ATOM 2438 C C . ILE B 1 74 ? -13.161 52.088 47.424 1.00 13.13 74 ILE B C 1
ATOM 2439 O O . ILE B 1 74 ? -12.707 53.132 47.895 1.00 13.88 74 ILE B O 1
ATOM 2444 N N . HIS B 1 75 ? -12.426 51.290 46.625 1.00 13.07 75 HIS B N 1
ATOM 2445 C CA . HIS B 1 75 ? -11.027 51.593 46.337 1.00 14.49 75 HIS B CA 1
ATOM 2446 C C . HIS B 1 75 ? -10.900 52.891 45.560 1.00 15.62 75 HIS B C 1
ATOM 2447 O O . HIS B 1 75 ? -9.986 53.692 45.841 1.00 15.12 75 HIS B O 1
ATOM 2454 N N A ARG B 1 76 ? -11.756 53.090 44.540 0.50 16.27 76 ARG B N 1
ATOM 2455 N N B ARG B 1 76 ? -11.764 53.095 44.551 0.50 16.44 76 ARG B N 1
ATOM 2456 C CA A ARG B 1 76 ? -11.731 54.388 43.847 0.50 17.04 76 ARG B CA 1
ATOM 2457 C CA B ARG B 1 76 ? -11.749 54.388 43.855 0.50 17.05 76 ARG B CA 1
ATOM 2458 C C A ARG B 1 76 ? -11.911 55.588 44.762 0.50 16.27 76 ARG B C 1
ATOM 2459 C C B ARG B 1 76 ? -11.921 55.575 44.763 0.50 16.29 76 ARG B C 1
ATOM 2460 O O A ARG B 1 76 ? -11.161 56.562 44.642 0.50 17.27 76 ARG B O 1
ATOM 2461 O O B ARG B 1 76 ? -11.188 56.533 44.624 0.50 17.39 76 ARG B O 1
ATOM 2476 N N . ALA B 1 77 ? -12.888 55.511 45.688 1.00 16.16 77 ALA B N 1
ATOM 2477 C CA . ALA B 1 77 ? -13.091 56.581 46.621 1.00 15.45 77 ALA B CA 1
ATOM 2478 C C . ALA B 1 77 ? -11.841 56.801 47.509 1.00 14.87 77 ALA B C 1
ATOM 2479 O O . ALA B 1 77 ? -11.437 57.929 47.757 1.00 15.56 77 ALA B O 1
ATOM 2481 N N . LYS B 1 78 ? -11.251 55.719 47.961 1.00 13.78 78 LYS B N 1
ATOM 2482 C CA . LYS B 1 78 ? -10.039 55.805 48.793 1.00 12.40 78 LYS B CA 1
ATOM 2483 C C . LYS B 1 78 ? -8.866 56.374 47.999 1.00 13.47 78 LYS B C 1
ATOM 2484 O O . LYS B 1 78 ? -8.099 57.148 48.557 1.00 13.23 78 LYS B O 1
ATOM 2490 N N . THR B 1 79 ? -8.734 56.026 46.727 1.00 13.40 79 THR B N 1
ATOM 2491 C CA . THR B 1 79 ? -7.680 56.569 45.890 1.00 13.98 79 THR B CA 1
ATOM 2492 C C . THR B 1 79 ? -7.857 58.042 45.735 1.00 15.11 79 THR B C 1
ATOM 2493 O O . THR B 1 79 ? -6.913 58.780 45.853 1.00 15.56 79 THR B O 1
ATOM 2497 N N . GLU B 1 80 ? -9.091 58.494 45.468 1.00 16.48 80 GLU B N 1
ATOM 2498 C CA . GLU B 1 80 ? -9.357 59.925 45.370 1.00 18.06 80 GLU B CA 1
ATOM 2499 C C . GLU B 1 80 ? -8.984 60.679 46.642 1.00 16.84 80 GLU B C 1
ATOM 2500 O O . GLU B 1 80 ? -8.366 61.718 46.598 1.00 17.55 80 GLU B O 1
ATOM 2506 N N . ARG B 1 81 ? -9.318 60.080 47.772 1.00 17.43 81 ARG B N 1
ATOM 2507 C CA . ARG B 1 81 ? -8.968 60.707 49.043 1.00 17.50 81 ARG B CA 1
ATOM 2508 C C . ARG B 1 81 ? -7.440 60.758 49.259 1.00 14.14 81 ARG B C 1
ATOM 2509 O O . ARG B 1 81 ? -6.929 61.769 49.710 1.00 16.35 81 ARG B O 1
ATOM 2517 N N . PHE B 1 82 ? -6.760 59.673 48.925 1.00 12.87 82 PHE B N 1
ATOM 2518 C CA . PHE B 1 82 ? -5.315 59.649 49.032 1.00 12.58 82 PHE B CA 1
ATOM 2519 C C . PHE B 1 82 ? -4.661 60.707 48.164 1.00 12.50 82 PHE B C 1
ATOM 2520 O O . PHE B 1 82 ? -3.770 61.430 48.600 1.00 12.90 82 PHE B O 1
ATOM 2528 N N . VAL B 1 83 ? -5.115 60.824 46.926 1.00 13.70 83 VAL B N 1
ATOM 2529 C CA . VAL B 1 83 ? -4.594 61.840 46.014 1.00 13.17 83 VAL B CA 1
ATOM 2530 C C . VAL B 1 83 ? -4.766 63.240 46.611 1.00 14.64 83 VAL B C 1
ATOM 2531 O O . VAL B 1 83 ? -3.856 64.084 46.566 1.00 14.93 83 VAL B O 1
ATOM 2535 N N . ALA B 1 84 ? -5.945 63.492 47.153 1.00 15.68 84 ALA B N 1
ATOM 2536 C CA . ALA B 1 84 ? -6.215 64.791 47.762 1.00 17.29 84 ALA B CA 1
ATOM 2537 C C . ALA B 1 84 ? -5.297 65.037 48.993 1.00 17.18 84 ALA B C 1
ATOM 2538 O O . ALA B 1 84 ? -4.714 66.107 49.194 1.00 19.82 84 ALA B O 1
ATOM 2540 N N . LEU B 1 85 ? -5.174 64.007 49.805 1.00 15.32 85 LEU B N 1
ATOM 2541 C CA . LEU B 1 85 ? -4.316 64.170 51.002 1.00 15.72 85 LEU B CA 1
ATOM 2542 C C . LEU B 1 85 ? -2.856 64.431 50.636 1.00 15.66 85 LEU B C 1
ATOM 2543 O O . LEU B 1 85 ? -2.182 65.208 51.265 1.00 17.43 85 LEU B O 1
ATOM 2548 N N . MET B 1 86 ? -2.419 63.730 49.586 1.00 14.39 86 MET B N 1
ATOM 2549 C CA . MET B 1 86 ? -1.072 63.917 49.103 1.00 14.09 86 MET B CA 1
ATOM 2550 C C . MET B 1 86 ? -0.799 65.363 48.669 1.00 14.86 86 MET B C 1
ATOM 2551 O O . MET B 1 86 ? 0.293 65.894 48.905 1.00 17.72 86 MET B O 1
ATOM 2556 N N . ALA B 1 87 ? -1.776 65.959 47.993 1.00 16.26 87 ALA B N 1
ATOM 2557 C CA . ALA B 1 87 ? -1.609 67.316 47.525 1.00 19.49 87 ALA B CA 1
ATOM 2558 C C . ALA B 1 87 ? -1.491 68.351 48.635 1.00 20.75 87 ALA B C 1
ATOM 2559 O O . ALA B 1 87 ? -0.839 69.394 48.510 1.00 27.64 87 ALA B O 1
ATOM 2561 N N . GLU B 1 88 ? -2.175 68.136 49.704 1.00 20.63 88 GLU B N 1
ATOM 2562 C CA . GLU B 1 88 ? -2.274 69.109 50.725 1.00 21.63 88 GLU B CA 1
ATOM 2563 C C . GLU B 1 88 ? -1.329 68.710 51.824 1.00 21.42 88 GLU B C 1
ATOM 2564 O O . GLU B 1 88 ? -1.229 69.436 52.847 1.00 22.69 88 GLU B O 1
ATOM 2570 N N . GLY B 1 89 ? -0.674 67.583 51.717 1.00 21.93 89 GLY B N 1
ATOM 2571 C CA . GLY B 1 89 ? 0.115 67.103 52.840 1.00 20.64 89 GLY B CA 1
ATOM 2572 C C . GLY B 1 89 ? 1.566 67.575 52.919 1.00 18.36 89 GLY B C 1
ATOM 2573 O O . GLY B 1 89 ? 1.967 68.532 52.235 1.00 19.69 89 GLY B O 1
ATOM 2574 N N . GLU B 1 90 ? 2.356 66.795 53.654 1.00 16.69 90 GLU B N 1
ATOM 2575 C CA . GLU B 1 90 ? 3.708 67.053 53.959 1.00 17.10 90 GLU B CA 1
ATOM 2576 C C . GLU B 1 90 ? 4.600 65.878 53.732 1.00 18.50 90 GLU B C 1
ATOM 2577 O O . GLU B 1 90 ? 5.661 65.769 54.307 1.00 19.61 90 GLU B O 1
ATOM 2583 N N . ILE B 1 91 ? 4.208 64.960 52.858 1.00 14.40 91 ILE B N 1
ATOM 2584 C CA . ILE B 1 91 ? 5.024 63.816 52.535 1.00 13.65 91 ILE B CA 1
ATOM 2585 C C . ILE B 1 91 ? 6.354 64.285 51.891 1.00 14.14 91 ILE B C 1
ATOM 2586 O O . ILE B 1 91 ? 6.336 65.162 51.028 1.00 18.44 91 ILE B O 1
ATOM 2591 N N . ALA B 1 92 ? 7.506 63.730 52.296 1.00 16.33 92 ALA B N 1
ATOM 2592 C CA . ALA B 1 92 ? 8.826 64.016 51.683 1.00 17.12 92 ALA B CA 1
ATOM 2593 C C . ALA B 1 92 ? 9.415 62.735 51.189 1.00 12.19 92 ALA B C 1
ATOM 2594 O O . ALA B 1 92 ? 9.069 61.655 51.653 1.00 13.50 92 ALA B O 1
ATOM 2596 N N . LEU B 1 93 ? 10.347 62.868 50.264 1.00 11.79 93 LEU B N 1
ATOM 2597 C CA . LEU B 1 93 ? 11.156 61.695 49.857 1.00 10.71 93 LEU B CA 1
ATOM 2598 C C . LEU B 1 93 ? 11.974 61.185 50.989 1.00 10.28 93 LEU B C 1
ATOM 2599 O O . LEU B 1 93 ? 12.438 61.948 51.852 1.00 11.41 93 LEU B O 1
ATOM 2604 N N . ARG B 1 94 ? 12.190 59.878 51.029 1.00 9.18 94 ARG B N 1
ATOM 2605 C CA . ARG B 1 94 ? 13.094 59.296 51.974 1.00 9.33 94 ARG B CA 1
ATOM 2606 C C . ARG B 1 94 ? 14.500 59.845 51.746 1.00 9.69 94 ARG B C 1
ATOM 2607 O O . ARG B 1 94 ? 14.904 60.104 50.623 1.00 10.55 94 ARG B O 1
ATOM 2615 N N . PRO B 1 95 ? 15.329 59.871 52.810 1.00 10.92 95 PRO B N 1
ATOM 2616 C CA . PRO B 1 95 ? 16.733 60.326 52.650 1.00 11.77 95 PRO B CA 1
ATOM 2617 C C . PRO B 1 95 ? 17.422 59.491 51.594 1.00 10.38 95 PRO B C 1
ATOM 2618 O O . PRO B 1 95 ? 17.291 58.277 51.534 1.00 10.62 95 PRO B O 1
ATOM 2622 N N . GLY B 1 96 ? 18.212 60.184 50.779 1.00 11.06 96 GLY B N 1
ATOM 2623 C CA . GLY B 1 96 ? 19.043 59.543 49.773 1.00 11.33 96 GLY B CA 1
ATOM 2624 C C . GLY B 1 96 ? 18.373 59.422 48.414 1.00 9.59 96 GLY B C 1
ATOM 2625 O O . GLY B 1 96 ? 19.057 59.219 47.416 1.00 11.19 96 GLY B O 1
ATOM 2626 N N . ILE B 1 97 ? 17.042 59.429 48.341 1.00 9.99 97 ILE B N 1
ATOM 2627 C CA . ILE B 1 97 ? 16.353 59.137 47.086 1.00 10.40 97 ILE B CA 1
ATOM 2628 C C . ILE B 1 97 ? 16.519 60.237 46.067 1.00 10.39 97 ILE B C 1
ATOM 2629 O O . ILE B 1 97 ? 16.854 59.960 44.889 1.00 11.35 97 ILE B O 1
ATOM 2634 N N . ALA B 1 98 ? 16.338 61.498 46.449 1.00 12.13 98 ALA B N 1
ATOM 2635 C CA . ALA B 1 98 ? 16.508 62.570 45.498 1.00 13.86 98 ALA B CA 1
ATOM 2636 C C . ALA B 1 98 ? 17.917 62.603 44.948 1.00 13.15 98 ALA B C 1
ATOM 2637 O O . ALA B 1 98 ? 18.124 62.809 43.756 1.00 15.01 98 ALA B O 1
ATOM 2639 N N . ASP B 1 99 ? 18.906 62.408 45.822 1.00 14.10 99 ASP B N 1
ATOM 2640 C CA . ASP B 1 99 ? 20.317 62.432 45.390 1.00 15.42 99 ASP B CA 1
ATOM 2641 C C . ASP B 1 99 ? 20.647 61.326 44.447 1.00 13.74 99 ASP B C 1
ATOM 2642 O O . ASP B 1 99 ? 21.362 61.535 43.488 1.00 15.51 99 ASP B O 1
ATOM 2647 N N .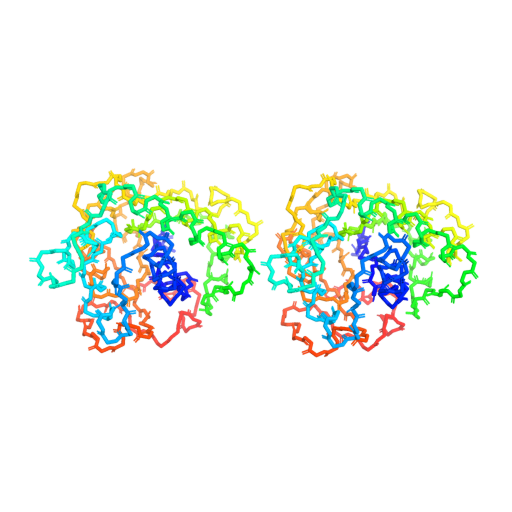 LEU B 1 100 ? 20.155 60.133 44.697 1.00 12.67 100 LEU B N 1
ATOM 2648 C CA . LEU B 1 100 ? 20.409 59.013 43.796 1.00 12.60 100 LEU B CA 1
ATOM 2649 C C . LEU B 1 100 ? 19.808 59.269 42.410 1.00 11.99 100 LEU B C 1
ATOM 2650 O O . LEU B 1 100 ? 20.425 58.989 41.385 1.00 13.74 100 LEU B O 1
ATOM 2655 N N . ILE B 1 101 ? 18.562 59.727 42.389 1.00 11.92 101 ILE B N 1
ATOM 2656 C CA . ILE B 1 101 ? 17.884 59.980 41.120 1.00 13.35 101 ILE B CA 1
ATOM 2657 C C . ILE B 1 101 ? 18.634 61.052 40.328 1.00 14.72 101 ILE B C 1
ATOM 2658 O O . ILE B 1 101 ? 18.815 60.933 39.130 1.00 16.32 101 ILE B O 1
ATOM 2663 N N . ALA B 1 102 ? 19.050 62.110 41.002 1.00 16.09 102 ALA B N 1
ATOM 2664 C CA . ALA B 1 102 ? 19.811 63.158 40.294 1.00 18.02 102 ALA B CA 1
ATOM 2665 C C . ALA B 1 102 ? 21.095 62.598 39.751 1.00 17.35 102 ALA B C 1
ATOM 2666 O O . ALA B 1 102 ? 21.477 62.948 38.623 1.00 19.44 102 ALA B O 1
ATOM 2668 N N . GLU B 1 103 ? 21.819 61.809 40.505 1.00 16.14 103 GLU B N 1
ATOM 2669 C CA . GLU B 1 103 ? 23.053 61.193 40.075 1.00 16.74 103 GLU B CA 1
ATOM 2670 C C . GLU B 1 103 ? 22.835 60.287 38.877 1.00 16.44 103 GLU B C 1
ATOM 2671 O O . GLU B 1 103 ? 23.635 60.282 37.903 1.00 18.86 103 GLU B O 1
ATOM 2677 N N . ALA B 1 104 ? 21.759 59.514 38.948 1.00 14.82 104 ALA B N 1
ATOM 2678 C CA . ALA B 1 104 ? 21.426 58.615 37.851 1.00 15.42 104 ALA B CA 1
ATOM 2679 C C . ALA B 1 104 ? 21.127 59.363 36.574 1.00 16.31 104 ALA B C 1
ATOM 2680 O O . ALA B 1 104 ? 21.585 58.978 35.492 1.00 17.93 104 ALA B O 1
ATOM 2682 N N . LYS B 1 105 ? 20.422 60.470 36.695 1.00 17.21 105 LYS B N 1
ATOM 2683 C CA . LYS B 1 105 ? 20.097 61.238 35.521 1.00 19.88 105 LYS B CA 1
ATOM 2684 C C . LYS B 1 105 ? 21.358 61.856 34.888 1.00 20.53 105 LYS B C 1
ATOM 2685 O O . LYS B 1 105 ? 21.521 61.843 33.668 1.00 23.69 105 LYS B O 1
ATOM 2691 N N . ARG B 1 106 ? 22.291 62.296 35.724 1.00 19.95 106 ARG B N 1
ATOM 2692 C CA . ARG B 1 106 ? 23.530 62.842 35.198 1.00 22.62 106 ARG B CA 1
ATOM 2693 C C . ARG B 1 106 ? 24.317 61.775 34.453 1.00 20.98 106 ARG B C 1
ATOM 2694 O O . ARG B 1 106 ? 24.968 62.107 33.422 1.00 23.90 106 ARG B O 1
ATOM 2702 N N . ALA B 1 107 ? 24.215 60.514 34.892 1.00 19.71 107 ALA B N 1
ATOM 2703 C CA . ALA B 1 107 ? 24.923 59.371 34.305 1.00 20.37 107 ALA B CA 1
ATOM 2704 C C . ALA B 1 107 ? 24.208 58.755 33.138 1.00 18.80 107 ALA B C 1
ATOM 2705 O O . ALA B 1 107 ? 24.715 57.806 32.548 1.00 22.04 107 ALA B O 1
ATOM 2707 N N . GLY B 1 108 ? 23.029 59.259 32.817 1.00 19.00 108 GLY B N 1
ATOM 2708 C CA . GLY B 1 108 ? 22.235 58.647 31.742 1.00 20.19 108 GLY B CA 1
ATOM 2709 C C . GLY B 1 108 ? 21.606 57.299 32.011 1.00 20.75 108 GLY B C 1
ATOM 2710 O O . GLY B 1 108 ? 21.293 56.527 31.101 1.00 24.67 108 GLY B O 1
ATOM 2711 N N . ILE B 1 109 ? 21.396 56.998 33.289 1.00 18.68 109 ILE B N 1
ATOM 2712 C CA . ILE B 1 109 ? 20.813 55.737 33.736 1.00 16.46 109 ILE B CA 1
ATOM 2713 C C . ILE B 1 109 ? 19.282 55.832 33.644 1.00 16.94 109 ILE B C 1
ATOM 2714 O O . ILE B 1 109 ? 18.697 56.766 34.089 1.00 20.69 109 ILE B O 1
ATOM 2719 N N A ARG B 1 110 ? 18.657 54.833 33.048 0.50 17.79 110 ARG B N 1
ATOM 2720 N N B ARG B 1 110 ? 18.657 54.814 33.077 0.50 15.37 110 ARG B N 1
ATOM 2721 C CA A ARG B 1 110 ? 17.204 54.847 32.915 0.50 15.79 110 ARG B CA 1
ATOM 2722 C CA B ARG B 1 110 ? 17.207 54.798 32.904 0.50 14.72 110 ARG B CA 1
ATOM 2723 C C A ARG B 1 110 ? 16.545 54.439 34.240 0.50 14.69 110 ARG B C 1
ATOM 2724 C C B ARG B 1 110 ? 16.555 54.448 34.255 0.50 13.75 110 ARG B C 1
ATOM 2725 O O A ARG B 1 110 ? 17.104 53.612 34.982 0.50 14.49 110 ARG B O 1
ATOM 2726 O O B ARG B 1 110 ? 17.116 53.638 35.026 0.50 14.34 110 ARG B O 1
ATOM 2741 N N . LEU B 1 111 ? 15.384 55.002 34.533 1.00 12.19 111 LEU B N 1
ATOM 2742 C CA . LEU B 1 111 ? 14.697 54.834 35.809 1.00 9.74 111 LEU B CA 1
ATOM 2743 C C . LEU B 1 111 ? 13.283 54.325 35.599 1.00 10.06 111 LEU B C 1
ATOM 2744 O O . LEU B 1 111 ? 12.584 54.778 34.697 1.00 10.96 111 LEU B O 1
ATOM 2749 N N . ALA B 1 112 ? 12.866 53.405 36.487 1.00 9.44 112 ALA B N 1
ATOM 2750 C CA . ALA B 1 112 ? 11.520 52.906 36.449 1.00 8.42 112 ALA B CA 1
ATOM 2751 C C . ALA B 1 112 ? 10.916 52.883 37.849 1.00 8.00 112 ALA B C 1
ATOM 2752 O O . ALA B 1 112 ? 11.674 52.778 38.831 1.00 9.39 112 ALA B O 1
ATOM 2754 N N A VAL B 1 113 ? 9.604 53.014 37.950 0.50 7.70 113 VAL B N 1
ATOM 2755 N N B VAL B 1 113 ? 9.592 52.984 37.899 0.50 7.38 113 VAL B N 1
ATOM 2756 C CA A VAL B 1 113 ? 8.954 52.522 39.132 0.50 7.88 113 VAL B CA 1
ATOM 2757 C CA B VAL B 1 113 ? 8.788 52.626 39.041 0.50 7.31 113 VAL B CA 1
ATOM 2758 C C A VAL B 1 113 ? 8.285 51.185 38.827 0.50 7.45 113 VAL B C 1
ATOM 2759 C C B VAL B 1 113 ? 8.245 51.182 38.809 0.50 7.29 113 VAL B C 1
ATOM 2760 O O A VAL B 1 113 ? 7.800 50.974 37.712 0.50 8.78 113 VAL B O 1
ATOM 2761 O O B VAL B 1 113 ? 7.815 50.884 37.690 0.50 8.78 113 VAL B O 1
ATOM 2768 N N . ALA B 1 114 ? 8.289 50.345 39.839 1.00 7.41 114 ALA B N 1
ATOM 2769 C CA . ALA B 1 114 ? 7.666 49.038 39.832 1.00 7.46 114 ALA B CA 1
ATOM 2770 C C . ALA B 1 114 ? 6.921 48.895 41.127 1.00 7.31 114 ALA B C 1
ATOM 2771 O O . ALA B 1 114 ? 7.547 48.693 42.180 1.00 8.58 114 ALA B O 1
ATOM 2773 N N . THR B 1 115 ? 5.581 49.021 41.079 1.00 7.55 115 THR B N 1
ATOM 2774 C CA . THR B 1 115 ? 4.762 49.191 42.268 1.00 7.57 115 THR B CA 1
ATOM 2775 C C . THR B 1 115 ? 3.446 48.474 42.148 1.00 6.93 115 THR B C 1
ATOM 2776 O O . THR B 1 115 ? 2.908 48.346 41.067 1.00 8.01 115 THR B O 1
ATOM 2780 N N . THR B 1 116 ? 2.931 48.082 43.322 1.00 7.34 116 THR B N 1
ATOM 2781 C CA . THR B 1 116 ? 1.590 47.571 43.469 1.00 8.73 116 THR B CA 1
ATOM 2782 C C . THR B 1 116 ? 0.547 48.678 43.610 1.00 9.68 116 THR B C 1
ATOM 2783 O O . THR B 1 116 ? -0.666 48.353 43.596 1.00 11.30 116 THR B O 1
ATOM 2787 N N . THR B 1 117 ? 0.946 49.921 43.835 1.00 9.20 117 THR B N 1
ATOM 2788 C CA . THR B 1 117 ? -0.020 50.982 44.048 1.00 9.87 117 THR B CA 1
ATOM 2789 C C . THR B 1 117 ? -0.633 51.403 42.766 1.00 11.36 117 THR B C 1
ATOM 2790 O O . THR B 1 117 ? -0.060 51.211 41.664 1.00 10.93 117 THR B O 1
ATOM 2794 N N A SER B 1 118 ? -1.806 52.024 42.849 0.35 12.11 118 SER B N 1
ATOM 2795 N N B SER B 1 118 ? -1.807 52.039 42.886 0.35 11.81 118 SER B N 1
ATOM 2796 N N C SER B 1 118 ? -1.792 52.069 42.886 0.30 11.88 118 SER B N 1
ATOM 2797 C CA A SER B 1 118 ? -2.469 52.444 41.650 0.35 14.93 118 SER B CA 1
ATOM 2798 C CA B SER B 1 118 ? -2.545 52.499 41.745 0.35 14.28 118 SER B CA 1
ATOM 2799 C CA C SER B 1 118 ? -2.539 52.560 41.748 0.30 14.65 118 SER B CA 1
ATOM 2800 C C A SER B 1 118 ? -1.747 53.628 41.041 0.35 13.95 118 SER B C 1
ATOM 2801 C C B SER B 1 118 ? -1.808 53.676 41.064 0.35 14.38 118 SER B C 1
ATOM 2802 C C C SER B 1 118 ? -1.751 53.675 41.049 0.30 14.46 118 SER B C 1
ATOM 2803 O O A SER B 1 118 ? -1.225 54.500 41.763 0.35 13.49 118 SER B O 1
ATOM 2804 O O B SER B 1 118 ? -1.252 54.548 41.752 0.35 14.06 118 SER B O 1
ATOM 2805 O O C SER B 1 118 ? -1.095 54.499 41.701 0.30 14.79 118 SER B O 1
ATOM 2812 N N . LEU B 1 119 ? -1.876 53.781 39.730 1.00 14.12 119 LEU B N 1
ATOM 2813 C CA . LEU B 1 119 ? -1.241 54.811 38.954 1.00 13.79 119 LEU B CA 1
ATOM 2814 C C . LEU B 1 119 ? -1.497 56.294 39.478 1.00 14.27 119 LEU B C 1
ATOM 2815 O O . LEU B 1 119 ? -0.555 57.087 39.610 1.00 13.84 119 LEU B O 1
ATOM 2820 N N . PRO B 1 120 ? -2.750 56.649 39.799 1.00 12.89 120 PRO B N 1
ATOM 2821 C CA . PRO B 1 120 ? -2.978 57.984 40.321 1.00 12.42 120 PRO B CA 1
ATOM 2822 C C . PRO B 1 120 ? -2.151 58.319 41.553 1.00 11.14 120 PRO B C 1
ATOM 2823 O O . PRO B 1 120 ? -1.796 59.485 41.804 1.00 12.82 120 PRO B O 1
ATOM 2827 N N . ASN B 1 121 ? -1.850 57.313 42.340 1.00 11.01 121 ASN B N 1
ATOM 2828 C CA . ASN B 1 121 ? -1.072 57.461 43.535 1.00 10.83 121 ASN B CA 1
ATOM 2829 C C . ASN B 1 121 ? 0.389 57.820 43.222 1.00 11.96 121 ASN B C 1
ATOM 2830 O O . ASN B 1 121 ? 0.985 58.641 43.874 1.00 11.00 121 ASN B O 1
ATOM 2835 N N . VAL B 1 122 ? 0.939 57.191 42.176 1.00 10.60 122 VAL B N 1
ATOM 2836 C CA . VAL B 1 122 ? 2.269 57.488 41.708 1.00 10.05 122 VAL B CA 1
ATOM 2837 C C . VAL B 1 122 ? 2.346 58.910 41.270 1.00 9.32 122 VAL B C 1
ATOM 2838 O O . VAL B 1 122 ? 3.283 59.653 41.573 1.00 10.22 122 VAL B O 1
ATOM 2842 N N . GLU B 1 123 ? 1.353 59.289 40.448 1.00 10.86 123 GLU B N 1
ATOM 2843 C CA . GLU B 1 123 ? 1.391 60.676 39.938 1.00 12.17 123 GLU B CA 1
ATOM 2844 C C . GLU B 1 123 ? 1.277 61.685 41.059 1.00 11.23 123 GLU B C 1
ATOM 2845 O O . GLU B 1 123 ? 1.946 62.713 41.073 1.00 11.53 123 GLU B O 1
ATOM 2851 N N . ALA B 1 124 ? 0.395 61.411 42.011 1.00 11.37 124 ALA B N 1
ATOM 2852 C CA . ALA B 1 124 ? 0.217 62.323 43.141 1.00 11.38 124 ALA B CA 1
ATOM 2853 C C . ALA B 1 124 ? 1.512 62.462 43.954 1.00 10.91 124 ALA B C 1
ATOM 2854 O O . ALA B 1 124 ? 1.901 63.572 44.349 1.00 11.52 124 ALA B O 1
ATOM 2856 N N A LEU B 1 125 ? 2.190 61.355 44.215 0.60 10.87 125 LEU B N 1
ATOM 2857 N N B LEU B 1 125 ? 2.176 61.349 44.223 0.40 11.03 125 LEU B N 1
ATOM 2858 C CA A LEU B 1 125 ? 3.455 61.380 44.922 0.60 10.26 125 LEU B CA 1
ATOM 2859 C CA B LEU B 1 125 ? 3.434 61.370 44.936 0.40 9.72 125 LEU B CA 1
ATOM 2860 C C A LEU B 1 125 ? 4.481 62.174 44.163 0.60 10.58 125 LEU B C 1
ATOM 2861 C C B LEU B 1 125 ? 4.476 62.162 44.165 0.40 9.79 125 LEU B C 1
ATOM 2862 O O A LEU B 1 125 ? 5.239 62.956 44.755 0.60 10.59 125 LEU B O 1
ATOM 2863 O O B LEU B 1 125 ? 5.218 62.947 44.755 0.40 10.50 125 LEU B O 1
ATOM 2872 N N . CYS B 1 126 ? 4.581 61.952 42.850 1.00 10.65 126 CYS B N 1
ATOM 2873 C CA . CYS B 1 126 ? 5.579 62.692 42.071 1.00 10.32 126 CYS B CA 1
ATOM 2874 C C . CYS B 1 126 ? 5.345 64.190 42.091 1.00 10.14 126 CYS B C 1
ATOM 2875 O O . CYS B 1 126 ? 6.283 64.989 42.265 1.00 11.98 126 CYS B O 1
ATOM 2878 N N . ARG B 1 127 ? 4.074 64.596 41.947 1.00 10.52 127 ARG B N 1
ATOM 2879 C CA . ARG B 1 127 ? 3.771 66.006 41.988 1.00 13.58 127 ARG B CA 1
ATOM 2880 C C . ARG B 1 127 ? 4.151 66.571 43.349 1.00 12.72 127 ARG B C 1
ATOM 2881 O O . ARG B 1 127 ? 4.775 67.664 43.432 1.00 15.90 127 ARG B O 1
ATOM 2889 N N . ALA B 1 128 ? 3.830 65.881 44.421 1.00 11.80 128 ALA B N 1
ATOM 2890 C CA . ALA B 1 128 ? 4.044 66.409 45.760 1.00 12.29 128 ALA B CA 1
ATOM 2891 C C . ALA B 1 128 ? 5.514 66.410 46.126 1.00 13.77 128 ALA B C 1
ATOM 2892 O O . ALA B 1 128 ? 5.980 67.364 46.813 1.00 17.18 128 ALA B O 1
ATOM 2894 N N . CYS B 1 129 ? 6.252 65.393 45.747 1.00 13.63 129 CYS B N 1
ATOM 2895 C CA . CYS B 1 129 ? 7.600 65.123 46.286 1.00 14.67 129 CYS B CA 1
ATOM 2896 C C . CYS B 1 129 ? 8.693 65.493 45.372 1.00 15.74 129 CYS B C 1
ATOM 2897 O O . CYS B 1 129 ? 9.797 65.799 45.849 1.00 17.69 129 CYS B O 1
ATOM 2900 N N . PHE B 1 130 ? 8.491 65.347 44.051 1.00 14.79 130 PHE B N 1
ATOM 2901 C CA . PHE B 1 130 ? 9.483 65.694 43.096 1.00 16.18 130 PHE B CA 1
ATOM 2902 C C . PHE B 1 130 ? 9.197 67.016 42.467 1.00 15.27 130 PHE B C 1
ATOM 2903 O O . PHE B 1 130 ? 10.119 67.629 41.910 1.00 20.13 130 PHE B O 1
ATOM 2911 N N . GLY B 1 131 ? 7.958 67.505 42.537 1.00 15.95 131 GLY B N 1
ATOM 2912 C CA . GLY B 1 131 ? 7.481 68.649 41.865 1.00 16.54 131 GLY B CA 1
ATOM 2913 C C . GLY B 1 131 ? 7.377 68.523 40.384 1.00 15.02 131 GLY B C 1
ATOM 2914 O O . GLY B 1 131 ? 7.501 69.552 39.684 1.00 17.79 131 GLY B O 1
ATOM 2915 N N . HIS B 1 132 ? 7.130 67.296 39.915 1.00 15.83 132 HIS B N 1
ATOM 2916 C CA . HIS B 1 132 ? 6.924 67.002 38.505 1.00 15.56 132 HIS B CA 1
ATOM 2917 C C . HIS B 1 132 ? 5.877 65.901 38.278 1.00 16.16 132 HIS B C 1
ATOM 2918 O O . HIS B 1 132 ? 5.691 65.048 39.094 1.00 16.54 132 HIS B O 1
ATOM 2925 N N . PRO B 1 133 ? 5.315 65.856 37.067 1.00 16.25 133 PRO B N 1
ATOM 2926 C CA . PRO B 1 133 ? 4.578 64.648 36.673 1.00 17.61 133 PRO B CA 1
ATOM 2927 C C . PRO B 1 133 ? 5.469 63.411 36.658 1.00 16.46 133 PRO B C 1
ATOM 2928 O O . PRO B 1 133 ? 6.679 63.559 36.412 1.00 15.43 133 PRO B O 1
ATOM 2932 N N . ALA B 1 134 ? 4.917 62.237 36.955 1.00 15.41 134 ALA B N 1
ATOM 2933 C CA . ALA B 1 134 ? 5.751 61.053 37.106 1.00 14.50 134 ALA B CA 1
ATOM 2934 C C . ALA B 1 134 ? 6.643 60.751 35.921 1.00 13.55 134 ALA B C 1
ATOM 2935 O O . ALA B 1 134 ? 7.764 60.298 36.050 1.00 12.98 134 ALA B O 1
ATOM 2937 N N . ARG B 1 135 ? 6.084 61.013 34.724 1.00 14.58 135 ARG B N 1
ATOM 2938 C CA . ARG B 1 135 ? 6.723 60.610 33.504 1.00 16.88 135 ARG B CA 1
ATOM 2939 C C . ARG B 1 135 ? 7.924 61.529 33.189 1.00 17.58 135 ARG B C 1
ATOM 2940 O O . ARG B 1 135 ? 8.708 61.262 32.292 1.00 22.04 135 ARG B O 1
ATOM 2948 N N . GLU B 1 136 ? 8.067 62.686 33.886 1.00 17.01 136 GLU B N 1
ATOM 2949 C CA . GLU B 1 136 ? 9.294 63.467 33.849 1.00 17.45 136 GLU B CA 1
ATOM 2950 C C . GLU B 1 136 ? 10.411 63.031 34.784 1.00 18.76 136 GLU B C 1
ATOM 2951 O O . GLU B 1 136 ? 11.540 63.589 34.714 1.00 22.48 136 GLU B O 1
ATOM 2957 N N . ILE B 1 137 ? 10.103 62.141 35.729 1.00 14.56 137 ILE B N 1
ATOM 2958 C CA . ILE B 1 137 ? 11.131 61.619 36.604 1.00 14.78 137 ILE B CA 1
ATOM 2959 C C . ILE B 1 137 ? 11.530 60.222 36.141 1.00 12.63 137 ILE B C 1
ATOM 2960 O O . ILE B 1 137 ? 12.705 59.893 36.086 1.00 15.35 137 ILE B O 1
ATOM 2965 N N . PHE B 1 138 ? 10.532 59.375 35.863 1.00 12.22 138 PHE B N 1
ATOM 2966 C CA . PHE B 1 138 ? 10.747 57.975 35.521 1.00 11.48 138 PHE B CA 1
ATOM 2967 C C . PHE B 1 138 ? 10.495 57.730 34.043 1.00 10.85 138 PHE B C 1
ATOM 2968 O O . PHE B 1 138 ? 9.453 58.119 33.486 1.00 13.58 138 PHE B O 1
ATOM 2976 N N . ASP B 1 139 ? 11.408 56.974 33.442 1.00 10.41 139 ASP B N 1
ATOM 2977 C CA . ASP B 1 139 ? 11.263 56.605 32.029 1.00 11.51 139 ASP B CA 1
ATOM 2978 C C . ASP B 1 139 ? 10.164 55.541 31.813 1.00 10.95 139 ASP B C 1
ATOM 2979 O O . ASP B 1 139 ? 9.547 55.523 30.725 1.00 12.89 139 ASP B O 1
ATOM 2984 N N . VAL B 1 140 ? 9.954 54.694 32.812 1.00 10.81 140 VAL B N 1
ATOM 2985 C CA . VAL B 1 140 ? 9.010 53.604 32.767 1.00 10.82 140 VAL B CA 1
ATOM 2986 C C . VAL B 1 140 ? 8.223 53.599 34.026 1.00 9.46 140 VAL B C 1
ATOM 2987 O O . VAL B 1 140 ? 8.797 53.736 35.124 1.00 9.55 140 VAL B O 1
ATOM 2991 N N . ILE B 1 141 ? 6.923 53.436 33.939 1.00 10.68 141 ILE B N 1
ATOM 2992 C CA . ILE B 1 141 ? 6.040 53.304 35.091 1.00 9.62 141 ILE B CA 1
ATOM 2993 C C . ILE B 1 141 ? 5.256 51.985 34.976 1.00 10.02 141 ILE B C 1
ATOM 2994 O O . ILE B 1 141 ? 4.384 51.846 34.114 1.00 12.51 141 ILE B O 1
ATOM 2999 N N . ALA B 1 142 ? 5.550 51.047 35.873 1.00 9.44 142 ALA B N 1
ATOM 3000 C CA . ALA B 1 142 ? 4.880 49.776 35.972 1.00 9.02 142 ALA B CA 1
ATOM 3001 C C . ALA B 1 142 ? 4.124 49.829 37.315 1.00 8.30 142 ALA B C 1
ATOM 3002 O O . ALA B 1 142 ? 4.754 49.792 38.365 1.00 9.06 142 ALA B O 1
ATOM 3004 N N . ALA B 1 143 ? 2.771 49.903 37.254 1.00 8.59 143 ALA B N 1
ATOM 3005 C CA . ALA B 1 143 ? 1.976 50.159 38.468 1.00 9.11 143 ALA B CA 1
ATOM 3006 C C . ALA B 1 143 ? 0.675 49.390 38.440 1.00 9.89 143 ALA B C 1
ATOM 3007 O O . ALA B 1 143 ? 0.148 49.027 37.382 1.00 10.55 143 ALA B O 1
ATOM 3009 N N . GLY B 1 144 ? 0.126 49.139 39.610 1.00 10.34 144 GLY B N 1
ATOM 3010 C CA . GLY B 1 144 ? -1.258 48.788 39.761 1.00 11.37 144 GLY B CA 1
ATOM 3011 C C . GLY B 1 144 ? -1.678 47.548 39.016 1.00 9.67 144 GLY B C 1
ATOM 3012 O O . GLY B 1 144 ? -1.082 46.511 39.165 1.00 11.39 144 GLY B O 1
ATOM 3013 N N . ASP B 1 145 ? -2.773 47.669 38.250 1.00 9.60 145 ASP B N 1
ATOM 3014 C CA . ASP B 1 145 ? -3.369 46.525 37.562 1.00 9.33 145 ASP B CA 1
ATOM 3015 C C . ASP B 1 145 ? -2.746 46.332 36.175 1.00 9.62 145 ASP B C 1
ATOM 3016 O O . ASP B 1 145 ? -3.312 45.629 35.327 1.00 10.44 145 ASP B O 1
ATOM 3021 N N A MET B 1 146 ? -1.559 46.856 35.943 0.50 9.36 146 MET B N 1
ATOM 3022 N N B MET B 1 146 ? -1.557 46.853 35.946 0.50 8.72 146 MET B N 1
ATOM 3023 C CA A MET B 1 146 ? -0.860 46.554 34.729 0.50 8.81 146 MET B CA 1
ATOM 3024 C CA B MET B 1 146 ? -0.867 46.563 34.731 0.50 8.27 146 MET B CA 1
ATOM 3025 C C A MET B 1 146 ? -0.399 45.090 34.613 0.50 9.28 146 MET B C 1
ATOM 3026 C C B MET B 1 146 ? -0.406 45.097 34.611 0.50 8.77 146 MET B C 1
ATOM 3027 O O A MET B 1 146 ? -0.060 44.634 33.527 0.50 10.84 146 MET B O 1
ATOM 3028 O O B MET B 1 146 ? -0.083 44.648 33.515 0.50 10.85 146 MET B O 1
ATOM 3037 N N . VAL B 1 147 ? -0.375 44.391 35.757 1.00 8.66 147 VAL B N 1
ATOM 3038 C CA . VAL B 1 147 ? -0.211 42.959 35.757 1.00 8.68 147 VAL B CA 1
ATOM 3039 C C . VAL B 1 147 ? -1.343 42.360 36.589 1.00 9.39 147 VAL B C 1
ATOM 3040 O O . VAL B 1 147 ? -1.944 43.000 37.455 1.00 11.29 147 VAL B O 1
ATOM 3044 N N . ALA B 1 148 ? -1.632 41.070 36.358 1.00 10.34 148 ALA B N 1
ATOM 3045 C CA . ALA B 1 148 ? -2.689 40.354 37.075 1.00 10.85 148 ALA B CA 1
ATOM 3046 C C . ALA B 1 148 ? -2.233 39.928 38.480 1.00 11.28 148 ALA B C 1
ATOM 3047 O O . ALA B 1 148 ? -3.068 39.966 39.396 1.00 16.33 148 ALA B O 1
ATOM 3049 N N . GLU B 1 149 ? -0.968 39.564 38.678 1.00 9.50 149 GLU B N 1
ATOM 3050 C CA . GLU B 1 149 ? -0.512 39.024 39.943 1.00 9.90 149 GLU B CA 1
ATOM 3051 C C . GLU B 1 149 ? 0.456 40.016 40.545 1.00 8.52 149 GLU B C 1
ATOM 3052 O O . GLU B 1 149 ? 1.488 40.332 39.941 1.00 9.18 149 GLU B O 1
ATOM 3058 N N . LYS B 1 150 ? 0.154 40.540 41.737 1.00 8.88 150 LYS B N 1
ATOM 3059 C CA . LYS B 1 150 ? 0.924 41.578 42.378 1.00 8.64 150 LYS B CA 1
ATOM 3060 C C . LYS B 1 150 ? 2.060 40.959 43.223 1.00 8.09 150 LYS B C 1
ATOM 3061 O O . LYS B 1 150 ? 2.109 39.781 43.490 1.00 8.78 150 LYS B O 1
ATOM 3067 N N . LYS B 1 151 ? 3.010 41.798 43.610 1.00 7.79 151 LYS B N 1
ATOM 3068 C CA . LYS B 1 151 ? 4.108 41.378 44.503 1.00 7.29 151 LYS B CA 1
ATOM 3069 C C . LYS B 1 151 ? 3.505 40.594 45.657 1.00 7.88 151 LYS B C 1
ATOM 3070 O O . LYS B 1 151 ? 2.503 41.011 46.216 1.00 8.80 151 LYS B O 1
ATOM 3076 N N . PRO B 1 152 ? 4.076 39.440 46.008 1.00 8.06 152 PRO B N 1
ATOM 3077 C CA . PRO B 1 152 ? 5.438 38.976 45.722 1.00 7.86 152 PRO B CA 1
ATOM 3078 C C . PRO B 1 152 ? 5.667 38.355 44.343 1.00 7.43 152 PRO B C 1
ATOM 3079 O O . PRO B 1 152 ? 6.768 38.004 44.046 1.00 7.77 152 PRO B O 1
ATOM 3083 N N . SER B 1 153 ? 4.642 38.253 43.487 1.00 8.22 153 SER B N 1
ATOM 3084 C CA . SER B 1 153 ? 4.894 37.824 42.119 1.00 8.89 153 SER B CA 1
ATOM 3085 C C . SER B 1 153 ? 5.881 38.787 41.462 1.00 7.71 153 SER B C 1
ATOM 3086 O O . SER B 1 153 ? 5.755 40.015 41.598 1.00 7.57 153 SER B O 1
ATOM 3089 N N . PRO B 1 154 ? 6.804 38.294 40.661 1.00 7.46 154 PRO B N 1
ATOM 3090 C CA . PRO B 1 154 ? 7.741 39.162 39.939 1.00 7.93 154 PRO B CA 1
ATOM 3091 C C . PRO B 1 154 ? 7.150 39.892 38.717 1.00 7.31 154 PRO B C 1
ATOM 3092 O O . PRO B 1 154 ? 7.887 40.647 38.065 1.00 7.62 154 PRO B O 1
ATOM 3096 N N . ASP B 1 155 ? 5.882 39.670 38.379 1.00 7.39 155 ASP B N 1
ATOM 3097 C CA . ASP B 1 155 ? 5.358 40.111 37.122 1.00 7.79 155 ASP B CA 1
ATOM 3098 C C . ASP B 1 155 ? 5.542 41.597 36.876 1.00 7.47 155 ASP B C 1
ATOM 3099 O O . ASP B 1 155 ? 5.818 42.023 35.755 1.00 7.53 155 ASP B O 1
ATOM 3104 N N . ILE B 1 156 ? 5.367 42.438 37.883 1.00 7.17 156 ILE B N 1
ATOM 3105 C CA . ILE B 1 156 ? 5.477 43.863 37.682 1.00 7.19 156 ILE B CA 1
ATOM 3106 C C . ILE B 1 156 ? 6.921 44.274 37.313 1.00 7.25 156 ILE B C 1
ATOM 3107 O O . ILE B 1 156 ? 7.151 45.221 36.555 1.00 7.85 156 ILE B O 1
ATOM 3112 N N . TYR B 1 157 ? 7.910 43.607 37.916 1.00 7.46 157 TYR B N 1
ATOM 3113 C CA . TYR B 1 157 ? 9.291 43.791 37.573 1.00 7.46 157 TYR B CA 1
ATOM 3114 C C . TYR B 1 157 ? 9.612 43.313 36.173 1.00 8.15 157 TYR B C 1
ATOM 3115 O O . TYR B 1 157 ? 10.389 43.971 35.449 1.00 8.46 157 TYR B O 1
ATOM 3124 N N A ARG B 1 158 ? 9.058 42.175 35.798 0.50 8.50 158 ARG B N 1
ATOM 3125 N N B ARG B 1 158 ? 9.043 42.182 35.794 0.50 8.54 158 ARG B N 1
ATOM 3126 C CA A ARG B 1 158 ? 9.240 41.679 34.426 0.50 8.79 158 ARG B CA 1
ATOM 3127 C CA B ARG B 1 158 ? 9.240 41.680 34.429 0.50 8.80 158 ARG B CA 1
ATOM 3128 C C A ARG B 1 158 ? 8.721 42.696 33.410 0.50 8.82 158 ARG B C 1
ATOM 3129 C C B ARG B 1 158 ? 8.724 42.698 33.416 0.50 8.80 158 ARG B C 1
ATOM 3130 O O A ARG B 1 158 ? 9.311 42.938 32.363 0.50 9.56 158 ARG B O 1
ATOM 3131 O O B ARG B 1 158 ? 9.319 42.945 32.379 0.50 9.58 158 ARG B O 1
ATOM 3146 N N . LEU B 1 159 ? 7.556 43.271 33.680 1.00 7.63 159 LEU B N 1
ATOM 3147 C CA . LEU B 1 159 ? 6.995 44.300 32.812 1.00 8.38 159 LEU B CA 1
ATOM 3148 C C . LEU B 1 159 ? 7.932 45.482 32.726 1.00 8.40 159 LEU B C 1
ATOM 3149 O O . LEU B 1 159 ? 8.246 45.965 31.663 1.00 9.54 159 LEU B O 1
ATOM 3154 N N . ALA B 1 160 ? 8.375 45.994 33.882 1.00 8.31 160 ALA B N 1
ATOM 3155 C CA . ALA B 1 160 ? 9.253 47.165 33.874 1.00 8.44 160 ALA B CA 1
ATOM 3156 C C . ALA B 1 160 ? 10.537 46.894 33.088 1.00 8.76 160 ALA B C 1
ATOM 3157 O O . ALA B 1 160 ? 10.963 47.752 32.324 1.00 10.14 160 ALA B O 1
ATOM 3159 N N . LEU B 1 161 ? 11.129 45.730 33.272 1.00 8.37 161 LEU B N 1
ATOM 3160 C CA . LEU B 1 161 ? 12.363 45.369 32.550 1.00 8.89 161 LEU B CA 1
ATOM 3161 C C . LEU B 1 161 ? 12.114 45.287 31.061 1.00 9.25 161 LEU B C 1
ATOM 3162 O O . LEU B 1 161 ? 12.993 45.721 30.264 1.00 11.28 161 LEU B O 1
ATOM 3167 N N . ARG B 1 162 ? 10.984 44.748 30.630 1.00 9.81 162 ARG B N 1
ATOM 3168 C CA . ARG B 1 162 ? 10.699 44.687 29.194 1.00 10.52 162 ARG B CA 1
ATOM 3169 C C . ARG B 1 162 ? 10.551 46.094 28.637 1.00 10.91 162 ARG B C 1
ATOM 3170 O O . ARG B 1 162 ? 11.080 46.371 27.553 1.00 12.87 162 ARG B O 1
ATOM 3178 N N . GLU B 1 163 ? 9.864 46.973 29.311 1.00 10.76 163 GLU B N 1
ATOM 3179 C CA . GLU B 1 163 ? 9.735 48.363 28.850 1.00 11.98 163 GLU B CA 1
ATOM 3180 C C . GLU B 1 163 ? 11.026 49.117 28.883 1.00 11.76 163 GLU B C 1
ATOM 3181 O O . GLU B 1 163 ? 11.296 49.882 27.948 1.00 14.83 163 GLU B O 1
ATOM 3187 N N . LEU B 1 164 ? 11.860 48.879 29.868 1.00 12.73 164 LEU B N 1
ATOM 3188 C CA . LEU B 1 164 ? 13.206 49.483 29.913 1.00 13.54 164 LEU B CA 1
ATOM 3189 C C . LEU B 1 164 ? 14.116 48.960 28.813 1.00 14.41 164 LEU B C 1
ATOM 3190 O O . LEU B 1 164 ? 15.021 49.655 28.414 1.00 16.98 164 LEU B O 1
ATOM 3195 N N . ASP B 1 165 ? 13.883 47.701 28.414 1.00 14.15 165 ASP B N 1
ATOM 3196 C CA . ASP B 1 165 ? 14.756 46.989 27.520 1.00 15.20 165 ASP B CA 1
ATOM 3197 C C . ASP B 1 165 ? 16.196 46.926 28.061 1.00 16.42 165 ASP B C 1
ATOM 3198 O O . ASP B 1 165 ? 17.167 47.142 27.339 1.00 19.37 165 ASP B O 1
ATOM 3203 N N . VAL B 1 166 ? 16.327 46.496 29.318 1.00 15.34 166 VAL B N 1
ATOM 3204 C CA . VAL B 1 166 ? 17.611 46.328 30.004 1.00 16.77 166 VAL B CA 1
ATOM 3205 C C . VAL B 1 166 ? 17.521 44.906 30.612 1.00 15.85 166 VAL B C 1
ATOM 3206 O O . VAL B 1 166 ? 16.492 44.567 31.238 1.00 17.71 166 VAL B O 1
ATOM 3210 N N . PRO B 1 167 ? 18.565 44.090 30.457 1.00 18.44 167 PRO B N 1
ATOM 3211 C CA . PRO B 1 167 ? 18.534 42.765 31.058 1.00 18.01 167 PRO B CA 1
ATOM 3212 C C . PRO B 1 167 ? 18.646 42.919 32.602 1.00 16.86 167 PRO B C 1
ATOM 3213 O O . PRO B 1 167 ? 19.307 43.859 33.054 1.00 15.61 167 PRO B O 1
ATOM 3217 N N . PRO B 1 168 ? 18.085 41.982 33.344 1.00 16.74 168 PRO B N 1
ATOM 3218 C CA . PRO B 1 168 ? 18.125 42.163 34.798 1.00 15.33 168 PRO B CA 1
ATOM 3219 C C . PRO B 1 168 ? 19.514 42.209 35.406 1.00 14.39 168 PRO B C 1
ATOM 3220 O O . PRO B 1 168 ? 19.703 42.892 36.406 1.00 15.77 168 PRO B O 1
ATOM 3224 N N A GLU B 1 169 ? 20.482 41.583 34.754 0.50 16.25 169 GLU B N 1
ATOM 3225 N N B GLU B 1 169 ? 20.476 41.504 34.809 0.50 16.72 169 GLU B N 1
ATOM 3226 C CA A GLU B 1 169 ? 21.863 41.709 35.197 0.50 18.51 169 GLU B CA 1
ATOM 3227 C CA B GLU B 1 169 ? 21.823 41.509 35.374 0.50 18.38 169 GLU B CA 1
ATOM 3228 C C A GLU B 1 169 ? 22.532 43.109 35.126 0.50 19.40 169 GLU B C 1
ATOM 3229 C C B GLU B 1 169 ? 22.502 42.866 35.322 0.50 17.14 169 GLU B C 1
ATOM 3230 O O A GLU B 1 169 ? 23.557 43.351 35.762 0.50 25.44 169 GLU B O 1
ATOM 3231 O O B GLU B 1 169 ? 23.518 43.107 35.985 0.50 24.26 169 GLU B O 1
ATOM 3242 N N A ARG B 1 170 ? 21.941 44.025 34.382 0.50 16.63 170 ARG B N 1
ATOM 3243 N N B ARG B 1 170 ? 21.912 43.765 34.565 0.50 16.78 170 ARG B N 1
ATOM 3244 C CA A ARG B 1 170 ? 22.410 45.393 34.266 0.50 17.19 170 ARG B CA 1
ATOM 3245 C CA B ARG B 1 170 ? 22.433 45.098 34.382 0.50 14.98 170 ARG B CA 1
ATOM 3246 C C A ARG B 1 170 ? 21.504 46.351 35.043 0.50 16.78 170 ARG B C 1
ATOM 3247 C C B ARG B 1 170 ? 21.587 46.209 35.052 0.50 15.41 170 ARG B C 1
ATOM 3248 O O A ARG B 1 170 ? 21.503 47.576 34.810 0.50 16.59 170 ARG B O 1
ATOM 3249 O O B ARG B 1 170 ? 21.731 47.396 34.763 0.50 18.49 170 ARG B O 1
ATOM 3264 N N . ALA B 1 171 ? 20.690 45.793 35.932 1.00 13.21 171 ALA B N 1
ATOM 3265 C CA . ALA B 1 171 ? 19.733 46.649 36.648 1.00 11.97 171 ALA B CA 1
ATOM 3266 C C . ALA B 1 171 ? 19.778 46.320 38.134 1.00 12.30 171 ALA B C 1
ATOM 3267 O O . ALA B 1 171 ? 20.437 45.367 38.540 1.00 15.46 171 ALA B O 1
ATOM 3269 N N . VAL B 1 172 ? 19.068 47.116 38.928 1.00 10.55 172 VAL B N 1
ATOM 3270 C CA . VAL B 1 172 ? 18.978 46.907 40.371 1.00 9.40 172 VAL B CA 1
ATOM 3271 C C . VAL B 1 172 ? 17.628 47.455 40.813 1.00 8.97 172 VAL B C 1
ATOM 3272 O O . VAL B 1 172 ? 17.157 48.428 40.224 1.00 10.12 172 VAL B O 1
ATOM 3276 N N . ALA B 1 173 ? 17.067 46.855 41.868 1.00 8.09 173 ALA B N 1
ATOM 3277 C CA . ALA B 1 173 ? 15.814 47.315 42.478 1.00 7.52 173 ALA B CA 1
ATOM 3278 C C . ALA B 1 173 ? 16.082 47.854 43.864 1.00 8.07 173 ALA B C 1
ATOM 3279 O O . ALA B 1 173 ? 16.923 47.336 44.602 1.00 9.09 173 ALA B O 1
ATOM 3281 N N . LEU B 1 174 ? 15.335 48.871 44.226 1.00 7.75 174 LEU B N 1
ATOM 3282 C CA . LEU B 1 174 ? 15.280 49.386 45.615 1.00 7.33 174 LEU B CA 1
ATOM 3283 C C . LEU B 1 174 ? 13.895 49.089 46.165 1.00 6.60 174 LEU B C 1
ATOM 3284 O O . LEU B 1 174 ? 12.868 49.414 45.540 1.00 6.86 174 LEU B O 1
ATOM 3289 N N . GLU B 1 175 ? 13.879 48.471 47.356 1.00 7.06 175 GLU B N 1
ATOM 3290 C CA . GLU B 1 175 ? 12.628 47.969 48.013 1.00 6.26 175 GLU B CA 1
ATOM 3291 C C . GLU B 1 175 ? 12.697 48.263 49.497 1.00 6.50 175 GLU B C 1
ATOM 3292 O O . GLU B 1 175 ? 13.748 48.546 50.085 1.00 8.02 175 GLU B O 1
ATOM 3298 N N . ASP B 1 176 ? 11.514 48.105 50.124 1.00 6.55 176 ASP B N 1
ATOM 3299 C CA . ASP B 1 176 ? 11.368 48.317 51.571 1.00 7.45 176 ASP B CA 1
ATOM 3300 C C . ASP B 1 176 ? 10.746 47.101 52.264 1.00 7.76 176 ASP B C 1
ATOM 3301 O O . ASP B 1 176 ? 10.680 47.115 53.505 1.00 9.00 176 ASP B O 1
ATOM 3306 N N . SER B 1 177 ? 10.220 46.119 51.565 1.00 7.89 177 SER B N 1
ATOM 3307 C CA . SER B 1 177 ? 9.427 45.045 52.127 1.00 7.96 177 SER B CA 1
ATOM 3308 C C . SER B 1 177 ? 9.803 43.706 51.609 1.00 7.75 177 SER B C 1
ATOM 3309 O O . SER B 1 177 ? 10.426 43.609 50.537 1.00 8.96 177 SER B O 1
ATOM 3312 N N . LEU B 1 178 ? 9.464 42.677 52.345 1.00 8.55 178 LEU B N 1
ATOM 3313 C CA . LEU B 1 178 ? 9.749 41.293 51.963 1.00 8.71 178 LEU B CA 1
ATOM 3314 C C . LEU B 1 178 ? 9.032 40.931 50.681 1.00 8.28 178 LEU B C 1
ATOM 3315 O O . LEU B 1 178 ? 9.598 40.303 49.775 1.00 8.79 178 LEU B O 1
ATOM 3320 N N . ASN B 1 179 ? 7.766 41.299 50.539 1.00 8.19 179 ASN B N 1
ATOM 3321 C CA . ASN B 1 179 ? 7.075 40.995 49.288 1.00 8.13 179 ASN B CA 1
ATOM 3322 C C . ASN B 1 179 ? 7.760 41.657 48.114 1.00 7.19 179 ASN B C 1
ATOM 3323 O O . ASN B 1 179 ? 7.811 41.090 47.013 1.00 7.97 179 ASN B O 1
ATOM 3328 N N . GLY B 1 180 ? 8.273 42.869 48.332 1.00 7.47 180 GLY B N 1
ATOM 3329 C CA . GLY B 1 180 ? 9.014 43.560 47.283 1.00 7.36 180 GLY B CA 1
ATOM 3330 C C . GLY B 1 180 ? 10.313 42.870 46.918 1.00 6.76 180 GLY B C 1
ATOM 3331 O O . GLY B 1 180 ? 10.640 42.714 45.716 1.00 7.95 180 GLY B O 1
ATOM 3332 N N . LEU B 1 181 ? 11.119 42.522 47.936 1.00 8.00 181 LEU B N 1
ATOM 3333 C CA . LEU B 1 181 ? 12.354 41.789 47.719 1.00 7.96 181 LEU B CA 1
ATOM 3334 C C . LEU B 1 181 ? 12.079 40.513 46.936 1.00 8.65 181 LEU B C 1
ATOM 3335 O O . LEU B 1 181 ? 12.807 40.188 46.014 1.00 9.09 181 LEU B O 1
ATOM 3340 N N . ARG B 1 182 ? 11.057 39.752 47.339 1.00 7.82 182 ARG B N 1
ATOM 3341 C CA . ARG B 1 182 ? 10.743 38.510 46.653 1.00 8.53 182 ARG B CA 1
ATOM 3342 C C . ARG B 1 182 ? 10.442 38.764 45.190 1.00 8.03 182 ARG B C 1
ATOM 3343 O O . ARG B 1 182 ? 10.841 37.991 44.313 1.00 9.01 182 ARG B O 1
ATOM 3351 N N . ALA B 1 183 ? 9.642 39.789 44.896 1.00 7.44 183 ALA B N 1
ATOM 3352 C CA . ALA B 1 183 ? 9.278 40.106 43.523 1.00 7.39 183 ALA B CA 1
ATOM 3353 C C . ALA B 1 183 ? 10.507 40.486 42.718 1.00 8.00 183 ALA B C 1
ATOM 3354 O O . ALA B 1 183 ? 10.661 40.035 41.575 1.00 8.77 183 ALA B O 1
ATOM 3356 N N . ALA B 1 184 ? 11.375 41.325 43.262 1.00 7.80 184 ALA B N 1
ATOM 3357 C CA . ALA B 1 184 ? 12.552 41.719 42.534 1.00 7.87 184 ALA B CA 1
ATOM 3358 C C . ALA B 1 184 ? 13.469 40.570 42.262 1.00 8.73 184 ALA B C 1
ATOM 3359 O O . ALA B 1 184 ? 13.952 40.338 41.135 1.00 9.06 184 ALA B O 1
ATOM 3361 N N . LYS B 1 185 ? 13.722 39.752 43.277 1.00 9.05 185 LYS B N 1
ATOM 3362 C CA . LYS B 1 185 ? 14.558 38.587 43.112 1.00 10.45 185 LYS B CA 1
ATOM 3363 C C . LYS B 1 185 ? 13.968 37.604 42.120 1.00 9.90 185 LYS B C 1
ATOM 3364 O O . LYS B 1 185 ? 14.724 36.991 41.337 1.00 11.48 185 LYS B O 1
ATOM 3370 N N . GLY B 1 186 ? 12.672 37.459 42.098 1.00 10.58 186 GLY B N 1
ATOM 3371 C CA . GLY B 1 186 ? 12.036 36.526 41.148 1.00 11.12 186 GLY B CA 1
ATOM 3372 C C . GLY B 1 186 ? 12.128 37.001 39.714 1.00 10.35 186 GLY B C 1
ATOM 3373 O O . GLY B 1 186 ? 11.953 36.188 38.793 1.00 14.38 186 GLY B O 1
ATOM 3374 N N . ALA B 1 187 ? 12.420 38.286 39.513 1.00 10.03 187 ALA B N 1
ATOM 3375 C CA . ALA B 1 187 ? 12.654 38.833 38.195 1.00 10.84 187 ALA B CA 1
ATOM 3376 C C . ALA B 1 187 ? 14.137 38.822 37.821 1.00 11.71 187 ALA B C 1
ATOM 3377 O O . ALA B 1 187 ? 14.518 39.368 36.796 1.00 14.57 187 ALA B O 1
ATOM 3379 N N . GLY B 1 188 ? 14.997 38.262 38.678 1.00 11.05 188 GLY B N 1
ATOM 3380 C CA . GLY B 1 188 ? 16.415 38.156 38.422 1.00 12.52 188 GLY B CA 1
ATOM 3381 C C . GLY B 1 188 ? 17.224 39.362 38.837 1.00 11.69 188 GLY B C 1
ATOM 3382 O O . GLY B 1 188 ? 18.364 39.530 38.419 1.00 13.82 188 GLY B O 1
ATOM 3383 N N . LEU B 1 189 ? 16.629 40.258 39.629 1.00 11.13 189 LEU B N 1
ATOM 3384 C CA . LEU B 1 189 ? 17.270 41.514 39.976 1.00 10.48 189 LEU B CA 1
ATOM 3385 C C . LEU B 1 189 ? 18.014 41.449 41.318 1.00 10.59 189 LEU B C 1
ATOM 3386 O O . LEU B 1 189 ? 17.489 40.931 42.311 1.00 12.79 189 LEU B O 1
ATOM 3391 N N . ARG B 1 190 ? 19.166 42.060 41.382 1.00 11.11 190 ARG B N 1
ATOM 3392 C CA . ARG B 1 190 ? 19.753 42.453 42.655 1.00 11.88 190 ARG B CA 1
ATOM 3393 C C . ARG B 1 190 ? 18.823 43.475 43.307 1.00 9.49 190 ARG B C 1
ATOM 3394 O O . ARG B 1 190 ? 18.179 44.245 42.626 1.00 10.35 190 ARG B O 1
ATOM 3402 N N . CYS B 1 191 ? 18.780 43.459 44.623 1.00 9.62 191 CYS B N 1
ATOM 3403 C CA . CYS B 1 191 ? 17.812 44.256 45.366 1.00 8.97 191 CYS B CA 1
ATOM 3404 C C . CYS B 1 191 ? 18.444 44.813 46.627 1.00 8.98 191 CYS B C 1
ATOM 3405 O O . CYS B 1 191 ? 19.011 44.074 47.439 1.00 11.47 191 CYS B O 1
ATOM 3408 N N A ILE B 1 192 ? 18.344 46.103 46.771 0.60 8.46 192 ILE B N 1
ATOM 3409 N N B ILE B 1 192 ? 18.341 46.100 46.783 0.40 8.52 192 ILE B N 1
ATOM 3410 C CA A ILE B 1 192 ? 18.776 46.875 47.951 0.60 9.08 192 ILE B CA 1
ATOM 3411 C CA B ILE B 1 192 ? 18.788 46.800 47.981 0.40 8.86 192 ILE B CA 1
ATOM 3412 C C A ILE B 1 192 ? 17.550 47.177 48.771 0.60 8.03 192 ILE B C 1
ATOM 3413 C C B ILE B 1 192 ? 17.566 47.189 48.779 0.40 8.02 192 ILE B C 1
ATOM 3414 O O A ILE B 1 192 ? 16.651 47.825 48.245 0.60 8.89 192 ILE B O 1
ATOM 3415 O O B ILE B 1 192 ? 16.673 47.825 48.256 0.40 8.81 192 ILE B O 1
ATOM 3424 N N . VAL B 1 193 ? 17.516 46.768 50.021 1.00 7.88 193 VAL B N 1
ATOM 3425 C CA . VAL B 1 193 ? 16.393 46.984 50.880 1.00 7.83 193 VAL B CA 1
ATOM 3426 C C . VAL B 1 193 ? 16.735 47.978 51.975 1.00 7.83 193 VAL B C 1
ATOM 3427 O O . VAL B 1 193 ? 17.755 47.851 52.618 1.00 8.87 193 VAL B O 1
ATOM 3431 N N . SER B 1 194 ? 15.823 48.913 52.235 1.00 7.79 194 SER B N 1
ATOM 3432 C CA . SER B 1 194 ? 15.847 49.718 53.421 1.00 7.92 194 SER B CA 1
ATOM 3433 C C . SER B 1 194 ? 14.439 49.724 54.015 1.00 8.10 194 SER B C 1
ATOM 3434 O O . SER B 1 194 ? 13.531 50.280 53.399 1.00 8.85 194 SER B O 1
ATOM 3437 N N . PRO B 1 195 ? 14.219 49.082 55.167 1.00 8.91 195 PRO B N 1
ATOM 3438 C CA . PRO B 1 195 ? 12.856 48.957 55.675 1.00 9.05 195 PRO B CA 1
ATOM 3439 C C . PRO B 1 195 ? 12.380 50.255 56.290 1.00 8.92 195 PRO B C 1
ATOM 3440 O O . PRO B 1 195 ? 13.102 51.223 56.475 1.00 10.29 195 PRO B O 1
ATOM 3444 N N . GLY B 1 196 ? 11.125 50.274 56.633 1.00 12.90 196 GLY B N 1
ATOM 3445 C CA . GLY B 1 196 ? 10.508 51.429 57.279 1.00 14.93 196 GLY B CA 1
ATOM 3446 C C . GLY B 1 196 ? 9.615 50.957 58.356 1.00 13.97 196 GLY B C 1
ATOM 3447 O O . GLY B 1 196 ? 9.682 49.789 58.776 1.00 12.88 196 GLY B O 1
ATOM 3448 N N . PHE B 1 197 ? 8.762 51.852 58.810 1.00 16.22 197 PHE B N 1
ATOM 3449 C CA . PHE B 1 197 ? 8.001 51.626 59.980 1.00 16.26 197 PHE B CA 1
ATOM 3450 C C . PHE B 1 197 ? 7.216 50.279 59.954 1.00 15.42 197 PHE B C 1
ATOM 3451 O O . PHE B 1 197 ? 7.215 49.470 60.922 1.00 16.39 197 PHE B O 1
ATOM 3459 N N . TYR B 1 198 ? 6.493 50.058 58.877 1.00 13.98 198 TYR B N 1
ATOM 3460 C CA . TYR B 1 198 ? 5.667 48.884 58.825 1.00 13.69 198 TYR B CA 1
ATOM 3461 C C . TYR B 1 198 ? 6.347 47.584 58.396 1.00 13.81 198 TYR B C 1
ATOM 3462 O O . TYR B 1 198 ? 5.691 46.519 58.374 1.00 16.60 198 TYR B O 1
ATOM 3471 N N . THR B 1 199 ? 7.637 47.651 58.061 1.00 11.52 199 THR B N 1
ATOM 3472 C CA . THR B 1 199 ? 8.354 46.480 57.587 1.00 10.65 199 THR B CA 1
ATOM 3473 C C . THR B 1 199 ? 9.610 46.160 58.356 1.00 12.04 199 THR B C 1
ATOM 3474 O O . THR B 1 199 ? 10.260 45.177 58.062 1.00 13.44 199 THR B O 1
ATOM 3478 N N . ARG B 1 200 ? 9.914 46.913 59.387 1.00 15.53 200 ARG B N 1
ATOM 3479 C CA . ARG B 1 200 ? 11.161 46.707 60.085 1.00 18.77 200 ARG B CA 1
ATOM 3480 C C . ARG B 1 200 ? 11.265 45.337 60.799 1.00 17.02 200 ARG B C 1
ATOM 3481 O O . ARG B 1 200 ? 12.368 44.836 61.026 1.00 21.27 200 ARG B O 1
ATOM 3489 N N . HIS B 1 201 ? 10.104 44.747 61.094 1.00 15.97 201 HIS B N 1
ATOM 3490 C CA . HIS B 1 201 ? 10.054 43.449 61.730 1.00 18.45 201 HIS B CA 1
ATOM 3491 C C . HIS B 1 201 ? 10.323 42.295 60.771 1.00 17.28 201 HIS B C 1
ATOM 3492 O O . HIS B 1 201 ? 10.441 41.142 61.176 1.00 19.09 201 HIS B O 1
ATOM 3499 N N . GLU B 1 202 ? 10.330 42.559 59.462 1.00 15.90 202 GLU B N 1
ATOM 3500 C CA . GLU B 1 202 ? 10.495 41.490 58.468 1.00 15.45 202 GLU B CA 1
ATOM 3501 C C . GLU B 1 202 ? 11.965 41.048 58.370 1.00 17.63 202 GLU B C 1
ATOM 3502 O O . GLU B 1 202 ? 12.890 41.756 58.822 1.00 19.19 202 GLU B O 1
ATOM 3508 N N . GLU B 1 203 ? 12.161 39.884 57.812 1.00 19.12 203 GLU B N 1
ATOM 3509 C CA . GLU B 1 203 ? 13.470 39.346 57.523 1.00 20.29 203 GLU B CA 1
ATOM 3510 C C . GLU B 1 203 ? 13.744 39.454 56.039 1.00 15.36 203 GLU B C 1
ATOM 3511 O O . GLU B 1 203 ? 12.865 39.183 55.220 1.00 22.11 203 GLU B O 1
ATOM 3517 N N . PHE B 1 204 ? 14.955 39.820 55.712 1.00 14.56 204 PHE B N 1
ATOM 3518 C CA . PHE B 1 204 ? 15.297 40.149 54.346 1.00 15.10 204 PHE B CA 1
ATOM 3519 C C . PHE B 1 204 ? 16.415 39.298 53.770 1.00 18.02 204 PHE B C 1
ATOM 3520 O O . PHE B 1 204 ? 17.361 39.775 53.213 1.00 17.44 204 PHE B O 1
ATOM 3528 N N . ALA B 1 205 ? 16.256 37.992 53.928 1.00 23.41 205 ALA B N 1
ATOM 3529 C CA . ALA B 1 205 ? 17.209 37.037 53.420 1.00 23.51 205 ALA B CA 1
ATOM 3530 C C . ALA B 1 205 ? 17.364 37.225 51.920 1.00 21.56 205 ALA B C 1
ATOM 3531 O O . ALA B 1 205 ? 16.422 37.241 51.150 1.00 23.94 205 ALA B O 1
ATOM 3533 N N . GLY B 1 206 ? 18.615 37.301 51.540 1.00 23.13 206 GLY B N 1
ATOM 3534 C CA . GLY B 1 206 ? 18.996 37.365 50.143 1.00 22.91 206 GLY B CA 1
ATOM 3535 C C . GLY B 1 206 ? 19.017 38.795 49.605 1.00 19.17 206 GLY B C 1
ATOM 3536 O O . GLY B 1 206 ? 19.416 38.989 48.455 1.00 19.67 206 GLY B O 1
ATOM 3537 N N . ALA B 1 207 ? 18.648 39.809 50.393 1.00 14.91 207 ALA B N 1
ATOM 3538 C CA . ALA B 1 207 ? 18.931 41.198 49.956 1.00 12.30 207 ALA B CA 1
ATOM 3539 C C . ALA B 1 207 ? 20.389 41.347 49.647 1.00 12.54 207 ALA B C 1
ATOM 3540 O O . ALA B 1 207 ? 21.231 40.911 50.412 1.00 14.78 207 ALA B O 1
ATOM 3542 N N . ASP B 1 208 ? 20.702 42.058 48.569 1.00 12.57 208 ASP B N 1
ATOM 3543 C CA . ASP B 1 208 ? 22.093 42.337 48.220 1.00 12.82 208 ASP B CA 1
ATOM 3544 C C . ASP B 1 208 ? 22.781 43.297 49.179 1.00 13.11 208 ASP B C 1
ATOM 3545 O O . ASP B 1 208 ? 23.941 43.121 49.485 1.00 15.14 208 ASP B O 1
ATOM 3550 N N . ARG B 1 209 ? 22.012 44.302 49.625 1.00 10.96 209 ARG B N 1
ATOM 3551 C CA . ARG B 1 209 ? 22.394 45.140 50.753 1.00 11.44 209 ARG B CA 1
ATOM 3552 C C . ARG B 1 209 ? 21.115 45.380 51.559 1.00 10.06 209 ARG B C 1
ATOM 3553 O O . ARG B 1 209 ? 20.031 45.477 51.006 1.00 10.01 209 ARG B O 1
ATOM 3561 N N . LEU B 1 210 ? 21.298 45.537 52.877 1.00 10.00 210 LEU B N 1
ATOM 3562 C CA . LEU B 1 210 ? 20.232 45.845 53.800 1.00 10.05 210 LEU B CA 1
ATOM 3563 C C . LEU B 1 210 ? 20.696 47.110 54.577 1.00 9.83 210 LEU B C 1
ATOM 3564 O O . LEU B 1 210 ? 21.671 47.012 55.328 1.00 11.72 210 LEU B O 1
ATOM 3569 N N . LEU B 1 211 ? 20.010 48.227 54.384 1.00 8.73 211 LEU B N 1
ATOM 3570 C CA . LEU B 1 211 ? 20.424 49.506 54.844 1.00 9.61 211 LEU B CA 1
ATOM 3571 C C . LEU B 1 211 ? 19.436 50.153 55.761 1.00 8.87 211 LEU B C 1
ATOM 3572 O O . LEU B 1 211 ? 18.228 50.081 55.561 1.00 9.97 211 LEU B O 1
ATOM 3577 N N . ASP B 1 212 ? 19.919 50.887 56.772 1.00 8.91 212 ASP B N 1
ATOM 3578 C CA . ASP B 1 212 ? 19.033 51.696 57.597 1.00 9.05 212 ASP B CA 1
ATOM 3579 C C . ASP B 1 212 ? 18.451 52.877 56.866 1.00 9.76 212 ASP B C 1
ATOM 3580 O O . ASP B 1 212 ? 17.383 53.366 57.227 1.00 11.08 212 ASP B O 1
ATOM 3585 N N . SER B 1 213 ? 19.168 53.355 55.843 1.00 10.03 213 SER B N 1
ATOM 3586 C CA . SER B 1 213 ? 18.764 54.495 55.072 1.00 9.99 213 SER B CA 1
ATOM 3587 C C . SER B 1 213 ? 19.315 54.383 53.668 1.00 9.16 213 SER B C 1
ATOM 3588 O O . SER B 1 213 ? 20.465 53.999 53.512 1.00 10.57 213 SER B O 1
ATOM 3591 N N . PHE B 1 214 ? 18.520 54.792 52.667 1.00 10.30 214 PHE B N 1
ATOM 3592 C CA . PHE B 1 214 ? 19.064 54.882 51.284 1.00 10.02 214 PHE B CA 1
ATOM 3593 C C . PHE B 1 214 ? 20.166 55.943 51.176 1.00 10.65 214 PHE B C 1
ATOM 3594 O O . PHE B 1 214 ? 20.921 55.913 50.205 1.00 12.77 214 PHE B O 1
ATOM 3602 N N . ALA B 1 215 ? 20.267 56.822 52.149 1.00 11.64 215 ALA B N 1
ATOM 3603 C CA . ALA B 1 215 ? 21.368 57.773 52.142 1.00 13.09 215 ALA B CA 1
ATOM 3604 C C . ALA B 1 215 ? 22.722 57.111 52.369 1.00 12.63 215 ALA B C 1
ATOM 3605 O O . ALA B 1 215 ? 23.756 57.734 52.134 1.00 17.87 215 ALA B O 1
ATOM 3607 N N . GLU B 1 216 ? 22.712 55.853 52.820 1.00 10.80 216 GLU B N 1
ATOM 3608 C CA . GLU B 1 216 ? 23.887 55.045 53.062 1.00 11.92 216 GLU B CA 1
ATOM 3609 C C . GLU B 1 216 ? 24.355 54.357 51.798 1.00 14.04 216 GLU B C 1
ATOM 3610 O O . GLU B 1 216 ? 25.346 53.622 51.820 1.00 15.82 216 GLU B O 1
ATOM 3616 N N . LEU B 1 217 ? 23.655 54.523 50.663 1.00 13.24 217 LEU B N 1
ATOM 3617 C CA . LEU B 1 217 ? 24.043 53.854 49.429 1.00 14.83 217 LEU B CA 1
ATOM 3618 C C . LEU B 1 217 ? 25.430 54.166 49.035 1.00 16.65 217 LEU B C 1
ATOM 3619 O O . LEU B 1 217 ? 26.135 53.284 48.539 1.00 19.06 217 LEU B O 1
ATOM 3624 N N . GLY B 1 218 ? 25.786 55.439 49.156 1.00 15.62 218 GLY B N 1
ATOM 3625 C CA . GLY B 1 218 ? 27.083 55.864 48.689 1.00 23.23 218 GLY B CA 1
ATOM 3626 C C . GLY B 1 218 ? 27.195 56.068 47.185 1.00 22.62 218 GLY B C 1
ATOM 3627 O O . GLY B 1 218 ? 28.289 55.882 46.586 1.00 33.10 218 GLY B O 1
ATOM 3628 N N . GLY B 1 219 ? 26.093 56.454 46.578 1.00 22.91 219 GLY B N 1
ATOM 3629 C CA . GLY B 1 219 ? 26.170 56.789 45.173 1.00 23.70 219 GLY B CA 1
ATOM 3630 C C . GLY B 1 219 ? 26.010 55.563 44.295 1.00 23.08 219 GLY B C 1
ATOM 3631 O O . GLY B 1 219 ? 25.721 54.424 44.753 1.00 21.90 219 GLY B O 1
ATOM 3632 N N . LEU B 1 220 ? 26.149 55.784 42.979 1.00 25.32 220 LEU B N 1
ATOM 3633 C CA . LEU B 1 220 ? 25.888 54.741 42.019 1.00 20.12 220 LEU B CA 1
ATOM 3634 C C . LEU B 1 220 ? 26.784 53.528 42.242 1.00 18.61 220 LEU B C 1
ATOM 3635 O O . LEU B 1 220 ? 26.349 52.421 42.025 1.00 18.21 220 LEU B O 1
ATOM 3640 N N . ALA B 1 221 ? 28.070 53.681 42.648 1.00 18.85 221 ALA B N 1
ATOM 3641 C CA . ALA B 1 221 ? 28.925 52.498 42.907 1.00 20.23 221 ALA B CA 1
ATOM 3642 C C . ALA B 1 221 ? 28.400 51.639 44.006 1.00 16.48 221 ALA B C 1
ATOM 3643 O O . ALA B 1 221 ? 28.625 50.450 44.006 1.00 19.45 221 ALA B O 1
ATOM 3645 N N . GLY B 1 222 ? 27.587 52.226 44.924 1.00 17.13 222 GLY B N 1
ATOM 3646 C CA . GLY B 1 222 ? 26.881 51.469 45.946 1.00 15.60 222 GLY B CA 1
ATOM 3647 C C . GLY B 1 222 ? 25.849 50.531 45.436 1.00 14.30 222 GLY B C 1
ATOM 3648 O O . GLY B 1 222 ? 25.376 49.699 46.197 1.00 15.31 222 GLY B O 1
ATOM 3649 N N . LEU B 1 223 ? 25.465 50.696 44.163 1.00 14.17 223 LEU B N 1
ATOM 3650 C CA . LEU B 1 223 ? 24.536 49.778 43.499 1.00 14.75 223 LEU B CA 1
ATOM 3651 C C . LEU B 1 223 ? 25.209 48.604 42.833 1.00 17.29 223 LEU B C 1
ATOM 3652 O O . LEU B 1 223 ? 24.508 47.739 42.323 1.00 20.06 223 LEU B O 1
ATOM 3657 N N . ASP B 1 224 ? 26.527 48.558 42.821 1.00 19.57 224 ASP B N 1
ATOM 3658 C CA . ASP B 1 224 ? 27.291 47.535 42.029 1.00 21.08 224 ASP B CA 1
ATOM 3659 C C . ASP B 1 224 ? 27.595 46.230 42.782 1.00 22.43 224 ASP B C 1
ATOM 3660 O O . ASP B 1 224 ? 28.161 45.295 42.202 1.00 35.95 224 ASP B O 1
ATOM 3665 N N . LEU B 1 225 ? 27.298 46.172 44.063 1.00 27.18 225 LEU B N 1
ATOM 3666 C CA . LEU B 1 225 ? 27.295 44.925 44.929 1.00 47.32 225 LEU B CA 1
ATOM 3667 C C . LEU B 1 225 ? 25.929 44.210 45.072 1.00 60.24 225 LEU B C 1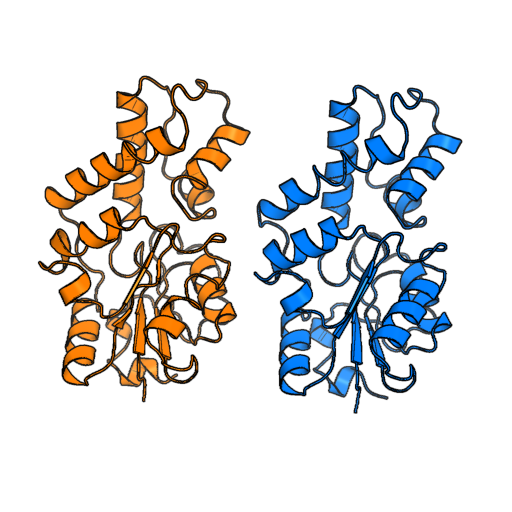
ATOM 3668 O O . LEU B 1 225 ? 25.398 43.607 44.145 1.00 50.04 225 LEU B O 1
#